Protein AF-A0A378I3M6-F1 (afdb_monomer_lite)

InterPro domains:
  IPR001806 Small GTPase [PF00071] (151-319)
  IPR027417 P-loop containing nucleoside triphosphate hydrolase [G3DSA:3.40.50.300] (120-326)
  IPR027417 P-loop containing nucleoside triphosphate hydrolase [SSF52540] (145-321)
  IPR050227 Ras-related protein Rab [PTHR47977] (148-335)

Secondary structure (DSSP, 8-state):
-HHHHHHHHHHHHHT-TTS-TT-HHHHHHHHHHHHHHH---HHHHHHHHHHHHHHHHHHHSTT--HHHHHHHHHHHHHHHT-TTSPPPHHHHHHHHHTS-HHHHHHHTTSHHHHHHHHHHHHHHHHHHHHHHHHHHHHHHH--PPPEEEEEE-STTSSHHHHHHHHHHHH-GGG------S-PPPPS-EEEEEE-SS-EEEEEE----GGGHHHHHHHHHHHT-SEEEEEEETT-THHHH--SS---HHHHHHHHHHHS-TT-EEEEEEE-THHHHTT-----S-HHHHHHHHHHHT-EEEE--TTT-TTHHHHHHHHHHHHHHHHHHHHHHHHHHHHHHHHHHHHHHHHHHHSTTTTTS------TT--HHHHHHHHHHSSSHHHHIIIIIS-SB-TTS-B-SSS-HHHHHHHHHHHHHHHHHHHHHT-

Foldseek 3Di:
DLVVLLVLLVVLCVVCVLLPPQALVVVLSVVLNVVSVPDPDLVVSLLVSLVSLLVLLCVLVVPDDPVNSVVLSVVSSVCLVDLPDARPPSSLVSRVSSHDPVSQVVVPVVNPVVVSVSVRVSVSSNSVSSVVSVLVVCQPPPPPPAQQEEEAWDWPLCLVLLVQLLLCVQPVVSVDARDPDDDQDDAWDWDWHHDSNHTHIYIYHHFQLVCPVCLLVSQAVSLHLEYEQGAAQLDPCQAPNDDRHDHSVVSLVSCCVRHDVNYAYEYEHEDCVVVVVPPPRRVADPVNVVVSCVVSVHHYFYAYSNVRPRSVVVSVVSVVSSVVVVVVLVVVQVVVLVLLVVLLVVVLVVLVVDDDPSVVQDPDDDPPDGPLRLLLVLQPDPHSSVCCCCPVQNQAHPNSHGDPSHDPSSVVSNVVSVVVVVVVVVVVVD

Organism: NCBI:txid91822

Radius of gyration: 29.21 Å; chains: 1; bounding box: 71×62×80 Å

Sequence (430 aa):
MFDSYRNKLRGIIQKNPTIDGRNCLFELCMRLITASHNITNSEILKQKFIDELSEIIEVNLKDIKKEELITIKQEISNWLDNTDKPIPSKLMEALVKGSPEETMDDLVKGGPKETKDNLIIQLNRIKKATISADDKKLDSKNTSTPLRISFLGGSASGKTELIKQLSNQVNPELNHAFTKNHEPTIGISRYQVKNTREAFEFYDIPTEERYNSFVDANLKQSNADLVVVCVDRFNNLSLEGNNGSWGAEQYIQKVRQAANKGAEIILVQTKTDLEASGQDKTCITEEQIRAFKERYDIQGIKVSAKTGTGITELYSYLTTRRDKKMANLLTEEKQLLEKVRDKHSILFNKDRQCSFFGRLYRTEVKETWTLEQYISHAMDKNNRTREVLCQDLKWLDKHGKITKEAPEIVREIFNKLTEEKESSNRVSYK

pLDDT: mean 82.51, std 14.2, range [43.62, 98.31]

Structure (mmCIF, N/CA/C/O backbone):
data_AF-A0A378I3M6-F1
#
_entry.id   AF-A0A378I3M6-F1
#
loop_
_atom_site.group_PDB
_atom_site.id
_atom_site.type_symbol
_atom_site.label_atom_id
_atom_site.label_alt_id
_atom_site.label_comp_id
_atom_site.label_asym_id
_atom_site.label_entity_id
_atom_site.label_seq_id
_atom_site.pdbx_PDB_ins_code
_atom_site.Cartn_x
_atom_site.Cartn_y
_atom_site.Cartn_z
_atom_site.occupancy
_atom_site.B_iso_or_equiv
_atom_site.auth_seq_id
_atom_site.auth_comp_id
_atom_site.auth_asym_id
_atom_site.auth_atom_id
_atom_site.pdbx_PDB_model_num
ATOM 1 N N . MET A 1 1 ? 6.540 -2.602 23.392 1.00 50.94 1 MET A N 1
ATOM 2 C CA . MET A 1 1 ? 6.674 -1.237 22.814 1.00 50.94 1 MET A CA 1
ATOM 3 C C . MET A 1 1 ? 6.983 -0.210 23.890 1.00 50.94 1 MET A C 1
ATOM 5 O O . MET A 1 1 ? 8.065 0.365 23.860 1.00 50.94 1 MET A O 1
ATOM 9 N N . PHE A 1 2 ? 6.099 -0.042 24.875 1.00 51.97 2 PHE A N 1
ATOM 10 C CA . PHE A 1 2 ? 6.378 0.822 26.018 1.00 51.97 2 PHE A CA 1
ATOM 11 C C . PHE A 1 2 ? 7.546 0.328 26.865 1.00 51.97 2 PHE A C 1
ATOM 13 O O . PHE A 1 2 ? 8.239 1.162 27.411 1.00 51.97 2 PHE A O 1
ATOM 20 N N . ASP A 1 3 ? 7.886 -0.967 26.875 1.00 52.81 3 ASP A N 1
ATOM 21 C CA . ASP A 1 3 ? 9.157 -1.418 27.465 1.00 52.81 3 ASP A CA 1
ATOM 22 C C . ASP A 1 3 ? 10.376 -0.813 26.749 1.00 52.81 3 ASP A C 1
ATOM 24 O O . ASP A 1 3 ? 11.340 -0.450 27.403 1.00 52.81 3 ASP A O 1
ATOM 28 N N . SER A 1 4 ? 10.327 -0.602 25.425 1.00 62.53 4 SER A N 1
ATOM 29 C CA . SER A 1 4 ? 11.405 0.067 24.674 1.00 62.53 4 SER A CA 1
ATOM 30 C C . SER A 1 4 ? 11.434 1.576 24.934 1.00 62.53 4 SER A C 1
ATOM 32 O O . SER A 1 4 ? 12.517 2.132 25.082 1.00 62.53 4 SER A O 1
ATOM 34 N N . TYR A 1 5 ? 10.273 2.233 25.041 1.00 63.31 5 TYR A N 1
ATOM 35 C CA . TYR A 1 5 ? 10.174 3.642 25.452 1.00 63.31 5 TYR A CA 1
ATOM 36 C C . TYR A 1 5 ? 10.675 3.841 26.892 1.00 63.31 5 TYR A C 1
ATOM 38 O O . TYR A 1 5 ? 11.556 4.661 27.131 1.00 63.31 5 TYR A O 1
ATOM 46 N N . ARG A 1 6 ? 10.220 3.001 27.827 1.00 69.19 6 ARG A N 1
ATOM 47 C CA . ARG A 1 6 ? 10.661 2.952 29.226 1.00 69.19 6 ARG A CA 1
ATOM 48 C C . ARG A 1 6 ? 12.151 2.668 29.334 1.00 69.19 6 ARG A C 1
ATOM 50 O O . ARG A 1 6 ? 12.830 3.351 30.084 1.00 69.19 6 ARG A O 1
ATOM 57 N N . ASN A 1 7 ? 12.687 1.729 28.558 1.00 68.81 7 ASN A N 1
ATOM 58 C CA . ASN A 1 7 ? 14.122 1.440 28.547 1.00 68.81 7 ASN A CA 1
ATOM 59 C C . ASN A 1 7 ? 14.938 2.582 27.926 1.00 68.81 7 ASN A C 1
ATOM 61 O O . ASN A 1 7 ? 16.046 2.839 28.383 1.00 68.81 7 ASN A O 1
ATOM 65 N N . LYS A 1 8 ? 14.399 3.313 26.939 1.00 69.38 8 LYS A N 1
ATOM 66 C CA . LYS A 1 8 ? 15.026 4.540 26.420 1.00 69.38 8 LYS A CA 1
ATOM 67 C C . LYS A 1 8 ? 15.040 5.647 27.474 1.00 69.38 8 LYS A C 1
ATOM 69 O O . LYS A 1 8 ? 16.094 6.234 27.683 1.00 69.38 8 LYS A O 1
ATOM 74 N N . LEU A 1 9 ? 13.923 5.894 28.163 1.00 68.38 9 LEU A N 1
ATOM 75 C CA . LEU A 1 9 ? 13.851 6.879 29.249 1.00 68.38 9 LEU A CA 1
ATOM 76 C C . LEU A 1 9 ? 14.764 6.490 30.422 1.00 68.38 9 LEU A C 1
ATOM 78 O O . LEU A 1 9 ? 15.567 7.303 30.865 1.00 68.38 9 LEU A O 1
ATOM 82 N N . ARG A 1 10 ? 14.750 5.222 30.847 1.00 71.25 10 ARG A N 1
ATOM 83 C CA . ARG A 1 10 ? 15.685 4.685 31.851 1.00 71.25 10 ARG A CA 1
ATOM 84 C C . ARG A 1 10 ? 17.138 4.809 31.406 1.00 71.25 10 ARG A C 1
ATOM 86 O O . ARG A 1 10 ? 17.978 5.172 32.214 1.00 71.25 10 ARG A O 1
ATOM 93 N N . GLY A 1 11 ? 17.439 4.567 30.132 1.00 69.88 11 GLY A N 1
ATOM 94 C CA . GLY A 1 11 ? 18.778 4.751 29.577 1.00 69.88 11 GLY A CA 1
ATOM 95 C C . GLY A 1 11 ? 19.219 6.218 29.537 1.00 69.88 11 GLY A C 1
ATOM 96 O O . GLY A 1 11 ? 20.403 6.495 29.704 1.00 69.88 11 GLY A O 1
ATOM 97 N N . ILE A 1 12 ? 18.289 7.160 29.342 1.00 67.25 12 ILE A N 1
ATOM 98 C CA . ILE A 1 12 ? 18.561 8.603 29.444 1.00 67.25 12 ILE A CA 1
ATOM 99 C C . ILE A 1 12 ? 18.914 8.969 30.891 1.00 67.25 12 ILE A C 1
ATOM 101 O O . ILE A 1 12 ? 19.925 9.639 31.092 1.00 67.25 12 ILE A O 1
ATOM 105 N N . ILE A 1 13 ? 18.147 8.463 31.865 1.00 68.62 13 ILE A N 1
ATOM 106 C CA . ILE A 1 13 ? 18.398 8.639 33.305 1.00 68.62 13 ILE A CA 1
ATOM 107 C C . ILE A 1 13 ? 19.757 8.027 33.698 1.00 68.62 13 ILE A C 1
ATOM 109 O O . ILE A 1 13 ? 20.611 8.704 34.253 1.00 68.62 13 ILE A O 1
ATOM 113 N N . GLN A 1 14 ? 20.010 6.764 33.343 1.00 71.62 14 GLN A N 1
ATOM 114 C CA . GLN A 1 14 ? 21.225 6.031 33.730 1.00 71.62 14 GLN A CA 1
ATOM 115 C C . GLN A 1 14 ? 22.516 6.618 33.147 1.00 71.62 14 GLN A C 1
ATOM 117 O O . GLN A 1 14 ? 23.564 6.544 33.781 1.00 71.62 14 GLN A O 1
ATOM 122 N N . LYS A 1 15 ? 22.468 7.182 31.934 1.00 70.12 15 LYS A N 1
ATOM 123 C CA . LYS A 1 15 ? 23.650 7.766 31.277 1.00 70.12 15 LYS A CA 1
ATOM 124 C C . LYS A 1 15 ? 23.995 9.171 31.775 1.00 70.12 15 LYS A C 1
ATOM 126 O O . LYS A 1 15 ? 25.024 9.692 31.362 1.00 70.12 15 LYS A O 1
ATOM 131 N N . ASN A 1 16 ? 23.149 9.789 32.601 1.00 61.88 16 ASN A N 1
ATOM 132 C CA . ASN A 1 16 ? 23.333 11.159 33.080 1.00 61.88 16 ASN A CA 1
ATOM 133 C C . ASN A 1 16 ? 22.983 11.231 34.576 1.00 61.88 16 ASN A C 1
ATOM 135 O O . ASN A 1 16 ? 21.880 11.649 34.919 1.00 61.88 16 ASN A O 1
ATOM 139 N N . PRO A 1 17 ? 23.900 10.827 35.475 1.00 53.31 17 PRO A N 1
ATOM 140 C CA . PRO A 1 17 ? 23.647 10.781 36.919 1.00 53.31 17 PRO A CA 1
ATOM 141 C C . PRO A 1 17 ? 23.371 12.154 37.559 1.00 53.31 17 PRO A C 1
ATOM 143 O O . PRO A 1 17 ? 22.925 12.202 38.696 1.00 53.31 17 PRO A O 1
ATOM 146 N N . THR A 1 18 ? 23.579 13.258 36.832 1.00 54.50 18 THR A N 1
ATOM 147 C CA . THR A 1 18 ? 23.170 14.621 37.225 1.00 54.50 18 THR A CA 1
ATOM 148 C C . THR A 1 18 ? 21.657 14.856 37.140 1.00 54.50 18 THR A C 1
ATOM 150 O O . THR A 1 18 ? 21.154 15.871 37.616 1.00 54.50 18 THR A O 1
ATOM 153 N N . ILE A 1 19 ? 20.913 13.914 36.555 1.00 54.94 19 ILE A N 1
ATOM 154 C CA . ILE A 1 19 ? 19.460 13.808 36.681 1.00 54.94 19 ILE A CA 1
ATOM 155 C C . ILE A 1 19 ? 19.171 13.018 37.975 1.00 54.94 19 ILE A C 1
ATOM 157 O O . ILE A 1 19 ? 18.701 11.882 37.934 1.00 54.94 19 ILE A O 1
ATOM 161 N N . ASP A 1 20 ? 19.543 13.581 39.125 1.00 54.31 20 ASP A N 1
ATOM 162 C CA . ASP A 1 20 ? 19.209 13.024 40.441 1.00 54.31 20 ASP A CA 1
ATOM 163 C C . ASP A 1 20 ? 17.811 13.498 40.887 1.00 54.31 20 ASP A C 1
ATOM 165 O O . ASP A 1 20 ? 17.227 14.403 40.281 1.00 54.31 20 ASP A O 1
ATOM 169 N N . GLY A 1 21 ? 17.250 12.847 41.914 1.00 54.50 21 GLY A N 1
ATOM 170 C CA . GLY A 1 21 ? 15.852 12.940 42.358 1.00 54.50 21 GLY A CA 1
ATOM 171 C C . GLY A 1 21 ? 15.310 14.320 42.757 1.00 54.50 21 GLY A C 1
ATOM 172 O O . GLY A 1 21 ? 14.199 14.384 43.275 1.00 54.50 21 GLY A O 1
ATOM 173 N N . ARG A 1 22 ? 16.045 15.416 42.534 1.00 59.19 22 ARG A N 1
ATOM 174 C CA . ARG A 1 22 ? 15.559 16.797 42.706 1.00 59.19 22 ARG A CA 1
ATOM 175 C C . ARG A 1 22 ? 15.404 17.584 41.397 1.00 59.19 22 ARG A C 1
ATOM 177 O O . ARG A 1 22 ? 14.988 18.739 41.438 1.00 59.19 22 ARG A O 1
ATOM 184 N N . ASN A 1 23 ? 15.711 16.998 40.236 1.00 70.00 23 ASN A N 1
ATOM 185 C CA . ASN A 1 23 ? 15.594 17.673 38.938 1.00 70.00 23 ASN A CA 1
ATOM 186 C C . ASN A 1 23 ? 14.183 17.514 38.329 1.00 70.00 23 ASN A C 1
ATOM 188 O O . ASN A 1 23 ? 13.689 16.398 38.167 1.00 70.00 23 ASN A O 1
ATOM 192 N N . CYS A 1 24 ? 13.550 18.613 37.904 1.00 67.44 24 CYS A N 1
ATOM 193 C CA . CYS A 1 24 ? 12.233 18.592 37.247 1.00 67.44 24 CYS A CA 1
ATOM 194 C C . CYS A 1 24 ? 12.173 17.691 35.993 1.00 67.44 24 CYS A C 1
ATOM 196 O O . CYS A 1 24 ? 11.124 17.130 35.674 1.00 67.44 24 CYS A O 1
ATOM 198 N N . LEU A 1 25 ? 13.303 17.484 35.309 1.00 65.75 25 LEU A N 1
ATOM 199 C CA . LEU A 1 25 ? 13.412 16.581 34.167 1.00 65.75 25 LEU A CA 1
ATOM 200 C C . LEU A 1 25 ? 13.444 15.098 34.578 1.00 65.75 25 LEU A C 1
ATOM 202 O O . LEU A 1 25 ? 12.964 14.248 33.824 1.00 65.75 25 LEU A O 1
ATOM 206 N N . PHE A 1 26 ? 13.981 14.784 35.765 1.00 71.44 26 PHE A N 1
ATOM 207 C CA . PHE A 1 26 ? 13.897 13.446 36.360 1.00 71.44 26 PHE A CA 1
ATOM 208 C C . PHE A 1 26 ? 12.438 13.097 36.633 1.00 71.44 26 PHE A C 1
ATOM 210 O O . PHE A 1 26 ? 11.950 12.065 36.172 1.00 71.44 26 PHE A O 1
ATOM 217 N N . GLU A 1 27 ? 11.737 14.005 37.316 1.00 73.12 27 GLU A N 1
ATOM 218 C CA . GLU A 1 27 ? 10.315 13.882 37.633 1.00 73.12 27 GLU A CA 1
ATOM 219 C C . GLU A 1 27 ? 9.482 13.729 36.362 1.00 73.12 27 GLU A C 1
ATOM 221 O O . GLU A 1 27 ? 8.709 12.779 36.246 1.00 73.12 27 GLU A O 1
ATOM 226 N N . LEU A 1 28 ? 9.721 14.562 35.343 1.00 73.50 28 LEU A N 1
ATOM 227 C CA . LEU A 1 28 ? 9.091 14.409 34.033 1.00 73.50 28 LEU A CA 1
ATOM 228 C C . LEU A 1 28 ? 9.320 13.005 33.453 1.00 73.50 28 LEU A C 1
ATOM 230 O O . LEU A 1 28 ? 8.369 12.334 33.054 1.00 73.50 28 LEU A O 1
ATOM 234 N N . CYS A 1 29 ? 10.567 12.524 33.418 1.00 67.44 29 CYS A N 1
ATOM 235 C CA . CYS A 1 29 ? 10.874 11.193 32.895 1.00 67.44 29 CYS A CA 1
ATOM 236 C C . CYS A 1 29 ? 10.179 10.085 33.697 1.00 67.44 29 CYS A C 1
ATOM 238 O O . CYS A 1 29 ? 9.650 9.147 33.100 1.00 67.44 29 CYS A O 1
ATOM 240 N N . MET A 1 30 ? 10.140 10.187 35.026 1.00 72.50 30 MET A N 1
ATOM 241 C CA . MET A 1 30 ? 9.493 9.208 35.902 1.00 72.50 30 MET A CA 1
ATOM 242 C C . MET A 1 30 ? 7.973 9.205 35.740 1.00 72.50 30 MET A C 1
ATOM 244 O O . MET A 1 30 ? 7.367 8.131 35.634 1.00 72.50 30 MET A O 1
ATOM 248 N N . ARG A 1 31 ? 7.352 10.381 35.630 1.00 74.81 31 ARG A N 1
ATOM 249 C CA . ARG A 1 31 ? 5.918 10.522 35.354 1.00 74.81 31 ARG A CA 1
ATOM 250 C C . ARG A 1 31 ? 5.558 9.974 33.978 1.00 74.81 31 ARG A C 1
ATOM 252 O O . ARG A 1 31 ? 4.576 9.246 33.859 1.00 74.81 31 ARG A O 1
ATOM 259 N N . LEU A 1 32 ? 6.390 10.197 32.960 1.00 67.88 32 LEU A N 1
ATOM 260 C CA . LEU A 1 32 ? 6.198 9.628 31.621 1.00 67.88 32 LEU A CA 1
ATOM 261 C C . LEU A 1 32 ? 6.405 8.115 31.577 1.00 67.88 32 LEU A C 1
ATOM 263 O O . LEU A 1 32 ? 5.622 7.414 30.937 1.00 67.88 32 LEU A O 1
ATOM 267 N N . ILE A 1 33 ? 7.410 7.585 32.282 1.00 67.31 33 ILE A N 1
ATOM 268 C CA . ILE A 1 33 ? 7.592 6.137 32.458 1.00 67.31 33 ILE A CA 1
ATOM 269 C C . ILE A 1 33 ? 6.333 5.546 33.096 1.00 67.31 33 ILE A C 1
ATOM 271 O O . ILE A 1 33 ? 5.786 4.577 32.570 1.00 67.31 33 ILE A O 1
ATOM 275 N N . THR A 1 34 ? 5.839 6.156 34.173 1.00 71.88 34 THR A N 1
ATOM 276 C CA . THR A 1 34 ? 4.644 5.712 34.905 1.00 71.88 34 THR A CA 1
ATOM 277 C C . THR A 1 34 ? 3.390 5.782 34.035 1.00 71.88 34 THR A C 1
ATOM 279 O O . THR A 1 34 ? 2.657 4.803 33.921 1.00 71.88 34 THR A O 1
ATOM 282 N N . ALA A 1 35 ? 3.171 6.894 33.333 1.00 64.19 35 ALA A N 1
ATOM 283 C CA . ALA A 1 35 ? 2.052 7.064 32.414 1.00 64.19 35 ALA A CA 1
ATOM 284 C C . ALA A 1 35 ? 2.103 6.045 31.262 1.00 64.19 35 ALA A C 1
ATOM 286 O O . ALA A 1 35 ? 1.087 5.450 30.903 1.00 64.19 35 ALA A O 1
ATOM 287 N N . SER A 1 36 ? 3.297 5.754 30.743 1.00 61.25 36 SER A N 1
ATOM 288 C CA . SER A 1 36 ? 3.49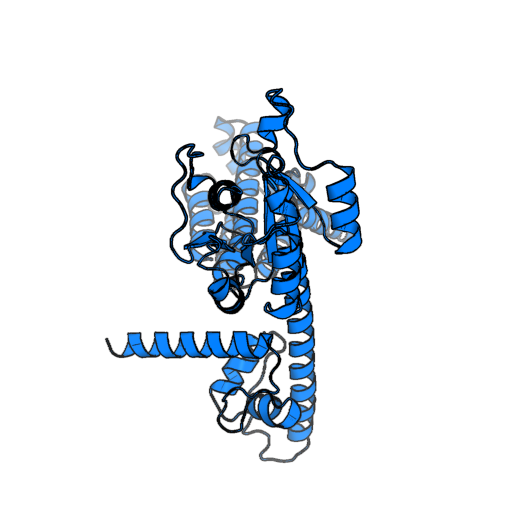8 4.770 29.675 1.00 61.25 36 SER A CA 1
ATOM 289 C C . SER A 1 36 ? 3.201 3.320 30.081 1.00 61.25 36 SER A C 1
ATOM 291 O O . SER A 1 36 ? 3.051 2.463 29.211 1.00 61.25 36 SER A O 1
ATOM 293 N N . HIS A 1 37 ? 3.109 3.016 31.382 1.00 52.75 37 HIS A N 1
ATOM 294 C CA . HIS A 1 37 ? 2.640 1.707 31.844 1.00 52.75 37 HIS A CA 1
ATOM 295 C C . HIS A 1 37 ? 1.134 1.516 31.618 1.00 52.75 37 HIS A C 1
ATOM 297 O O . HIS A 1 37 ? 0.700 0.388 31.398 1.00 52.75 37 HIS A O 1
ATOM 303 N N . ASN A 1 38 ? 0.359 2.605 31.624 1.00 52.88 38 ASN A N 1
ATOM 304 C CA . ASN A 1 38 ? -1.106 2.568 31.594 1.00 52.88 38 ASN A CA 1
ATOM 305 C C . ASN A 1 38 ? -1.705 3.086 30.277 1.00 52.88 38 ASN A C 1
ATOM 307 O O . ASN A 1 38 ? -2.876 2.843 29.985 1.00 52.88 38 ASN A O 1
ATOM 311 N N . ILE A 1 39 ? -0.919 3.797 29.468 1.00 63.81 39 ILE A N 1
ATOM 312 C CA . ILE A 1 39 ? -1.373 4.401 28.216 1.00 63.81 39 ILE A CA 1
ATOM 313 C C . ILE A 1 39 ? -0.999 3.500 27.039 1.00 63.81 39 ILE A C 1
ATOM 315 O O . ILE A 1 39 ? 0.163 3.171 26.836 1.00 63.81 39 ILE A O 1
ATOM 319 N N . THR A 1 40 ? -1.988 3.134 26.221 1.00 55.84 40 THR A N 1
ATOM 320 C CA . THR A 1 40 ? -1.785 2.355 24.985 1.00 55.84 40 THR A CA 1
ATOM 321 C C . THR A 1 40 ? -1.908 3.194 23.713 1.00 55.84 40 THR A C 1
ATOM 323 O O . THR A 1 40 ? -1.614 2.699 22.624 1.00 55.84 40 THR A O 1
ATOM 326 N N . ASN A 1 41 ? -2.364 4.447 23.812 1.00 66.06 41 ASN A N 1
ATOM 327 C CA . ASN A 1 41 ? -2.571 5.363 22.691 1.00 66.06 41 ASN A CA 1
ATOM 328 C C . ASN A 1 41 ? -1.507 6.464 22.708 1.00 66.06 41 ASN A C 1
ATOM 330 O O . ASN A 1 41 ? -1.298 7.112 23.726 1.00 66.06 41 ASN A O 1
ATOM 334 N N . SER A 1 42 ? -0.828 6.642 21.587 1.00 69.12 42 SER A N 1
ATOM 335 C CA . SER A 1 42 ? 0.319 7.521 21.463 1.00 69.12 42 SER A CA 1
ATOM 336 C C . SER A 1 42 ? -0.084 9.000 21.377 1.00 69.12 42 SER A C 1
ATOM 338 O O . SER A 1 42 ? 0.571 9.817 22.008 1.00 69.12 42 SER A O 1
ATOM 340 N N . GLU A 1 43 ? -1.268 9.322 20.840 1.00 72.50 43 GLU A N 1
ATOM 341 C CA . GLU A 1 43 ? -1.889 10.651 20.997 1.00 72.50 43 GLU A CA 1
ATOM 342 C C . GLU A 1 43 ? -2.208 10.968 22.464 1.00 72.50 43 GLU A C 1
ATOM 344 O O . GLU A 1 43 ? -1.969 12.072 22.943 1.00 72.50 43 GLU A O 1
ATOM 349 N N . ILE A 1 44 ? -2.676 9.975 23.232 1.00 75.31 44 ILE A N 1
ATOM 350 C CA . ILE A 1 44 ? -2.902 10.148 24.678 1.00 75.31 44 ILE A CA 1
ATOM 351 C C . ILE A 1 44 ? -1.564 10.329 25.405 1.00 75.31 44 ILE A C 1
ATOM 353 O O . ILE A 1 44 ? -1.485 11.105 26.351 1.00 75.31 44 ILE A O 1
ATOM 357 N N . LEU A 1 45 ? -0.500 9.651 24.964 1.00 76.94 45 LEU A N 1
ATOM 358 C CA . LEU A 1 45 ? 0.843 9.823 25.519 1.00 76.94 45 LEU A CA 1
ATOM 359 C C . LEU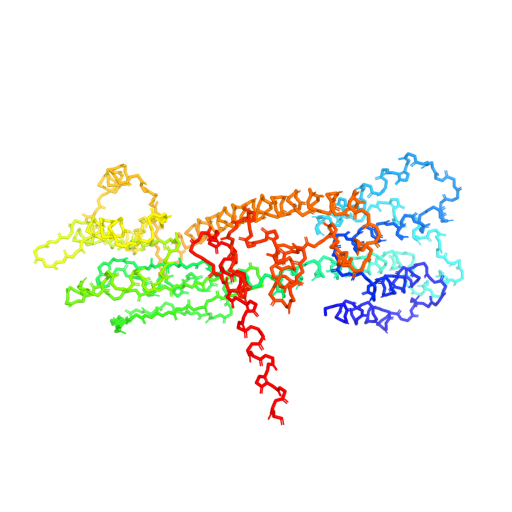 A 1 45 ? 1.420 11.203 25.183 1.00 76.94 45 LEU A C 1
ATOM 361 O O . LEU A 1 45 ? 2.009 11.831 26.056 1.00 76.94 45 LEU A O 1
ATOM 365 N N . LYS A 1 46 ? 1.234 11.680 23.949 1.00 80.19 46 LYS A N 1
ATOM 366 C CA . LYS A 1 46 ? 1.627 13.015 23.492 1.00 80.19 46 LYS A CA 1
ATOM 367 C C . LYS A 1 46 ? 0.880 14.087 24.277 1.00 80.19 46 LYS A C 1
ATOM 369 O O . LYS A 1 46 ? 1.513 14.989 24.816 1.00 80.19 46 LYS A O 1
ATOM 374 N N . GLN A 1 47 ? -0.436 13.945 24.430 1.00 84.00 47 GLN A N 1
ATOM 375 C CA . GLN A 1 47 ? -1.241 14.848 25.247 1.00 84.00 47 GLN A CA 1
ATOM 376 C C . GLN A 1 47 ? -0.795 14.823 26.711 1.00 84.00 47 GLN A C 1
ATOM 378 O O . GLN A 1 47 ? -0.574 15.873 27.304 1.00 84.00 47 GLN A O 1
ATOM 383 N N . LYS A 1 48 ? -0.553 13.634 27.273 1.00 80.81 48 LYS A N 1
ATOM 384 C CA . LYS A 1 48 ? -0.029 13.496 28.634 1.00 80.81 48 LYS A CA 1
ATOM 385 C C . LYS A 1 48 ? 1.345 14.150 28.776 1.00 80.81 48 LYS A C 1
ATOM 387 O O . LYS A 1 48 ? 1.589 14.814 29.769 1.00 80.81 48 LYS A O 1
ATOM 392 N N . PHE A 1 49 ? 2.217 14.021 27.780 1.00 80.12 49 PHE A N 1
ATOM 393 C CA . PHE A 1 49 ? 3.513 14.695 27.750 1.00 80.12 49 PHE A CA 1
ATOM 394 C C . PHE A 1 49 ? 3.371 16.223 27.737 1.00 80.12 49 PHE A C 1
ATOM 396 O O . PHE A 1 49 ? 4.067 16.901 28.490 1.00 80.12 49 PHE A O 1
ATOM 403 N N . ILE A 1 50 ? 2.445 16.759 26.936 1.00 84.75 50 ILE A N 1
ATOM 404 C CA . ILE A 1 50 ? 2.114 18.191 26.924 1.00 84.75 50 ILE A CA 1
ATOM 405 C C . ILE A 1 50 ? 1.609 18.635 28.301 1.00 84.75 50 ILE A C 1
ATOM 407 O O . ILE A 1 50 ? 2.048 19.666 28.808 1.00 84.75 50 ILE A O 1
ATOM 411 N N . ASP A 1 51 ? 0.717 17.862 28.919 1.00 85.94 51 ASP A N 1
ATOM 412 C CA . ASP A 1 51 ? 0.129 18.205 30.213 1.00 85.94 51 ASP A CA 1
ATOM 413 C C . ASP A 1 51 ? 1.162 18.179 31.348 1.00 85.94 51 ASP A C 1
ATOM 415 O O . ASP A 1 51 ? 1.224 19.138 32.112 1.00 85.94 51 ASP A O 1
ATOM 419 N N . GLU A 1 52 ? 2.032 17.165 31.411 1.00 84.94 52 GLU A N 1
ATOM 420 C CA . GLU A 1 52 ? 3.107 17.096 32.416 1.00 84.94 52 GLU A CA 1
ATOM 421 C C . GLU A 1 52 ? 4.120 18.240 32.256 1.00 84.94 52 GLU A C 1
ATOM 423 O O . GLU A 1 52 ? 4.536 18.847 33.240 1.00 84.94 52 GLU A O 1
ATOM 428 N N . LEU A 1 53 ? 4.499 18.588 31.018 1.00 82.06 53 LEU A N 1
ATOM 429 C CA . LEU A 1 53 ? 5.356 19.754 30.777 1.00 82.06 53 LEU A CA 1
ATOM 430 C C . LEU A 1 53 ? 4.690 21.058 31.214 1.00 82.06 53 LEU A C 1
ATOM 432 O O . LEU A 1 53 ? 5.356 21.948 31.739 1.00 82.06 53 LEU A O 1
ATOM 436 N N . SER A 1 54 ? 3.383 21.171 30.998 1.00 84.31 54 SER A N 1
ATOM 437 C CA . SER A 1 54 ? 2.624 22.363 31.370 1.00 84.31 54 SER A CA 1
ATOM 438 C C . SER A 1 54 ? 2.515 22.520 32.880 1.00 84.31 54 SER A C 1
ATOM 440 O O . SER A 1 54 ? 2.655 23.632 33.371 1.00 84.31 54 SER A O 1
ATOM 442 N N . GLU A 1 55 ? 2.336 21.422 33.614 1.00 84.94 55 GLU A N 1
ATOM 443 C CA . GLU A 1 55 ? 2.332 21.433 35.080 1.00 84.94 55 GLU A CA 1
ATOM 444 C C . GLU A 1 55 ? 3.690 21.897 35.632 1.00 84.94 55 GLU A C 1
ATOM 446 O O . GLU A 1 55 ? 3.747 22.742 36.521 1.00 84.94 55 GLU A O 1
ATOM 451 N N . ILE A 1 56 ? 4.799 21.424 35.050 1.00 80.62 56 ILE A N 1
ATOM 452 C CA . ILE A 1 56 ? 6.147 21.888 35.423 1.00 80.62 56 ILE A CA 1
ATOM 453 C C . ILE A 1 56 ? 6.291 23.397 35.181 1.00 80.62 56 ILE A C 1
ATOM 455 O O . ILE A 1 56 ? 6.871 24.107 36.004 1.00 80.62 56 ILE A O 1
ATOM 459 N N . ILE A 1 57 ? 5.745 23.899 34.070 1.00 81.38 57 ILE A N 1
ATOM 460 C CA . ILE A 1 57 ? 5.745 25.330 33.757 1.00 81.38 57 ILE A CA 1
ATOM 461 C C . ILE A 1 57 ? 4.940 26.124 34.790 1.00 81.38 57 ILE A C 1
ATOM 463 O O . ILE A 1 57 ? 5.460 27.110 35.306 1.00 81.38 57 ILE A O 1
ATOM 467 N N . GLU A 1 58 ? 3.719 25.699 35.120 1.00 84.44 58 GLU A N 1
ATOM 468 C CA . GLU A 1 58 ? 2.870 26.358 36.126 1.00 84.44 58 GLU A CA 1
ATOM 469 C C . GLU A 1 58 ? 3.549 26.417 37.503 1.00 84.44 58 GLU A C 1
ATOM 471 O O . GLU A 1 58 ? 3.537 27.459 38.157 1.00 84.44 58 GLU A O 1
ATOM 476 N N . VAL A 1 59 ? 4.188 25.322 37.933 1.00 82.56 59 VAL A N 1
ATOM 477 C CA . VAL A 1 59 ? 4.868 25.246 39.237 1.00 82.56 59 VAL A CA 1
ATOM 478 C C . VAL A 1 59 ? 6.090 26.170 39.295 1.00 82.56 59 VAL A C 1
ATOM 480 O O . VAL A 1 59 ? 6.315 26.843 40.306 1.00 82.56 59 VAL A O 1
ATOM 483 N N . ASN A 1 60 ? 6.875 26.233 38.217 1.00 80.31 60 ASN A N 1
ATOM 484 C CA . ASN A 1 60 ? 8.132 26.989 38.193 1.00 80.31 60 ASN A CA 1
ATOM 485 C C . ASN A 1 60 ? 7.935 28.475 37.849 1.00 80.31 60 ASN A C 1
ATOM 487 O O . ASN A 1 60 ? 8.727 29.328 38.265 1.00 80.31 60 ASN A O 1
ATOM 491 N N . LEU A 1 61 ? 6.873 28.812 37.115 1.00 84.00 61 LEU A N 1
ATOM 492 C CA . LEU A 1 61 ? 6.498 30.177 36.755 1.00 84.00 61 LEU A CA 1
ATOM 493 C C . LEU A 1 61 ? 5.251 30.596 37.542 1.00 84.00 61 LEU A C 1
ATOM 495 O O . LEU A 1 61 ? 4.173 30.736 36.975 1.00 84.00 61 LEU A O 1
ATOM 499 N N . LYS A 1 62 ? 5.431 30.836 38.850 1.00 79.69 6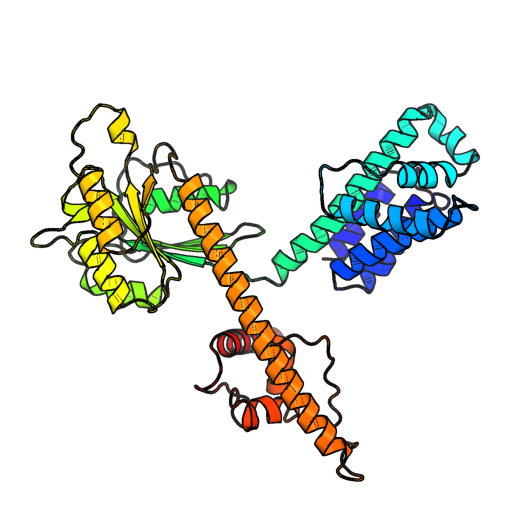2 LYS A N 1
ATOM 500 C CA . LYS A 1 62 ? 4.372 31.134 39.843 1.00 79.69 62 LYS A CA 1
ATOM 501 C C . LYS A 1 62 ? 3.342 32.213 39.450 1.00 79.69 62 LYS A C 1
ATOM 503 O O . LYS A 1 62 ? 2.270 32.238 40.041 1.00 79.69 62 LYS A O 1
ATOM 508 N N . ASP A 1 63 ? 3.642 33.053 38.457 1.00 85.94 63 ASP A N 1
ATOM 509 C CA . ASP A 1 63 ? 2.797 34.163 37.990 1.00 85.94 63 ASP A CA 1
ATOM 510 C C . ASP A 1 63 ? 2.358 34.032 36.517 1.00 85.94 63 ASP A C 1
ATOM 512 O O . ASP A 1 63 ? 1.957 35.018 35.891 1.00 85.94 63 ASP A O 1
ATOM 516 N N . ILE A 1 64 ? 2.454 32.838 35.919 1.00 86.62 64 ILE A N 1
ATOM 517 C CA . ILE A 1 64 ? 2.056 32.650 34.523 1.00 86.62 64 ILE A CA 1
ATOM 518 C C . ILE A 1 64 ? 0.540 32.796 34.355 1.00 86.62 64 ILE A C 1
ATOM 520 O O . ILE A 1 64 ? -0.260 32.180 35.062 1.00 86.62 64 ILE A O 1
ATOM 524 N N . LYS A 1 65 ? 0.118 33.616 33.388 1.00 91.81 65 LYS A N 1
ATOM 525 C CA . LYS A 1 65 ? -1.308 33.794 33.084 1.00 91.81 65 LYS A CA 1
ATOM 526 C C . LYS A 1 65 ? -1.866 32.568 32.363 1.00 91.81 65 LYS A C 1
ATOM 528 O O . LYS A 1 65 ? -1.176 31.912 31.583 1.00 91.81 65 LYS A O 1
ATOM 533 N N . LYS A 1 66 ? -3.157 32.293 32.549 1.00 90.69 66 LYS A N 1
ATOM 534 C CA . LYS A 1 66 ? -3.832 31.143 31.926 1.00 90.69 66 LYS A CA 1
ATOM 535 C C . LYS A 1 66 ? -3.756 31.179 30.394 1.00 90.69 66 LYS A C 1
ATOM 537 O O . LYS A 1 66 ? -3.542 30.148 29.763 1.00 90.69 66 LYS A O 1
ATOM 542 N N . GLU A 1 67 ? -3.904 32.354 29.789 1.00 88.81 67 GLU A N 1
ATOM 543 C CA . GLU A 1 67 ? -3.829 32.553 28.334 1.00 88.81 67 GLU A CA 1
ATOM 544 C C . GLU A 1 67 ? -2.418 32.275 27.795 1.00 88.81 67 GLU A C 1
ATOM 546 O O . GLU A 1 67 ? -2.231 31.720 26.709 1.00 88.81 67 GLU A O 1
ATOM 551 N N . GLU A 1 68 ? -1.410 32.625 28.589 1.00 86.75 68 GLU A N 1
ATOM 552 C CA . GLU A 1 68 ? -0.008 32.394 28.276 1.00 86.75 68 GLU A CA 1
ATOM 553 C C . GLU A 1 68 ? 0.332 30.902 28.338 1.00 86.75 68 GLU A C 1
ATOM 555 O O . GLU A 1 68 ? 0.986 30.383 27.435 1.00 86.75 68 GLU A O 1
ATOM 560 N N . LEU A 1 69 ? -0.205 30.180 29.324 1.00 87.31 69 LEU A N 1
ATOM 561 C CA . LEU A 1 69 ? -0.065 28.730 29.403 1.00 87.31 69 LEU A CA 1
ATOM 562 C C . LEU A 1 69 ? -0.734 28.005 28.225 1.00 87.31 69 LEU A C 1
ATOM 564 O O . LEU A 1 69 ? -0.160 27.061 27.683 1.00 87.31 69 LEU A O 1
ATOM 568 N N . ILE A 1 70 ? -1.922 28.448 27.793 1.00 88.38 70 ILE A N 1
ATOM 569 C CA . ILE A 1 70 ? -2.591 27.905 26.595 1.00 88.38 70 ILE A CA 1
ATOM 570 C C . ILE A 1 70 ? -1.692 28.072 25.365 1.00 88.38 70 ILE A C 1
ATOM 572 O O . ILE A 1 70 ? -1.533 27.139 24.576 1.00 88.38 70 ILE A O 1
ATOM 576 N N . THR A 1 71 ? -1.061 29.240 25.231 1.00 88.88 71 THR A N 1
ATOM 577 C CA . THR A 1 71 ? -0.125 29.523 24.136 1.00 88.88 71 THR A CA 1
ATOM 578 C C . THR A 1 71 ? 1.075 28.575 24.182 1.00 88.88 71 THR A C 1
ATOM 580 O O . THR A 1 71 ? 1.416 27.966 23.171 1.00 88.88 71 THR A O 1
ATOM 583 N N . ILE A 1 72 ? 1.660 28.357 25.363 1.00 84.50 72 ILE A N 1
ATOM 584 C CA . ILE A 1 72 ? 2.791 27.435 25.527 1.00 84.50 72 ILE A CA 1
ATOM 585 C C . ILE A 1 72 ? 2.386 25.986 25.233 1.00 84.50 72 ILE A C 1
ATOM 587 O O . ILE A 1 72 ? 3.127 25.282 24.550 1.00 84.50 72 ILE A O 1
ATOM 591 N N . LYS A 1 73 ? 1.200 25.534 25.662 1.00 88.94 73 LYS A N 1
ATOM 592 C CA . LYS A 1 73 ? 0.671 24.205 25.299 1.00 88.94 73 LYS A CA 1
ATOM 593 C C . LYS A 1 73 ? 0.623 24.019 23.784 1.00 88.94 73 LYS A C 1
ATOM 595 O O . LYS A 1 73 ? 1.055 22.982 23.275 1.00 88.94 73 LYS A O 1
ATOM 600 N N . GLN A 1 74 ? 0.152 25.035 23.063 1.00 88.88 74 GLN A N 1
ATOM 601 C CA . GLN A 1 74 ? 0.107 25.010 21.604 1.00 88.88 74 GLN A CA 1
ATOM 602 C C . GLN A 1 74 ? 1.515 24.983 20.990 1.00 88.88 74 GLN A C 1
ATOM 604 O O . GLN A 1 74 ? 1.755 24.235 20.044 1.00 88.88 74 GLN A O 1
ATOM 609 N N . GLU A 1 75 ? 2.462 25.751 21.530 1.00 88.94 75 GLU A N 1
ATOM 610 C CA . GLU A 1 75 ? 3.862 25.744 21.088 1.00 88.94 75 GLU A CA 1
ATOM 611 C C . GLU A 1 75 ? 4.549 24.393 21.328 1.00 88.94 75 GLU A C 1
ATOM 613 O O . GLU A 1 75 ? 5.255 23.909 20.443 1.00 88.94 75 GLU A O 1
ATOM 618 N N . ILE A 1 76 ? 4.310 23.750 22.476 1.00 86.12 76 ILE A N 1
ATOM 619 C CA . ILE A 1 76 ? 4.828 22.410 22.792 1.00 86.12 76 ILE A CA 1
ATOM 620 C C . ILE A 1 76 ? 4.229 21.374 21.841 1.00 86.12 76 ILE A C 1
ATOM 622 O O . ILE A 1 76 ? 4.967 20.551 21.301 1.00 86.12 76 ILE A O 1
ATOM 626 N N . SER A 1 77 ? 2.917 21.429 21.594 1.00 86.88 77 SER A N 1
ATOM 627 C CA . SER A 1 77 ? 2.256 20.545 20.628 1.00 86.88 77 SER A CA 1
ATOM 628 C C . SER A 1 77 ? 2.873 20.699 19.233 1.00 86.88 77 SER A C 1
ATOM 630 O O . SER A 1 77 ? 3.376 19.736 18.655 1.00 86.88 77 SER A O 1
ATOM 632 N N . ASN A 1 78 ? 2.987 21.945 18.761 1.00 85.44 78 ASN A N 1
ATOM 633 C CA . ASN A 1 78 ? 3.616 22.284 17.485 1.00 85.44 78 ASN A CA 1
ATOM 634 C C . ASN A 1 78 ? 5.093 21.857 17.406 1.00 85.44 78 ASN A C 1
ATOM 636 O O . ASN A 1 78 ? 5.589 21.575 16.313 1.00 85.44 78 ASN A O 1
ATOM 640 N N . TRP A 1 79 ? 5.815 21.876 18.529 1.00 87.56 79 TRP A N 1
ATOM 641 C CA . TRP A 1 79 ? 7.194 21.403 18.630 1.00 87.56 79 TRP A CA 1
ATOM 642 C C . TRP A 1 79 ? 7.273 19.879 18.538 1.00 87.56 79 TRP A C 1
ATOM 644 O O . TRP A 1 79 ? 8.167 19.367 17.869 1.00 87.56 79 TRP A O 1
ATOM 654 N N . LEU A 1 80 ? 6.344 19.145 19.152 1.00 80.62 80 LEU A N 1
ATOM 655 C CA . LEU A 1 80 ? 6.272 17.684 19.045 1.00 80.62 80 LEU A CA 1
ATOM 656 C C . LEU A 1 80 ? 5.942 17.227 17.620 1.00 80.62 80 LEU A C 1
ATOM 658 O O . LEU A 1 80 ? 6.501 16.230 17.174 1.00 80.62 80 LEU A O 1
ATOM 662 N N . ASP A 1 81 ? 5.121 17.987 16.896 1.00 82.31 81 ASP A N 1
ATOM 663 C CA . ASP A 1 81 ? 4.721 17.679 15.5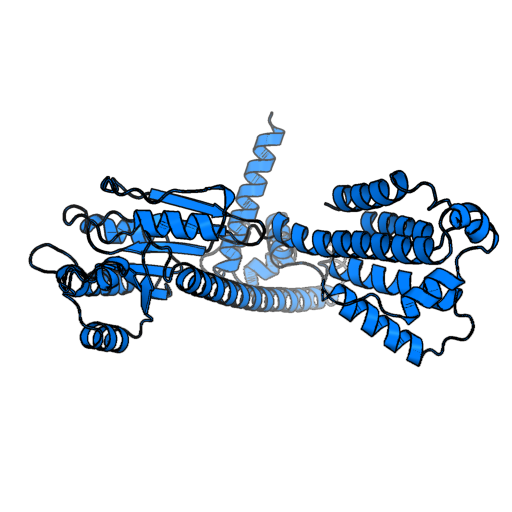16 1.00 82.31 81 ASP A CA 1
ATOM 664 C C . ASP A 1 81 ? 5.801 17.931 14.459 1.00 82.31 81 ASP A C 1
ATOM 666 O O . ASP A 1 81 ? 5.676 17.481 13.322 1.00 82.31 81 ASP A O 1
ATOM 670 N N . ASN A 1 82 ? 6.874 18.647 14.799 1.00 80.25 82 ASN A N 1
ATOM 671 C CA . ASN A 1 82 ? 7.929 18.977 13.847 1.00 80.25 82 ASN A CA 1
ATOM 672 C C . ASN A 1 82 ? 9.306 18.741 14.466 1.00 80.25 82 ASN A C 1
ATOM 674 O O . ASN A 1 82 ? 9.729 19.472 15.364 1.00 80.25 82 ASN A O 1
ATOM 678 N N . THR A 1 83 ? 10.026 17.731 13.974 1.00 73.94 83 THR A N 1
ATOM 679 C CA . THR A 1 83 ? 11.337 17.322 14.497 1.00 73.94 83 THR A CA 1
ATOM 680 C C . THR A 1 83 ? 12.374 18.438 14.485 1.00 73.94 83 THR A C 1
ATOM 682 O O . THR A 1 83 ? 13.162 18.503 15.428 1.00 73.94 83 THR A O 1
ATOM 685 N N . ASP A 1 84 ? 12.303 19.346 13.513 1.00 79.38 84 ASP A N 1
ATOM 686 C CA . ASP A 1 84 ? 13.314 20.377 13.259 1.00 79.38 84 ASP A CA 1
ATOM 687 C C . ASP A 1 84 ? 13.029 21.694 13.991 1.00 79.38 84 ASP A C 1
ATOM 689 O O . ASP A 1 84 ? 13.885 22.579 14.048 1.00 79.38 84 ASP A O 1
ATOM 693 N N . LYS A 1 85 ? 11.839 21.843 14.590 1.00 83.00 85 LYS A N 1
ATOM 694 C CA . LYS A 1 85 ? 11.525 23.038 15.376 1.00 83.00 85 LYS A CA 1
ATOM 695 C C . LYS A 1 85 ? 12.367 23.102 16.657 1.00 83.00 85 LYS A C 1
ATOM 697 O O . LYS A 1 85 ? 12.466 22.095 17.372 1.00 83.00 85 LYS A O 1
ATOM 702 N N . PRO A 1 86 ? 12.911 24.286 16.998 1.00 86.56 86 PRO A N 1
ATOM 703 C CA . PRO A 1 86 ? 13.596 24.492 18.265 1.00 86.56 86 PRO A CA 1
ATOM 704 C C . PRO A 1 86 ? 12.617 24.373 19.440 1.00 86.56 86 PRO A C 1
ATOM 706 O O . PRO A 1 86 ? 11.404 24.518 19.282 1.00 86.56 86 PRO A O 1
ATOM 709 N N . ILE A 1 87 ? 13.160 24.105 20.627 1.00 84.31 87 ILE A N 1
ATOM 710 C CA . ILE A 1 87 ? 12.384 24.021 21.868 1.00 84.31 87 ILE A CA 1
ATOM 711 C C . ILE A 1 87 ? 11.793 25.408 22.176 1.00 84.31 87 ILE A C 1
ATOM 713 O O . ILE A 1 87 ? 12.538 26.391 22.100 1.00 84.31 87 ILE A O 1
ATOM 717 N N . PRO A 1 88 ? 10.499 25.514 22.540 1.00 89.88 88 PRO A N 1
ATOM 718 C CA . PRO A 1 88 ? 9.894 26.785 22.930 1.00 89.88 88 PRO A CA 1
ATOM 719 C C . PRO A 1 88 ? 10.699 27.488 24.031 1.00 89.88 88 PRO A C 1
ATOM 721 O O . PRO A 1 88 ? 11.075 26.875 25.034 1.00 89.88 88 PRO A O 1
ATOM 724 N N . SER A 1 89 ? 10.976 28.781 23.858 1.00 85.06 89 SER A N 1
ATOM 725 C CA . SER A 1 89 ? 11.852 29.543 24.761 1.00 85.06 89 SER A CA 1
ATOM 726 C C . SER A 1 89 ? 11.322 29.593 26.196 1.00 85.06 89 SER A C 1
ATOM 728 O O . SER A 1 89 ? 12.100 29.423 27.132 1.00 85.06 89 SER A O 1
ATOM 730 N N . LYS A 1 90 ? 10.004 29.735 26.374 1.00 80.69 90 LYS A N 1
ATOM 731 C CA . LYS A 1 90 ? 9.355 29.744 27.696 1.00 80.69 90 LYS A CA 1
ATOM 732 C C . LYS A 1 90 ? 9.400 28.393 28.402 1.00 80.69 90 LYS A C 1
ATOM 734 O O . LYS A 1 90 ? 9.531 28.343 29.621 1.00 80.69 90 LYS A O 1
ATOM 739 N N . LEU A 1 91 ? 9.350 27.295 27.644 1.00 81.69 91 LEU A N 1
ATOM 740 C CA . LEU A 1 91 ? 9.563 25.962 28.206 1.00 81.69 91 LEU A CA 1
ATOM 741 C C . LEU A 1 91 ? 10.994 25.839 28.751 1.00 81.69 91 LEU A C 1
ATOM 743 O O . LEU A 1 91 ? 11.191 25.362 29.864 1.00 81.69 91 LEU A O 1
ATOM 747 N N . MET A 1 92 ? 11.990 26.314 27.995 1.00 82.31 92 MET A N 1
ATOM 748 C CA . MET A 1 92 ? 13.381 26.332 28.459 1.00 82.31 92 MET A CA 1
ATOM 749 C C . MET A 1 92 ? 13.566 27.200 29.707 1.00 82.31 92 MET A C 1
ATOM 751 O O . MET A 1 92 ? 14.256 26.786 30.633 1.00 82.31 92 MET A O 1
ATOM 755 N N . GLU A 1 93 ? 12.945 28.378 29.751 1.00 80.38 93 GLU A N 1
ATOM 756 C CA . GLU A 1 93 ? 12.984 29.270 30.914 1.00 80.38 93 GLU A CA 1
ATOM 757 C C . GLU A 1 93 ? 12.416 28.594 32.170 1.00 80.38 93 GLU A C 1
ATOM 759 O O . GLU A 1 93 ? 13.070 28.580 33.214 1.00 80.38 93 GLU A O 1
ATOM 764 N N . ALA A 1 94 ? 11.244 27.965 32.055 1.00 76.50 94 ALA A N 1
ATOM 765 C CA . ALA A 1 94 ? 10.600 27.271 33.165 1.00 76.50 94 ALA A CA 1
ATOM 766 C C . ALA A 1 94 ? 11.438 26.106 33.712 1.00 76.50 94 ALA A C 1
ATOM 768 O O . ALA A 1 94 ? 11.505 25.903 34.925 1.00 76.50 94 ALA A O 1
ATOM 769 N N . LEU A 1 95 ? 12.088 25.342 32.832 1.00 76.38 95 LEU A N 1
ATOM 770 C CA . LEU A 1 95 ? 12.925 24.206 33.229 1.00 76.38 95 LEU A CA 1
ATOM 771 C C . LEU A 1 95 ? 14.225 24.654 33.910 1.00 76.38 95 LEU A C 1
ATOM 773 O O . LEU A 1 95 ? 14.662 24.033 34.877 1.00 76.38 95 LEU A O 1
ATOM 777 N N . VAL A 1 96 ? 14.817 25.761 33.451 1.00 78.50 96 VAL A N 1
ATOM 778 C CA . VAL A 1 96 ? 16.009 26.343 34.086 1.00 78.50 96 VAL A CA 1
ATOM 779 C C . VAL A 1 96 ? 15.667 26.913 35.465 1.00 78.50 96 VAL A C 1
ATOM 781 O O . VAL A 1 96 ? 16.387 26.643 36.420 1.00 78.50 96 VAL A O 1
ATOM 784 N N . LYS A 1 97 ? 14.551 27.644 35.599 1.00 76.81 97 LYS A N 1
ATOM 785 C CA . LYS A 1 97 ? 14.147 28.291 36.860 1.00 76.81 97 LYS A CA 1
ATOM 786 C C . LYS A 1 97 ? 13.741 27.302 37.961 1.00 76.81 97 LYS A C 1
ATOM 788 O O . LYS A 1 97 ? 13.893 27.609 39.136 1.00 76.81 97 LYS A O 1
ATOM 793 N N . GLY A 1 98 ? 13.223 26.130 37.591 1.00 66.62 98 GLY A N 1
ATOM 794 C CA . GLY A 1 98 ? 12.859 25.069 38.538 1.00 66.62 98 GLY A CA 1
ATOM 795 C C . GLY A 1 98 ? 14.004 24.156 38.970 1.00 66.62 98 GLY A C 1
ATOM 796 O O . GLY A 1 98 ? 13.766 23.207 39.712 1.00 66.62 98 GLY A O 1
ATOM 797 N N . SER A 1 99 ? 15.224 24.386 38.482 1.00 66.00 99 SER A N 1
ATOM 798 C CA . SER A 1 99 ? 16.394 23.614 38.903 1.00 66.00 99 SER A CA 1
ATOM 799 C C . SER A 1 99 ? 16.949 24.201 40.213 1.00 66.00 99 SER A C 1
ATOM 801 O O . SER A 1 99 ? 17.135 25.416 40.271 1.00 66.00 99 SER A O 1
ATOM 803 N N . PRO A 1 100 ? 17.200 23.396 41.266 1.00 61.97 100 PRO A N 1
ATOM 804 C CA . PRO A 1 100 ? 17.745 23.894 42.531 1.00 61.97 100 PRO A CA 1
ATOM 805 C C . PRO A 1 100 ? 19.040 24.701 42.333 1.00 61.97 100 PRO A C 1
ATOM 807 O O . PRO A 1 100 ? 19.912 24.287 41.565 1.00 61.97 100 PRO A O 1
ATOM 810 N N . GLU A 1 101 ? 19.206 25.812 43.058 1.00 57.31 101 GLU A N 1
ATOM 811 C CA . GLU A 1 101 ? 20.449 26.607 43.032 1.00 57.31 101 GLU A CA 1
ATOM 812 C C . GLU A 1 101 ? 21.677 25.759 43.421 1.00 57.31 101 GLU A C 1
ATOM 814 O O . GLU A 1 101 ? 22.722 25.881 42.790 1.00 57.31 101 GLU A O 1
ATOM 819 N N . GLU A 1 102 ? 21.533 24.802 44.348 1.00 47.47 102 GLU A N 1
ATOM 820 C CA . GLU A 1 102 ? 22.611 23.874 44.748 1.00 47.47 102 GLU A CA 1
ATOM 821 C C . GLU A 1 102 ? 23.069 22.945 43.607 1.00 47.47 102 GLU A C 1
ATOM 823 O O . GLU A 1 102 ? 24.249 22.620 43.504 1.00 47.47 102 GLU A O 1
ATOM 828 N N . THR A 1 103 ? 22.171 22.553 42.695 1.00 52.22 103 THR A N 1
ATOM 829 C CA . THR A 1 103 ? 22.559 21.756 41.518 1.00 52.22 103 THR A CA 1
ATOM 830 C C . THR A 1 103 ? 23.299 22.573 40.467 1.00 52.22 103 THR A C 1
ATOM 832 O O . THR A 1 103 ? 24.037 21.985 39.680 1.00 52.22 103 THR A O 1
ATOM 835 N N . MET A 1 104 ? 23.146 23.904 40.439 1.00 45.88 104 MET A N 1
ATOM 836 C CA . MET A 1 104 ? 23.946 24.739 39.541 1.00 45.88 104 MET A CA 1
ATOM 837 C C . MET A 1 104 ? 25.422 24.668 39.933 1.00 45.88 104 MET A C 1
ATOM 839 O O . MET A 1 104 ? 26.226 24.421 39.047 1.00 45.88 104 MET A O 1
ATOM 843 N N . ASP A 1 105 ? 25.786 24.764 41.214 1.00 45.88 105 ASP A N 1
ATOM 844 C CA . ASP A 1 105 ? 27.195 24.745 41.647 1.00 45.88 105 ASP A CA 1
ATOM 845 C C . ASP A 1 105 ? 27.907 23.399 41.389 1.00 45.88 105 ASP A C 1
ATOM 847 O O . ASP A 1 105 ? 29.060 23.383 40.946 1.00 45.88 105 ASP A O 1
ATOM 851 N N . ASP A 1 106 ? 27.214 22.265 41.539 1.00 46.12 106 ASP A N 1
ATOM 852 C CA . ASP A 1 106 ? 27.768 20.940 41.208 1.00 46.12 106 ASP A CA 1
ATOM 853 C C . ASP A 1 106 ? 27.810 20.655 39.688 1.00 46.12 106 ASP A C 1
ATOM 855 O O . ASP A 1 106 ? 28.671 19.908 39.211 1.00 46.12 106 ASP A O 1
ATOM 859 N N . LEU A 1 107 ? 26.939 21.297 38.896 1.00 44.69 107 LEU A N 1
ATOM 860 C CA . LEU A 1 107 ? 26.988 21.308 37.423 1.00 44.69 107 LEU A CA 1
ATOM 861 C C . LEU A 1 107 ? 27.988 22.347 36.863 1.00 44.69 107 LEU A C 1
ATOM 863 O O . LEU A 1 107 ? 28.419 22.240 35.713 1.00 44.69 107 LEU A O 1
ATOM 867 N N . VAL A 1 108 ? 28.403 23.335 37.665 1.00 44.75 108 VAL A N 1
ATOM 868 C CA . VAL A 1 108 ? 29.222 24.501 37.270 1.00 44.75 108 VAL A CA 1
ATOM 869 C C . VAL A 1 108 ? 30.694 24.177 37.015 1.00 44.75 108 VAL A C 1
ATOM 871 O O . VAL A 1 108 ? 31.407 25.019 36.470 1.00 44.75 108 VAL A O 1
ATOM 874 N N . LYS A 1 109 ? 31.146 22.930 37.198 1.00 54.44 109 LYS A N 1
ATOM 875 C CA . LYS A 1 109 ? 32.429 22.510 36.599 1.00 54.44 109 LYS A CA 1
ATOM 876 C C . LYS A 1 109 ? 32.448 22.661 35.060 1.00 54.44 109 LYS A C 1
ATOM 878 O O . LYS A 1 109 ? 33.538 22.734 34.500 1.00 54.44 109 LYS A O 1
ATOM 883 N N . GLY A 1 110 ? 31.278 22.779 34.412 1.00 53.41 110 GLY A N 1
ATOM 884 C CA . GLY A 1 110 ? 31.094 23.076 32.979 1.00 53.41 110 GLY A CA 1
ATOM 885 C C . GLY A 1 110 ? 30.533 24.472 32.617 1.00 53.41 110 GLY A C 1
ATOM 886 O O . GLY A 1 110 ? 30.486 24.870 31.453 1.00 53.41 110 GLY A O 1
ATOM 887 N N . GLY A 1 111 ? 30.120 25.267 33.609 1.00 50.12 111 GLY A N 1
ATOM 888 C CA . GLY A 1 111 ? 29.496 26.586 33.422 1.00 50.12 111 GLY A CA 1
ATOM 889 C C . GLY A 1 111 ? 28.034 26.579 32.901 1.00 50.12 111 GLY A C 1
ATOM 890 O O . GLY A 1 111 ? 27.557 25.590 32.347 1.00 50.12 111 GLY A O 1
ATOM 891 N N . PRO A 1 112 ? 27.289 27.704 33.022 1.00 56.00 112 PRO A N 1
ATOM 892 C CA . PRO A 1 112 ? 25.837 27.783 32.749 1.00 56.00 112 PRO A CA 1
ATOM 893 C C . PRO A 1 112 ? 25.403 27.407 31.321 1.00 56.00 112 PRO A C 1
ATOM 895 O O . PRO A 1 112 ? 24.258 27.018 31.081 1.00 56.00 112 PRO A O 1
ATOM 898 N N . LYS A 1 113 ? 26.315 27.545 30.353 1.00 58.06 113 LYS A N 1
ATOM 899 C CA . LYS A 1 113 ? 26.074 27.214 28.944 1.00 58.06 113 LYS A CA 1
ATOM 900 C C . LYS A 1 113 ? 25.973 25.699 28.733 1.00 58.06 113 LYS A C 1
ATOM 902 O O . LYS A 1 113 ? 25.084 25.250 28.016 1.00 58.06 113 LYS A O 1
ATOM 907 N N . GLU A 1 114 ? 26.811 24.924 29.420 1.00 59.94 114 GLU A N 1
ATOM 908 C CA . GLU A 1 114 ? 26.837 23.461 29.321 1.00 59.94 114 GLU A CA 1
ATOM 909 C C . GLU A 1 114 ? 25.562 22.831 29.911 1.00 59.94 114 GLU A C 1
ATOM 911 O O . GLU A 1 114 ? 24.999 21.894 29.343 1.00 59.94 114 GLU A O 1
ATOM 916 N N . THR A 1 115 ? 25.012 23.418 30.979 1.00 63.88 115 THR A N 1
ATOM 917 C CA . THR A 1 115 ? 23.736 22.994 31.584 1.00 63.88 115 THR A CA 1
ATOM 918 C C . THR A 1 115 ? 22.550 23.164 30.628 1.00 63.88 115 THR A C 1
ATOM 920 O O . THR A 1 115 ? 21.714 22.265 30.499 1.00 63.88 115 THR A O 1
ATOM 923 N N . LYS A 1 116 ? 22.487 24.293 29.910 1.00 68.81 116 LYS A N 1
ATOM 924 C CA . LYS A 1 116 ? 21.421 24.565 28.934 1.00 68.81 116 LYS A CA 1
ATOM 925 C C . LYS A 1 116 ? 21.483 23.605 27.745 1.00 68.81 116 LYS A C 1
ATOM 927 O O . LYS A 1 116 ? 20.452 23.061 27.348 1.00 68.81 116 LYS A O 1
ATOM 932 N N . ASP A 1 117 ? 22.676 23.370 27.205 1.00 71.44 117 ASP A N 1
ATOM 933 C CA . ASP A 1 117 ? 22.874 22.481 26.057 1.00 71.44 117 ASP A CA 1
ATOM 934 C C . ASP A 1 117 ? 22.534 21.022 26.412 1.00 71.44 117 ASP A C 1
ATOM 936 O O . ASP A 1 117 ? 21.859 20.329 25.643 1.00 71.44 117 ASP A O 1
ATOM 940 N N . ASN A 1 118 ? 22.883 20.576 27.623 1.00 68.94 118 ASN A N 1
ATOM 941 C CA . ASN A 1 118 ? 22.514 19.253 28.127 1.00 68.94 118 ASN A CA 1
ATOM 942 C C . ASN A 1 118 ? 20.994 19.068 28.244 1.00 68.94 118 ASN A C 1
ATOM 944 O O . ASN A 1 118 ? 20.463 18.034 27.824 1.00 68.94 118 ASN A O 1
ATOM 948 N N . LEU A 1 119 ? 20.276 20.076 28.746 1.00 70.31 119 LEU A N 1
ATOM 949 C CA . LEU A 1 119 ? 18.817 20.034 28.863 1.00 70.31 119 LEU A CA 1
ATOM 950 C C . LEU A 1 119 ? 18.136 19.980 27.484 1.00 70.31 119 LEU A C 1
ATOM 952 O O . LEU A 1 119 ? 17.216 19.184 27.273 1.00 70.31 119 LEU A O 1
ATOM 956 N N . ILE A 1 120 ? 18.649 20.739 26.508 1.00 74.19 120 ILE A N 1
ATOM 957 C CA . ILE A 1 120 ? 18.191 20.694 25.109 1.00 74.19 120 ILE A CA 1
ATOM 958 C C . ILE A 1 120 ? 18.382 19.291 24.518 1.00 74.19 120 ILE A C 1
ATOM 960 O O . ILE A 1 120 ? 17.464 18.733 23.908 1.00 74.19 120 ILE A O 1
ATOM 964 N N . ILE A 1 121 ? 19.560 18.688 24.708 1.00 74.81 121 ILE A N 1
ATOM 965 C CA . ILE A 1 121 ? 19.861 17.338 24.213 1.00 74.81 121 ILE A CA 1
ATOM 966 C C . ILE A 1 121 ? 18.897 16.311 24.820 1.00 74.81 121 ILE A C 1
ATOM 968 O O . ILE A 1 121 ? 18.390 15.439 24.106 1.00 74.81 121 ILE A O 1
ATOM 972 N N . GLN A 1 122 ? 18.623 16.399 26.122 1.00 71.62 122 GLN A N 1
ATOM 973 C CA . GLN A 1 122 ? 17.747 15.458 26.818 1.00 71.62 122 GLN A CA 1
ATOM 974 C C . GLN A 1 122 ? 16.287 15.595 26.372 1.00 71.62 122 GLN A C 1
ATOM 976 O O . GLN A 1 122 ? 15.670 14.588 26.020 1.00 71.62 122 GLN A O 1
ATOM 981 N N . LEU A 1 123 ? 15.761 16.818 26.270 1.00 74.62 123 LEU A N 1
ATOM 982 C CA . LEU A 1 123 ? 14.414 17.067 25.747 1.00 74.62 123 LEU A CA 1
ATOM 983 C C . LEU A 1 123 ? 14.248 16.560 24.315 1.00 74.62 123 LEU A C 1
ATOM 985 O O . LEU A 1 123 ? 13.254 15.904 24.009 1.00 74.62 123 LEU A O 1
ATOM 989 N N . ASN A 1 124 ? 15.242 16.772 23.452 1.00 75.25 124 ASN A N 1
ATOM 990 C CA . ASN A 1 124 ? 15.213 16.249 22.086 1.00 75.25 124 ASN A CA 1
ATOM 991 C C . ASN A 1 124 ? 15.242 14.714 22.044 1.00 75.25 124 ASN A C 1
ATOM 993 O O . ASN A 1 124 ? 14.573 14.102 21.208 1.00 75.25 124 ASN A O 1
ATOM 997 N N . ARG A 1 125 ? 15.965 14.060 22.963 1.00 73.25 125 ARG A N 1
ATOM 998 C CA . ARG A 1 125 ? 15.945 12.592 23.094 1.00 73.25 125 ARG A CA 1
ATOM 999 C C . ARG A 1 125 ? 14.579 12.083 23.548 1.00 73.25 125 ARG A C 1
ATOM 1001 O O . ARG A 1 125 ? 14.106 11.090 22.995 1.00 73.25 125 ARG A O 1
ATOM 1008 N N . ILE A 1 126 ? 13.947 12.756 24.509 1.00 72.50 126 ILE A N 1
ATOM 1009 C CA . ILE A 1 126 ? 12.608 12.405 24.996 1.00 72.50 126 ILE A CA 1
ATOM 1010 C C . ILE A 1 126 ? 11.574 12.618 23.887 1.00 72.50 126 ILE A C 1
ATOM 1012 O O . ILE A 1 126 ? 10.845 11.683 23.571 1.00 72.50 126 ILE A O 1
ATOM 1016 N N . LYS A 1 127 ? 11.591 13.773 23.207 1.00 79.50 127 LYS A N 1
ATOM 1017 C CA . LYS A 1 127 ? 10.779 14.058 22.011 1.00 79.50 127 LYS A CA 1
ATOM 1018 C C . LYS A 1 127 ? 10.912 12.948 20.975 1.00 79.50 127 LYS A C 1
ATOM 1020 O O . LYS A 1 127 ? 9.915 12.358 20.570 1.00 79.50 127 LYS A O 1
ATOM 1025 N N . LYS A 1 128 ? 12.145 12.601 20.591 1.00 75.00 128 LYS A N 1
ATOM 1026 C CA . LYS A 1 128 ? 12.404 11.533 19.618 1.00 75.00 128 LYS A CA 1
ATOM 1027 C C . LYS A 1 128 ? 11.863 10.189 20.100 1.00 75.00 128 LYS A C 1
ATOM 1029 O O . LYS A 1 128 ? 11.340 9.431 19.291 1.00 75.00 128 LYS A O 1
ATOM 1034 N N . ALA A 1 129 ? 11.982 9.875 21.390 1.00 68.38 129 ALA A N 1
ATOM 1035 C CA . ALA A 1 129 ? 11.437 8.648 21.961 1.00 68.38 129 ALA A CA 1
ATOM 1036 C C . ALA A 1 129 ? 9.901 8.624 21.934 1.00 68.38 129 ALA A C 1
ATOM 1038 O O . ALA A 1 129 ? 9.349 7.571 21.622 1.00 68.38 129 ALA A O 1
ATOM 1039 N N . THR A 1 130 ? 9.246 9.753 22.217 1.00 69.06 130 THR A N 1
ATOM 1040 C CA . THR A 1 130 ? 7.784 9.913 22.182 1.00 69.06 130 THR A CA 1
ATOM 1041 C C . THR A 1 130 ? 7.266 9.765 20.748 1.00 69.06 130 THR A C 1
ATOM 1043 O O . THR A 1 130 ? 6.455 8.880 20.506 1.00 69.06 130 THR A O 1
ATOM 1046 N N . ILE A 1 131 ? 7.854 10.477 19.778 1.00 69.94 131 ILE A N 1
ATOM 1047 C CA . ILE A 1 131 ? 7.517 10.352 18.344 1.00 69.94 131 ILE A CA 1
ATOM 1048 C C . ILE A 1 131 ? 7.792 8.928 17.826 1.00 69.94 131 ILE A C 1
ATOM 1050 O O . ILE A 1 131 ? 6.987 8.330 17.125 1.00 69.94 131 ILE A O 1
ATOM 1054 N N . SER A 1 132 ? 8.909 8.308 18.228 1.00 66.69 132 SER A N 1
ATOM 1055 C CA . SER A 1 132 ? 9.205 6.918 17.835 1.00 66.69 132 SER A CA 1
ATOM 1056 C C . SER A 1 132 ? 8.214 5.899 18.420 1.00 66.69 132 SER A C 1
ATOM 1058 O O . SER A 1 132 ? 8.165 4.759 17.953 1.00 66.69 132 SER A O 1
ATOM 1060 N N . ALA A 1 133 ? 7.511 6.243 19.504 1.00 63.09 133 ALA A N 1
ATOM 1061 C CA . ALA A 1 133 ? 6.466 5.398 20.071 1.00 63.09 133 ALA A CA 1
ATOM 1062 C C . ALA A 1 133 ? 5.160 5.505 19.263 1.00 63.09 133 ALA A C 1
ATOM 1064 O O . ALA A 1 133 ? 4.465 4.493 19.159 1.00 63.09 133 ALA A O 1
ATOM 1065 N N . ASP A 1 134 ? 4.880 6.662 18.641 1.00 56.41 134 ASP A N 1
ATOM 1066 C CA . ASP A 1 134 ? 3.841 6.814 17.608 1.00 56.41 134 ASP A CA 1
ATOM 1067 C C . ASP A 1 134 ? 4.151 5.930 16.387 1.00 56.41 134 ASP A C 1
ATOM 1069 O O . ASP A 1 134 ? 3.342 5.073 16.022 1.00 56.41 134 ASP A O 1
ATOM 1073 N N . ASP A 1 135 ? 5.359 6.052 15.818 1.00 50.81 135 ASP A N 1
ATOM 1074 C CA . ASP A 1 135 ? 5.762 5.312 14.609 1.00 50.81 135 ASP A CA 1
ATOM 1075 C C . ASP A 1 135 ? 5.688 3.780 14.814 1.00 50.81 135 ASP A C 1
ATOM 1077 O O . ASP A 1 135 ? 5.147 3.053 13.986 1.00 50.81 135 ASP A O 1
ATOM 1081 N N . LYS A 1 136 ? 6.139 3.250 15.963 1.00 49.53 136 LYS A N 1
ATOM 1082 C CA . LYS A 1 136 ? 6.135 1.790 16.206 1.00 49.53 136 LYS A CA 1
ATOM 1083 C C . LYS A 1 136 ? 4.742 1.181 16.416 1.00 49.53 136 LYS A C 1
ATOM 1085 O O . LYS A 1 136 ? 4.597 -0.047 16.342 1.00 49.53 136 LYS A O 1
ATOM 1090 N N . LYS A 1 137 ? 3.719 1.985 16.728 1.00 43.84 137 LYS A N 1
ATOM 1091 C CA . LYS A 1 137 ? 2.327 1.509 16.801 1.00 43.84 137 LYS A CA 1
ATOM 1092 C C . LYS A 1 137 ? 1.681 1.445 15.423 1.00 43.84 137 LYS A C 1
ATOM 1094 O O . LYS A 1 137 ? 0.883 0.531 15.214 1.00 43.84 137 LYS A O 1
ATOM 1099 N N . LEU A 1 138 ? 2.102 2.301 14.486 1.00 46.03 138 LEU A N 1
ATOM 1100 C CA . LEU A 1 138 ? 1.902 2.027 13.065 1.00 46.03 138 LEU A CA 1
ATOM 1101 C C . LEU A 1 138 ? 2.549 0.675 12.716 1.00 46.03 138 LEU A C 1
ATOM 1103 O O . LEU A 1 138 ? 1.838 -0.224 12.296 1.00 46.03 138 LEU A O 1
ATOM 1107 N N . ASP A 1 139 ? 3.822 0.450 13.038 1.00 43.62 139 ASP A N 1
ATOM 1108 C CA . ASP A 1 139 ? 4.545 -0.759 12.593 1.00 43.62 139 ASP A CA 1
ATOM 1109 C C . ASP A 1 139 ? 4.034 -2.100 13.170 1.00 43.62 139 ASP A C 1
ATOM 1111 O O . ASP A 1 139 ? 4.232 -3.151 12.563 1.00 43.62 139 ASP A O 1
ATOM 1115 N N . SER A 1 140 ? 3.417 -2.113 14.361 1.00 43.62 140 SER A N 1
ATOM 1116 C CA . SER A 1 140 ? 2.996 -3.362 15.040 1.00 43.62 140 SER A CA 1
ATOM 1117 C C . SER A 1 140 ? 1.499 -3.669 14.971 1.00 43.62 140 SER A C 1
ATOM 1119 O O . SER A 1 140 ? 1.103 -4.787 15.299 1.00 43.62 140 SER A O 1
ATOM 1121 N N . LYS A 1 141 ? 0.665 -2.710 14.543 1.00 44.28 141 LYS A N 1
ATOM 1122 C CA . LYS A 1 141 ? -0.767 -2.933 14.270 1.00 44.28 141 LYS A CA 1
ATOM 1123 C C . LYS A 1 141 ? -1.174 -2.658 12.829 1.00 44.28 141 LYS A C 1
ATOM 1125 O O . LYS A 1 141 ? -2.134 -3.276 12.379 1.00 44.28 141 LYS A O 1
ATOM 1130 N N . ASN A 1 142 ? -0.428 -1.844 12.085 1.00 45.78 142 ASN A N 1
ATOM 1131 C CA . ASN A 1 142 ? -0.485 -1.894 10.635 1.00 45.78 142 ASN A CA 1
ATOM 1132 C C . ASN A 1 142 ? 0.462 -3.000 10.183 1.00 45.78 142 ASN A C 1
ATOM 1134 O O . ASN A 1 142 ? 1.553 -2.757 9.677 1.00 45.78 142 ASN A O 1
ATOM 1138 N N . THR A 1 143 ? -0.023 -4.238 10.225 1.00 50.62 143 THR A N 1
ATOM 1139 C CA . THR A 1 143 ? 0.200 -5.089 9.058 1.00 50.62 143 THR A CA 1
ATOM 1140 C C . THR A 1 143 ? -0.506 -4.391 7.893 1.00 50.62 143 THR A C 1
ATOM 1142 O O . THR A 1 143 ? -1.619 -4.772 7.541 1.00 50.62 143 THR A O 1
ATOM 1145 N N . SER A 1 144 ? 0.045 -3.273 7.393 1.00 63.38 144 SER A N 1
ATOM 1146 C CA . SER A 1 144 ? -0.563 -2.551 6.283 1.00 63.38 144 SER A CA 1
ATOM 1147 C C . SER A 1 144 ? -0.618 -3.561 5.160 1.00 63.38 144 SER A C 1
ATOM 1149 O O . SER A 1 144 ? 0.437 -4.075 4.768 1.00 63.38 144 SER A O 1
ATOM 1151 N N . THR A 1 145 ? -1.823 -3.897 4.711 1.00 75.31 145 THR A N 1
ATOM 1152 C CA . THR A 1 145 ? -2.004 -4.781 3.569 1.00 75.31 145 THR A CA 1
ATOM 1153 C C . THR A 1 145 ? -1.081 -4.270 2.466 1.00 75.31 145 THR A C 1
ATOM 1155 O O . THR A 1 145 ? -1.184 -3.093 2.103 1.00 75.31 145 THR A O 1
ATOM 1158 N N . PRO A 1 146 ? -0.105 -5.077 2.019 1.00 87.88 146 PRO A N 1
ATOM 1159 C CA . PRO A 1 146 ? 0.919 -4.573 1.125 1.00 87.88 146 PRO A CA 1
ATOM 1160 C C . PRO A 1 146 ? 0.274 -4.107 -0.174 1.00 87.88 146 PRO A C 1
ATOM 1162 O O . PRO A 1 146 ? -0.665 -4.745 -0.655 1.00 87.88 146 PRO A O 1
ATOM 1165 N N . LEU A 1 147 ? 0.784 -3.019 -0.757 1.00 91.50 147 LEU A N 1
ATOM 1166 C CA . LEU A 1 147 ? 0.337 -2.609 -2.085 1.00 91.50 147 LEU A CA 1
ATOM 1167 C C . LEU A 1 147 ? 0.808 -3.668 -3.086 1.00 91.50 147 LEU A C 1
ATOM 1169 O O . LEU A 1 147 ? 2.016 -3.857 -3.272 1.00 91.50 147 LEU A O 1
ATOM 1173 N N . ARG A 1 148 ? -0.139 -4.372 -3.709 1.00 93.25 148 ARG A N 1
ATOM 1174 C CA . ARG A 1 148 ? 0.165 -5.436 -4.672 1.00 93.25 148 ARG A CA 1
ATOM 1175 C C . ARG A 1 148 ? 0.305 -4.842 -6.061 1.00 93.25 148 ARG A C 1
ATOM 1177 O O . ARG A 1 148 ? -0.650 -4.288 -6.600 1.00 93.25 148 ARG A O 1
ATOM 1184 N N . ILE A 1 149 ? 1.485 -4.976 -6.651 1.00 95.88 149 ILE A N 1
ATOM 1185 C CA . ILE A 1 149 ? 1.820 -4.383 -7.942 1.00 95.88 149 ILE A CA 1
ATOM 1186 C C . ILE A 1 149 ? 2.241 -5.486 -8.904 1.00 95.88 149 ILE A C 1
ATOM 1188 O O . ILE A 1 149 ? 3.173 -6.234 -8.622 1.00 95.88 149 ILE A O 1
ATOM 1192 N N . SER A 1 150 ? 1.580 -5.582 -10.054 1.00 96.12 150 SER A N 1
ATOM 1193 C CA . SER A 1 150 ? 1.978 -6.512 -11.120 1.00 96.12 150 SER A CA 1
ATOM 1194 C C . SER A 1 150 ? 2.720 -5.796 -12.237 1.00 96.12 150 SER A C 1
ATOM 1196 O O . SER A 1 150 ? 2.287 -4.736 -12.678 1.00 96.12 150 SER A O 1
ATOM 1198 N N . PHE A 1 151 ? 3.806 -6.393 -12.721 1.00 96.50 151 PHE A N 1
ATOM 1199 C CA . PHE A 1 151 ? 4.576 -5.892 -13.856 1.00 96.50 151 PHE A CA 1
ATOM 1200 C C . PHE A 1 151 ? 4.272 -6.728 -15.098 1.00 96.50 151 PHE A C 1
ATOM 1202 O O . PHE A 1 151 ? 4.432 -7.947 -15.096 1.00 96.50 151 PHE A O 1
ATOM 1209 N N . LEU A 1 152 ? 3.850 -6.052 -16.165 1.00 94.88 152 LEU A N 1
ATOM 1210 C CA . LEU A 1 152 ? 3.566 -6.607 -17.489 1.00 94.88 152 LEU A CA 1
ATOM 1211 C C . LEU A 1 152 ? 4.419 -5.905 -18.550 1.00 94.88 152 LEU A C 1
ATOM 1213 O O . LEU A 1 152 ? 5.031 -4.875 -18.288 1.00 94.88 152 LEU A O 1
ATOM 1217 N N . GLY A 1 153 ? 4.464 -6.452 -19.761 1.00 94.50 153 GLY A N 1
ATOM 1218 C CA . GLY A 1 153 ? 5.255 -5.919 -20.876 1.00 94.50 153 GLY A CA 1
ATOM 1219 C C . GLY A 1 153 ? 6.126 -6.996 -21.501 1.00 94.50 153 GLY A C 1
ATOM 1220 O O . GLY A 1 153 ? 6.386 -8.000 -20.848 1.00 94.50 153 GLY A O 1
ATOM 1221 N N . GLY A 1 154 ? 6.583 -6.804 -22.739 1.00 90.75 154 GLY A N 1
ATOM 1222 C CA . GLY A 1 154 ? 7.288 -7.834 -23.516 1.00 90.75 154 GLY A CA 1
ATOM 1223 C C . GLY A 1 154 ? 8.530 -8.444 -22.845 1.00 90.75 154 GLY A C 1
ATOM 1224 O O . GLY A 1 154 ? 9.039 -7.952 -21.829 1.00 90.75 154 GLY A O 1
ATOM 1225 N N . SER A 1 155 ? 9.036 -9.537 -23.423 1.00 87.94 155 SER A N 1
ATOM 1226 C CA . SER A 1 155 ? 10.331 -10.093 -23.011 1.00 87.94 155 SER A CA 1
ATOM 1227 C C . SER A 1 155 ? 11.427 -9.030 -23.151 1.00 87.94 155 SER A C 1
ATOM 1229 O O . SER A 1 155 ? 11.383 -8.195 -24.053 1.00 87.94 155 SER A O 1
ATOM 1231 N N . ALA A 1 156 ? 12.378 -9.014 -22.217 1.00 90.44 156 ALA A N 1
ATOM 1232 C CA . ALA A 1 156 ? 13.446 -8.019 -22.142 1.00 90.44 156 ALA A CA 1
ATOM 1233 C C . ALA A 1 156 ? 13.009 -6.544 -21.999 1.00 90.44 156 ALA A C 1
ATOM 1235 O O . ALA A 1 156 ? 13.858 -5.660 -22.125 1.00 90.44 156 ALA A O 1
ATOM 1236 N N . SER A 1 157 ? 11.748 -6.234 -21.662 1.00 93.44 157 SER A N 1
ATOM 1237 C CA . SER A 1 157 ? 11.312 -4.845 -21.416 1.00 93.44 157 SER A CA 1
ATOM 1238 C C . SER A 1 157 ? 11.888 -4.225 -20.133 1.00 93.44 157 SER A C 1
ATOM 1240 O O . SER A 1 157 ? 11.674 -3.047 -19.872 1.00 93.44 157 SER A O 1
ATOM 1242 N N . GLY A 1 158 ? 12.645 -4.984 -19.332 1.00 94.31 158 GLY A N 1
ATOM 1243 C CA . GLY A 1 158 ? 13.327 -4.487 -18.132 1.00 94.31 158 GLY A CA 1
ATOM 1244 C C . GLY A 1 158 ? 12.522 -4.577 -16.831 1.00 94.31 158 GLY A C 1
ATOM 1245 O O . GLY A 1 158 ? 12.915 -3.950 -15.853 1.00 94.31 158 GLY A O 1
ATOM 1246 N N . LYS A 1 159 ? 11.430 -5.357 -16.796 1.00 95.62 159 LYS A N 1
ATOM 1247 C CA . LYS A 1 159 ? 10.562 -5.547 -15.612 1.00 95.62 159 LYS A CA 1
ATOM 1248 C C . LYS A 1 159 ? 11.339 -5.946 -14.356 1.00 95.62 159 LYS A C 1
ATOM 1250 O O . LYS A 1 159 ? 11.268 -5.258 -13.345 1.00 95.62 159 LYS A O 1
ATOM 1255 N N . THR A 1 160 ? 12.118 -7.022 -14.434 1.00 95.38 160 THR A N 1
ATOM 1256 C CA . THR A 1 160 ? 12.843 -7.589 -13.289 1.00 95.38 160 THR A CA 1
ATOM 1257 C C . THR A 1 160 ? 13.858 -6.605 -12.709 1.00 95.38 160 THR A C 1
ATOM 1259 O O . THR A 1 160 ? 13.920 -6.414 -11.498 1.00 95.38 160 THR A O 1
ATOM 1262 N N . GLU A 1 161 ? 14.616 -5.914 -13.565 1.00 96.00 161 GLU A N 1
ATOM 1263 C CA . GLU A 1 161 ? 15.569 -4.888 -13.123 1.00 96.00 161 GLU A CA 1
ATOM 1264 C C . GLU A 1 161 ? 14.858 -3.667 -12.529 1.00 96.00 161 GLU A C 1
ATOM 1266 O O . GLU A 1 161 ? 15.313 -3.113 -11.531 1.00 96.00 161 GLU A O 1
ATOM 1271 N N . LEU A 1 162 ? 13.708 -3.276 -13.085 1.00 96.88 162 LEU A N 1
ATOM 1272 C CA . LEU A 1 162 ? 12.885 -2.208 -12.526 1.00 96.88 162 LEU A CA 1
ATOM 1273 C C . LEU A 1 162 ? 12.365 -2.567 -11.125 1.00 96.88 162 LEU A C 1
ATOM 1275 O O . LEU A 1 162 ? 12.448 -1.740 -10.218 1.00 96.88 162 LEU A O 1
ATOM 1279 N N . ILE A 1 163 ? 11.899 -3.804 -10.921 1.00 96.88 163 ILE A N 1
ATOM 1280 C CA . ILE A 1 163 ? 11.469 -4.307 -9.608 1.00 96.88 163 ILE A CA 1
ATOM 1281 C C . ILE A 1 163 ? 12.625 -4.273 -8.609 1.00 96.88 163 ILE A C 1
ATOM 1283 O O . ILE A 1 163 ? 12.438 -3.800 -7.489 1.00 96.88 163 ILE A O 1
ATOM 1287 N N . LYS A 1 164 ? 13.828 -4.716 -8.996 1.00 95.56 164 LYS A N 1
ATOM 1288 C CA . LYS A 1 164 ? 15.022 -4.650 -8.134 1.00 95.56 164 LYS A CA 1
ATOM 1289 C C . LYS A 1 164 ? 15.340 -3.211 -7.714 1.00 95.56 164 LYS A C 1
ATOM 1291 O O . LYS A 1 164 ? 15.572 -2.958 -6.535 1.00 95.56 164 LYS A O 1
ATOM 1296 N N . GLN A 1 165 ? 15.295 -2.257 -8.647 1.00 96.31 165 GLN A N 1
ATOM 1297 C CA . GLN A 1 165 ? 15.551 -0.845 -8.336 1.00 96.31 165 GLN A CA 1
ATOM 1298 C C . GLN A 1 165 ? 14.477 -0.230 -7.433 1.00 96.31 165 GLN A C 1
ATOM 1300 O O . GLN A 1 165 ? 14.807 0.488 -6.492 1.00 96.31 165 GLN A O 1
ATOM 1305 N N . LEU A 1 166 ? 13.199 -0.542 -7.663 1.00 96.38 166 LEU A N 1
ATOM 1306 C CA . LEU A 1 166 ? 12.118 -0.124 -6.766 1.00 96.38 166 LEU A CA 1
ATOM 1307 C C . LEU A 1 166 ? 12.262 -0.759 -5.380 1.00 96.38 166 LEU A C 1
ATOM 1309 O O . LEU A 1 166 ? 12.057 -0.089 -4.373 1.00 96.38 166 LEU A O 1
ATOM 1313 N N . SER A 1 167 ? 12.687 -2.020 -5.316 1.00 95.25 167 SER A N 1
ATOM 1314 C CA . SER A 1 167 ? 12.968 -2.714 -4.057 1.00 95.25 167 SER A CA 1
ATOM 1315 C C . SER A 1 167 ? 14.060 -1.999 -3.257 1.00 95.25 167 SER A C 1
ATOM 1317 O O . SER A 1 167 ? 13.898 -1.824 -2.053 1.00 95.25 167 SER A O 1
ATOM 1319 N N . ASN A 1 168 ? 15.108 -1.499 -3.922 1.00 93.38 168 ASN A N 1
ATOM 1320 C CA . ASN A 1 168 ? 16.140 -0.676 -3.285 1.00 93.38 168 ASN A CA 1
ATOM 1321 C C . ASN A 1 168 ? 15.605 0.679 -2.785 1.00 93.38 168 ASN A C 1
ATOM 1323 O O . ASN A 1 168 ? 16.079 1.166 -1.764 1.00 93.38 168 ASN A O 1
ATOM 1327 N N . GLN A 1 169 ? 14.635 1.303 -3.470 1.00 93.19 169 GLN A N 1
ATOM 1328 C CA . GLN A 1 169 ? 14.004 2.536 -2.965 1.00 93.19 169 GLN A CA 1
ATOM 1329 C C . GLN A 1 169 ? 13.208 2.273 -1.684 1.00 93.19 169 GLN A C 1
ATOM 1331 O O . GLN A 1 169 ? 13.281 3.061 -0.745 1.00 93.19 169 GLN A O 1
ATOM 1336 N N . VAL A 1 170 ? 12.473 1.156 -1.634 1.00 91.00 170 VAL A N 1
ATOM 1337 C CA . VAL A 1 170 ? 11.698 0.767 -0.447 1.00 91.00 170 VAL A CA 1
ATOM 1338 C C . VAL A 1 170 ? 12.636 0.391 0.697 1.00 91.00 170 VAL A C 1
ATOM 1340 O O . VAL A 1 170 ? 12.447 0.856 1.820 1.00 91.00 170 VAL A O 1
ATOM 1343 N N . ASN A 1 171 ? 13.634 -0.451 0.422 1.00 90.31 171 ASN A N 1
ATOM 1344 C CA . ASN A 1 171 ? 14.623 -0.909 1.386 1.00 90.31 171 ASN A CA 1
ATOM 1345 C C . ASN A 1 171 ? 16.049 -0.790 0.807 1.00 90.31 171 ASN A C 1
ATOM 1347 O O . ASN A 1 171 ? 16.515 -1.712 0.127 1.00 90.31 171 ASN A O 1
ATOM 1351 N N . PRO A 1 172 ? 16.770 0.302 1.126 1.00 89.44 172 PRO A N 1
ATOM 1352 C CA . PRO A 1 172 ? 18.136 0.526 0.654 1.00 89.44 172 PRO A CA 1
ATOM 1353 C C . PRO A 1 172 ? 19.142 -0.562 1.058 1.00 89.44 172 PRO A C 1
ATOM 1355 O O . PRO A 1 172 ? 20.165 -0.717 0.394 1.00 89.44 172 PRO A O 1
ATOM 1358 N N . GLU A 1 173 ? 18.864 -1.342 2.109 1.00 88.88 173 GLU A N 1
ATOM 1359 C CA . GLU A 1 173 ? 19.756 -2.410 2.583 1.00 88.88 173 GLU A CA 1
ATOM 1360 C C . GLU A 1 173 ? 19.825 -3.609 1.624 1.00 88.88 173 GLU A C 1
ATOM 1362 O O . GLU A 1 173 ? 20.786 -4.375 1.677 1.00 88.88 173 GLU A O 1
ATOM 1367 N N . LEU A 1 174 ? 18.843 -3.771 0.726 1.00 86.25 174 LEU A N 1
ATOM 1368 C CA . LEU A 1 174 ? 18.837 -4.858 -0.261 1.00 86.25 174 LEU A CA 1
ATOM 1369 C C . LEU A 1 174 ? 19.979 -4.741 -1.281 1.00 86.25 174 LEU A C 1
ATOM 1371 O O . LEU A 1 174 ? 20.452 -5.762 -1.780 1.00 86.25 174 LEU A O 1
ATOM 1375 N N . ASN A 1 175 ? 20.417 -3.509 -1.573 1.00 87.19 175 ASN A N 1
ATOM 1376 C CA . ASN A 1 175 ? 21.559 -3.180 -2.428 1.00 87.19 175 ASN A CA 1
ATOM 1377 C C . ASN A 1 175 ? 21.643 -4.015 -3.726 1.00 87.19 175 ASN A C 1
ATOM 1379 O O . ASN A 1 175 ? 22.704 -4.516 -4.108 1.00 87.19 175 ASN A O 1
ATOM 1383 N N . HIS A 1 176 ? 20.514 -4.201 -4.413 1.00 88.06 176 HIS A N 1
ATOM 1384 C CA . HIS A 1 176 ? 20.485 -4.933 -5.673 1.00 88.06 176 HIS A CA 1
ATOM 1385 C C . HIS A 1 176 ? 21.202 -4.135 -6.766 1.00 88.06 176 HIS A C 1
ATOM 1387 O O . HIS A 1 176 ? 20.707 -3.102 -7.223 1.00 88.06 176 HIS A O 1
ATOM 1393 N N . ALA A 1 177 ? 22.360 -4.624 -7.205 1.00 84.56 177 ALA A N 1
ATOM 1394 C CA . ALA A 1 177 ? 23.069 -4.062 -8.346 1.00 84.56 177 ALA A CA 1
ATOM 1395 C C . ALA A 1 177 ? 22.324 -4.363 -9.656 1.00 84.56 177 ALA A C 1
ATOM 1397 O O . ALA A 1 177 ? 21.756 -5.444 -9.825 1.00 84.56 177 ALA A O 1
ATOM 1398 N N . PHE A 1 178 ? 22.360 -3.416 -10.598 1.00 89.19 178 PHE A N 1
ATOM 1399 C CA . PHE A 1 178 ? 21.856 -3.640 -11.951 1.00 89.19 178 PHE A CA 1
ATOM 1400 C C . PHE A 1 178 ? 22.673 -4.736 -12.643 1.00 89.19 178 PHE A C 1
ATOM 1402 O O . PHE A 1 178 ? 23.903 -4.653 -12.716 1.00 89.19 178 PHE A O 1
ATOM 1409 N N . THR A 1 179 ? 21.992 -5.735 -13.198 1.00 86.00 179 THR A N 1
ATOM 1410 C CA . THR A 1 179 ? 22.641 -6.837 -13.917 1.00 86.00 179 THR A CA 1
ATOM 1411 C C . THR A 1 179 ? 22.434 -6.716 -15.423 1.00 86.00 179 THR A C 1
ATOM 1413 O O . THR A 1 179 ? 21.309 -6.698 -15.910 1.00 86.00 179 THR A O 1
ATOM 1416 N N . LYS A 1 180 ? 23.535 -6.649 -16.189 1.00 82.06 180 LYS A N 1
ATOM 1417 C CA . LYS A 1 180 ? 23.489 -6.570 -17.664 1.00 82.06 180 LYS A CA 1
ATOM 1418 C C . LYS A 1 180 ? 23.127 -7.911 -18.317 1.00 82.06 180 LYS A C 1
ATOM 1420 O O . LYS A 1 180 ? 22.599 -7.923 -19.427 1.00 82.06 180 LYS A O 1
ATOM 1425 N N . ASN A 1 181 ? 23.433 -9.024 -17.652 1.00 82.12 181 ASN A N 1
ATOM 1426 C CA . ASN A 1 181 ? 23.146 -10.359 -18.164 1.00 82.12 181 ASN A CA 1
ATOM 1427 C C . ASN A 1 181 ? 21.651 -10.641 -18.006 1.00 82.12 181 ASN A C 1
ATOM 1429 O O . ASN A 1 181 ? 21.141 -10.686 -16.890 1.00 82.12 181 ASN A O 1
ATOM 1433 N N . HIS A 1 182 ? 20.956 -10.788 -19.133 1.00 75.81 182 HIS A N 1
ATOM 1434 C CA . HIS A 1 182 ? 19.530 -11.077 -19.145 1.00 75.81 182 HIS A CA 1
ATOM 1435 C C . HIS A 1 182 ? 19.298 -12.559 -18.844 1.00 75.81 182 HIS A C 1
ATOM 1437 O O . HIS A 1 182 ? 19.529 -13.412 -19.699 1.00 75.81 182 HIS A O 1
ATOM 1443 N N . GLU A 1 183 ? 18.746 -12.852 -17.673 1.00 76.12 183 GLU A N 1
ATOM 1444 C CA . GLU A 1 183 ? 18.148 -14.152 -17.371 1.00 76.12 183 GLU A CA 1
ATOM 1445 C C . GLU A 1 183 ? 16.624 -14.032 -17.526 1.00 76.12 183 GLU A C 1
ATOM 1447 O O . GLU A 1 183 ? 16.019 -13.172 -16.882 1.00 76.12 183 GLU A O 1
ATOM 1452 N N . PRO A 1 184 ? 15.982 -14.802 -18.425 1.00 77.81 184 PRO A N 1
ATOM 1453 C CA . PRO A 1 184 ? 14.533 -14.742 -18.585 1.00 77.81 184 PRO A CA 1
ATOM 1454 C C . PRO A 1 184 ? 13.822 -15.203 -17.309 1.00 77.81 184 PRO A C 1
ATOM 1456 O O . PRO A 1 184 ? 14.174 -16.229 -16.729 1.00 77.81 184 PRO A O 1
ATOM 1459 N N . THR A 1 185 ? 12.799 -14.458 -16.884 1.00 78.56 185 THR A N 1
ATOM 1460 C CA . THR A 1 185 ? 11.952 -14.837 -15.747 1.00 78.56 185 THR A CA 1
ATOM 1461 C C . THR A 1 185 ? 11.177 -16.113 -16.086 1.00 78.56 185 THR A C 1
ATOM 1463 O O . THR A 1 185 ? 10.350 -16.121 -16.999 1.00 78.56 185 THR A O 1
ATOM 1466 N N . ILE A 1 186 ? 11.432 -17.193 -15.344 1.00 73.88 186 ILE A N 1
ATOM 1467 C CA . ILE A 1 186 ? 10.714 -18.467 -15.473 1.00 73.88 186 ILE A CA 1
ATOM 1468 C C . ILE A 1 186 ? 9.629 -18.527 -14.393 1.00 73.88 186 ILE A C 1
ATOM 1470 O O . ILE A 1 186 ? 9.936 -18.571 -13.204 1.00 73.88 186 ILE A O 1
ATOM 1474 N N . GLY A 1 187 ? 8.359 -18.569 -14.802 1.00 74.75 187 GLY A N 1
ATOM 1475 C CA . GLY A 1 187 ? 7.224 -18.543 -13.869 1.00 74.75 187 GLY A CA 1
ATOM 1476 C C . GLY A 1 187 ? 6.990 -17.162 -13.241 1.00 74.75 187 GLY A C 1
ATOM 1477 O O . GLY A 1 187 ? 7.588 -16.178 -13.664 1.00 74.75 187 GLY A O 1
ATOM 1478 N N . ILE A 1 188 ? 6.072 -17.072 -12.269 1.00 77.56 188 ILE A N 1
ATOM 1479 C CA . ILE A 1 188 ? 5.809 -15.821 -11.537 1.00 77.56 188 ILE A CA 1
ATOM 1480 C C . ILE A 1 188 ? 6.822 -15.679 -10.407 1.00 77.56 188 ILE A C 1
ATOM 1482 O O . ILE A 1 188 ? 6.877 -16.536 -9.520 1.00 77.56 188 ILE A O 1
ATOM 1486 N N . SER A 1 189 ? 7.528 -14.553 -10.371 1.00 87.38 189 SER A N 1
ATOM 1487 C CA . SER A 1 189 ? 8.353 -14.185 -9.218 1.00 87.38 189 SER A CA 1
ATOM 1488 C C . SER A 1 189 ? 7.617 -13.169 -8.350 1.00 87.38 189 SER A C 1
ATOM 1490 O O . SER A 1 189 ? 7.182 -12.123 -8.832 1.00 87.38 189 SER A O 1
ATOM 1492 N N . ARG A 1 190 ? 7.474 -13.471 -7.055 1.00 92.12 190 ARG A N 1
ATOM 1493 C CA . ARG A 1 190 ? 6.905 -12.558 -6.053 1.00 92.12 190 ARG A CA 1
ATOM 1494 C C . ARG A 1 190 ? 8.025 -11.995 -5.187 1.00 92.12 190 ARG A C 1
ATOM 1496 O O . ARG A 1 190 ? 8.715 -12.751 -4.508 1.00 92.12 190 ARG A O 1
ATOM 1503 N N . TYR A 1 191 ? 8.148 -10.675 -5.163 1.00 91.38 191 TYR A N 1
ATOM 1504 C CA . TYR A 1 191 ? 9.097 -9.946 -4.328 1.00 91.38 191 TYR A CA 1
ATOM 1505 C C . TYR A 1 191 ? 8.324 -9.214 -3.238 1.00 91.38 191 TYR A C 1
ATOM 1507 O O . TYR A 1 191 ? 7.527 -8.321 -3.525 1.00 91.38 191 TYR A O 1
ATOM 1515 N N . GLN A 1 192 ? 8.536 -9.607 -1.985 1.00 90.75 192 GLN A N 1
ATOM 1516 C CA . GLN A 1 192 ? 7.977 -8.904 -0.834 1.00 90.75 192 GLN A CA 1
ATOM 1517 C C . GLN A 1 192 ? 9.038 -7.975 -0.273 1.00 90.75 192 GLN A C 1
ATOM 1519 O O . GLN A 1 192 ? 10.087 -8.434 0.179 1.00 90.75 192 GLN A O 1
ATOM 1524 N N . VAL A 1 193 ? 8.761 -6.676 -0.292 1.00 88.12 193 VAL A N 1
ATOM 1525 C CA . VAL A 1 193 ? 9.684 -5.674 0.233 1.00 88.12 193 VAL A CA 1
ATOM 1526 C C . VAL A 1 193 ? 8.939 -4.811 1.223 1.00 88.12 193 VAL A C 1
ATOM 1528 O O . VAL A 1 193 ? 7.854 -4.309 0.940 1.00 88.12 193 VAL A O 1
ATOM 1531 N N . LYS A 1 194 ? 9.521 -4.657 2.406 1.00 87.56 194 LYS A N 1
ATOM 1532 C CA . LYS A 1 194 ? 8.967 -3.819 3.459 1.00 87.56 194 LYS A CA 1
ATOM 1533 C C . LYS A 1 194 ? 10.049 -2.951 4.072 1.00 87.56 194 LYS A C 1
ATOM 1535 O O . LYS A 1 194 ? 11.186 -3.398 4.220 1.00 87.56 194 LYS A O 1
ATOM 1540 N N . ASN A 1 195 ? 9.668 -1.746 4.458 1.00 81.75 195 ASN A N 1
ATOM 1541 C CA . ASN A 1 195 ? 10.403 -0.929 5.411 1.00 81.75 195 ASN A CA 1
ATOM 1542 C C . ASN A 1 195 ? 9.533 -0.722 6.659 1.00 81.75 195 ASN A C 1
ATOM 1544 O O . ASN A 1 195 ? 8.589 -1.479 6.889 1.00 81.75 195 ASN A O 1
ATOM 1548 N N . THR A 1 196 ? 9.872 0.256 7.497 1.00 71.06 196 THR A N 1
ATOM 1549 C CA . THR A 1 196 ? 9.085 0.555 8.700 1.00 71.06 196 THR A CA 1
ATOM 1550 C C . THR A 1 196 ? 7.657 0.977 8.352 1.00 71.06 196 THR A C 1
ATOM 1552 O O . THR A 1 196 ? 6.713 0.480 8.943 1.00 71.06 196 THR A O 1
ATOM 1555 N N . ARG A 1 197 ? 7.473 1.822 7.334 1.00 72.00 197 ARG A N 1
ATOM 1556 C CA . ARG A 1 197 ? 6.186 2.463 7.022 1.00 72.00 197 ARG A CA 1
ATOM 1557 C C . ARG A 1 197 ? 5.415 1.814 5.882 1.00 72.00 197 ARG A C 1
ATOM 1559 O O . ARG A 1 197 ? 4.251 2.148 5.661 1.00 72.00 197 ARG A O 1
ATOM 1566 N N . GLU A 1 198 ? 6.061 0.970 5.093 1.00 83.31 198 GLU A N 1
ATOM 1567 C CA . GLU A 1 198 ? 5.552 0.557 3.795 1.00 83.31 198 GLU A CA 1
ATOM 1568 C C . GLU A 1 198 ? 5.826 -0.909 3.517 1.00 83.31 198 GLU A C 1
ATOM 1570 O O . GLU A 1 198 ? 6.917 -1.413 3.773 1.00 83.31 198 GLU A O 1
ATOM 1575 N N . ALA A 1 199 ? 4.829 -1.579 2.946 1.00 88.88 199 ALA A N 1
ATOM 1576 C CA . ALA A 1 199 ? 4.939 -2.937 2.454 1.00 88.88 199 ALA A CA 1
ATOM 1577 C C . ALA A 1 199 ? 4.440 -2.983 1.008 1.00 88.88 199 ALA A C 1
ATOM 1579 O O . ALA A 1 199 ? 3.341 -2.514 0.699 1.00 88.88 199 ALA A O 1
ATOM 1580 N N . PHE A 1 200 ? 5.255 -3.559 0.134 1.00 92.69 200 PHE A N 1
ATOM 1581 C CA . PHE A 1 200 ? 4.963 -3.769 -1.275 1.00 92.69 200 PHE A CA 1
ATOM 1582 C C . PHE A 1 200 ? 5.100 -5.246 -1.615 1.00 92.69 200 PHE A C 1
ATOM 1584 O O . PHE A 1 200 ? 5.986 -5.948 -1.119 1.00 92.69 200 PHE A O 1
ATOM 1591 N N . GLU A 1 201 ? 4.233 -5.701 -2.510 1.00 95.06 201 GLU A N 1
ATOM 1592 C CA . GLU A 1 201 ? 4.361 -6.994 -3.164 1.00 95.06 201 GLU A CA 1
ATOM 1593 C C . GLU A 1 201 ? 4.457 -6.783 -4.664 1.00 95.06 201 GLU A C 1
ATOM 1595 O O . GLU A 1 201 ? 3.466 -6.453 -5.314 1.00 95.06 201 GLU A O 1
ATOM 1600 N N . PHE A 1 202 ? 5.647 -6.988 -5.216 1.00 95.94 202 PHE A N 1
ATOM 1601 C CA . PHE A 1 202 ? 5.864 -6.919 -6.651 1.00 95.94 202 PHE A CA 1
ATOM 1602 C C . PHE A 1 202 ? 5.714 -8.313 -7.264 1.00 95.94 202 PHE A C 1
ATOM 1604 O O . PHE A 1 202 ? 6.342 -9.271 -6.812 1.00 95.94 202 PHE A O 1
ATOM 1611 N N . TYR A 1 203 ? 4.897 -8.419 -8.304 1.00 95.06 203 TYR A N 1
ATOM 1612 C CA . TYR A 1 203 ? 4.704 -9.628 -9.095 1.00 95.06 203 TYR A CA 1
ATOM 1613 C C . TYR A 1 203 ? 5.349 -9.414 -10.467 1.00 95.06 203 TYR A C 1
ATOM 1615 O O . TYR A 1 203 ? 4.845 -8.628 -11.272 1.00 95.06 203 TYR A O 1
ATOM 1623 N N . ASP A 1 204 ? 6.464 -10.097 -10.726 1.00 94.75 204 ASP A N 1
ATOM 1624 C CA . ASP A 1 204 ? 7.076 -10.169 -12.056 1.00 94.75 204 ASP A CA 1
ATOM 1625 C C . ASP A 1 204 ? 6.371 -11.272 -12.843 1.00 94.75 204 ASP A C 1
ATOM 1627 O O . ASP A 1 204 ? 6.561 -12.464 -12.579 1.00 94.75 204 ASP A O 1
ATOM 1631 N N . ILE A 1 205 ? 5.484 -10.872 -13.754 1.00 90.94 205 ILE A N 1
ATOM 1632 C CA . ILE A 1 205 ? 4.718 -11.813 -14.563 1.00 90.94 205 ILE A CA 1
ATOM 1633 C C . ILE A 1 205 ? 5.535 -12.116 -15.825 1.00 90.94 205 ILE A C 1
ATOM 1635 O O . ILE A 1 205 ? 5.870 -11.193 -16.577 1.00 90.94 205 ILE A O 1
ATOM 1639 N N . PRO A 1 206 ? 5.847 -13.395 -16.096 1.00 84.69 206 PRO A N 1
ATOM 1640 C CA . PRO A 1 206 ? 6.557 -13.776 -17.300 1.00 84.69 206 PRO A CA 1
ATOM 1641 C C . PRO A 1 206 ? 5.618 -13.601 -18.490 1.00 84.69 206 PRO A C 1
ATOM 1643 O O . PRO A 1 206 ? 4.450 -13.989 -18.466 1.00 84.69 206 PRO A O 1
ATOM 1646 N N . THR A 1 207 ? 6.144 -13.001 -19.542 1.00 71.44 207 THR A N 1
ATOM 1647 C CA . THR A 1 207 ? 5.377 -12.580 -20.718 1.00 71.44 207 THR A CA 1
ATOM 1648 C C . THR A 1 207 ? 6.051 -13.027 -22.008 1.00 71.44 207 THR A C 1
ATOM 1650 O O . THR A 1 207 ? 5.913 -12.385 -23.050 1.00 71.44 207 THR A O 1
ATOM 1653 N N . GLU A 1 208 ? 6.812 -14.128 -21.970 1.00 73.56 208 GLU A N 1
ATOM 1654 C CA . GLU A 1 208 ? 7.149 -14.783 -23.233 1.00 73.56 208 GLU A CA 1
ATOM 1655 C C . GLU A 1 208 ? 5.847 -15.201 -23.916 1.00 73.56 208 GLU A C 1
ATOM 1657 O O . GLU A 1 208 ? 4.917 -15.665 -23.261 1.00 73.56 208 GLU A O 1
ATOM 1662 N N . GLU A 1 209 ? 5.794 -15.071 -25.237 1.00 62.88 209 GLU A N 1
ATOM 1663 C CA . GLU A 1 209 ? 4.588 -15.284 -26.051 1.00 62.88 209 GLU A CA 1
ATOM 1664 C C . GLU A 1 209 ? 3.923 -16.644 -25.808 1.00 62.88 209 GLU A C 1
ATOM 1666 O O . GLU A 1 209 ? 2.700 -16.782 -25.857 1.00 62.88 209 GLU A O 1
ATOM 1671 N N . ARG A 1 210 ? 4.735 -17.646 -25.457 1.00 65.25 210 ARG A N 1
ATOM 1672 C CA . ARG A 1 210 ? 4.296 -19.004 -25.118 1.00 65.25 210 ARG A CA 1
ATOM 1673 C C . ARG A 1 210 ? 3.497 -19.083 -23.812 1.00 65.25 210 ARG A C 1
ATOM 1675 O O . ARG A 1 210 ? 2.805 -20.072 -23.598 1.00 65.25 210 ARG A O 1
ATOM 1682 N N . TYR A 1 211 ? 3.567 -18.061 -22.959 1.00 67.38 211 TYR A N 1
ATOM 1683 C CA . TYR A 1 211 ? 2.891 -18.000 -21.664 1.00 67.38 211 TYR A CA 1
ATOM 1684 C C . TYR A 1 211 ? 1.735 -16.993 -21.614 1.00 67.38 211 TYR A C 1
ATOM 1686 O O . TYR A 1 211 ? 1.186 -16.751 -20.540 1.00 67.38 211 TYR A O 1
ATOM 1694 N N . ASN A 1 212 ? 1.303 -16.441 -22.753 1.00 69.50 212 ASN A N 1
ATOM 1695 C CA . ASN A 1 212 ? 0.186 -15.489 -22.805 1.00 69.50 212 ASN A CA 1
ATOM 1696 C C . ASN A 1 212 ? -1.114 -16.049 -22.191 1.00 69.50 212 ASN A C 1
ATOM 1698 O O . ASN A 1 212 ? -1.881 -15.309 -21.576 1.00 69.50 212 ASN A O 1
ATOM 1702 N N . SER A 1 213 ? -1.337 -17.365 -22.274 1.00 74.88 213 SER A N 1
ATOM 1703 C CA . SER A 1 213 ? -2.461 -18.049 -21.616 1.00 74.88 213 SER A CA 1
ATOM 1704 C C . SER A 1 213 ? -2.417 -17.984 -20.084 1.00 74.88 213 SER A C 1
ATOM 1706 O O . SER A 1 213 ? -3.450 -18.137 -19.438 1.00 74.88 213 SER A O 1
ATOM 1708 N N . PHE A 1 214 ? -1.242 -17.756 -19.492 1.00 78.94 214 PHE A N 1
ATOM 1709 C CA . PHE A 1 214 ? -1.057 -17.672 -18.043 1.00 78.94 214 PHE A CA 1
ATOM 1710 C C . PHE A 1 214 ? -1.212 -16.253 -17.504 1.00 78.94 214 PHE A C 1
ATOM 1712 O O . PHE A 1 214 ? -1.437 -16.101 -16.308 1.00 78.94 214 PHE A O 1
ATOM 1719 N N . VAL A 1 215 ? -1.159 -15.217 -18.349 1.00 83.94 215 VAL A N 1
ATOM 1720 C CA . VAL A 1 215 ? -1.295 -13.819 -17.904 1.00 83.94 215 VAL A CA 1
ATOM 1721 C C . VAL A 1 215 ? -2.606 -13.612 -17.141 1.00 83.94 215 VAL A C 1
ATOM 1723 O O . VAL A 1 215 ? -2.593 -13.035 -16.057 1.00 83.94 215 VAL A O 1
ATOM 1726 N N . ASP A 1 216 ? -3.717 -14.166 -17.633 1.00 84.44 216 ASP A N 1
ATOM 1727 C CA . ASP A 1 216 ? -5.030 -14.039 -16.985 1.00 84.44 216 ASP A CA 1
ATOM 1728 C C . ASP A 1 216 ? -5.073 -14.738 -15.613 1.00 84.44 216 ASP A C 1
ATOM 1730 O O . ASP A 1 216 ? -5.634 -14.204 -14.654 1.00 84.44 216 ASP A O 1
ATOM 1734 N N . ALA A 1 217 ? -4.467 -15.923 -15.495 1.00 84.94 217 ALA A N 1
ATOM 1735 C CA . ALA A 1 217 ? -4.373 -16.643 -14.225 1.00 84.94 217 ALA A CA 1
ATOM 1736 C C . ALA A 1 217 ? -3.469 -15.901 -13.229 1.00 84.94 217 ALA A C 1
ATOM 1738 O O . ALA A 1 217 ? -3.830 -15.745 -12.063 1.00 84.94 217 ALA A O 1
ATOM 1739 N N . ASN A 1 218 ? -2.343 -15.377 -13.710 1.00 86.94 218 ASN A N 1
ATOM 1740 C CA . ASN A 1 218 ? -1.347 -14.675 -12.909 1.00 86.94 218 ASN A CA 1
ATOM 1741 C C . ASN A 1 218 ? -1.876 -13.328 -12.400 1.00 86.94 218 ASN A C 1
ATOM 1743 O O . ASN A 1 218 ? -1.659 -12.992 -11.239 1.00 86.94 218 ASN A O 1
ATOM 1747 N N . LEU A 1 219 ? -2.627 -12.588 -13.225 1.00 87.50 219 LEU A N 1
ATOM 1748 C CA . LEU A 1 219 ? -3.290 -11.342 -12.821 1.00 87.50 219 LEU A CA 1
ATOM 1749 C C . LEU A 1 219 ? -4.381 -11.574 -11.770 1.00 87.50 219 LEU A C 1
ATOM 1751 O O . LEU A 1 219 ? -4.534 -10.780 -10.844 1.00 87.50 219 LEU A O 1
ATOM 1755 N N . LYS A 1 220 ? -5.129 -12.677 -11.883 1.00 85.69 220 LYS A N 1
ATOM 1756 C CA . LYS A 1 220 ? -6.106 -13.069 -10.857 1.00 85.69 220 LYS A CA 1
ATOM 1757 C C . LYS A 1 220 ? -5.419 -13.486 -9.562 1.00 85.69 220 LYS A C 1
ATOM 1759 O O . LYS A 1 220 ? -5.874 -13.109 -8.487 1.00 85.69 220 LYS A O 1
ATOM 1764 N N . GLN A 1 221 ? -4.326 -14.240 -9.664 1.00 85.00 221 GLN A N 1
ATOM 1765 C CA . GLN A 1 221 ? -3.561 -14.697 -8.508 1.00 85.00 221 GLN A CA 1
ATOM 1766 C C . GLN A 1 221 ? -2.887 -13.538 -7.768 1.00 85.00 221 GLN A C 1
ATOM 1768 O O . GLN A 1 221 ? -2.870 -13.538 -6.539 1.00 85.00 221 GLN A O 1
ATOM 1773 N N . SER A 1 222 ? -2.342 -12.553 -8.489 1.00 87.38 222 SER A N 1
ATOM 1774 C CA . SER A 1 222 ? -1.695 -11.399 -7.863 1.00 87.38 222 SER A CA 1
ATOM 1775 C C . SER A 1 222 ? -2.692 -10.480 -7.162 1.00 87.38 222 SER A C 1
ATOM 1777 O O . SER A 1 222 ? -2.313 -9.805 -6.206 1.00 87.38 222 SER A O 1
ATOM 1779 N N . ASN A 1 223 ? -3.957 -10.464 -7.610 1.00 88.12 223 ASN A N 1
ATOM 1780 C CA . ASN A 1 223 ? -4.995 -9.545 -7.141 1.00 88.12 223 ASN A CA 1
ATOM 1781 C C . ASN A 1 223 ? -4.447 -8.113 -7.022 1.00 88.12 223 ASN A C 1
ATOM 1783 O O . ASN A 1 223 ? -4.475 -7.506 -5.951 1.00 88.12 223 ASN A O 1
ATOM 1787 N N . ALA A 1 224 ? -3.827 -7.649 -8.108 1.00 91.25 224 ALA A N 1
ATOM 1788 C CA . ALA A 1 224 ? -3.061 -6.414 -8.115 1.00 91.25 224 ALA A CA 1
ATOM 1789 C C . ALA A 1 224 ? -3.947 -5.191 -7.850 1.00 91.25 224 ALA A C 1
ATOM 1791 O O . ALA A 1 224 ? -5.018 -5.048 -8.438 1.00 91.25 224 ALA A O 1
ATOM 1792 N N . ASP A 1 225 ? -3.442 -4.282 -7.024 1.00 91.62 225 ASP A N 1
ATOM 1793 C CA . ASP A 1 225 ? -4.007 -2.947 -6.822 1.00 91.62 225 ASP A CA 1
ATOM 1794 C C . ASP A 1 225 ? -3.609 -2.002 -7.953 1.00 91.62 225 ASP A C 1
ATOM 1796 O O . ASP A 1 225 ? -4.340 -1.080 -8.315 1.00 91.62 225 ASP A O 1
ATOM 1800 N N . LEU A 1 226 ? -2.416 -2.242 -8.497 1.00 94.94 226 LEU A N 1
ATOM 1801 C CA . LEU A 1 226 ? -1.812 -1.442 -9.540 1.00 94.94 226 LEU A CA 1
ATOM 1802 C C . LEU A 1 226 ? -1.057 -2.345 -10.514 1.00 94.94 226 LEU A C 1
ATOM 1804 O O . LEU A 1 226 ? -0.391 -3.305 -10.121 1.00 94.94 226 LEU A O 1
ATOM 1808 N N . VAL A 1 227 ? -1.148 -2.032 -11.800 1.00 96.12 227 VAL A N 1
ATOM 1809 C CA . VAL A 1 227 ? -0.438 -2.738 -12.863 1.00 96.12 227 VAL A CA 1
ATOM 1810 C C . VAL A 1 227 ? 0.494 -1.779 -13.589 1.00 96.12 227 VAL A C 1
ATOM 1812 O O . VAL A 1 227 ? 0.075 -0.754 -14.123 1.00 96.12 227 VAL A O 1
ATOM 1815 N N . VAL A 1 228 ? 1.774 -2.137 -13.618 1.00 97.56 228 VAL A N 1
ATOM 1816 C CA . VAL A 1 228 ? 2.823 -1.428 -14.343 1.00 97.56 228 VAL A CA 1
ATOM 1817 C C . VAL A 1 228 ? 3.029 -2.117 -15.688 1.00 97.56 228 VAL A C 1
ATOM 1819 O O . VAL A 1 228 ? 3.480 -3.260 -15.742 1.00 97.56 228 VAL A O 1
ATOM 1822 N N . VAL A 1 229 ? 2.711 -1.429 -16.782 1.00 97.12 229 VAL A N 1
ATOM 1823 C CA . VAL A 1 229 ? 2.925 -1.927 -18.147 1.00 97.12 229 VAL A CA 1
ATOM 1824 C C . VAL A 1 229 ? 4.221 -1.333 -18.693 1.00 97.12 229 VAL A C 1
ATOM 1826 O O . VAL A 1 229 ? 4.283 -0.153 -19.027 1.00 97.12 229 VAL A O 1
ATOM 1829 N N . CYS A 1 230 ? 5.269 -2.150 -18.764 1.00 97.50 230 CYS A N 1
ATOM 1830 C CA . CYS A 1 230 ? 6.599 -1.760 -19.216 1.00 97.50 230 CYS A CA 1
ATOM 1831 C C . CYS A 1 230 ? 6.730 -1.831 -20.744 1.00 97.50 230 CYS A C 1
ATOM 1833 O O . CYS A 1 230 ? 6.565 -2.898 -21.341 1.00 97.50 230 CYS A O 1
ATOM 1835 N N . VAL A 1 231 ? 7.123 -0.716 -21.357 1.00 96.81 231 VAL A N 1
ATOM 1836 C CA . VAL A 1 231 ? 7.385 -0.577 -22.794 1.00 96.81 231 VAL A CA 1
ATOM 1837 C C . VAL A 1 231 ? 8.848 -0.222 -23.005 1.00 96.81 231 VAL A C 1
ATOM 1839 O O . VAL A 1 231 ? 9.308 0.802 -22.511 1.00 96.81 231 VAL A O 1
ATOM 1842 N N . ASP A 1 232 ? 9.569 -1.044 -23.765 1.00 94.94 232 ASP A N 1
ATOM 1843 C CA . ASP A 1 232 ? 10.917 -0.703 -24.217 1.00 94.94 232 ASP A CA 1
ATOM 1844 C C . ASP A 1 232 ? 10.835 0.345 -25.335 1.00 94.94 232 ASP A C 1
ATOM 1846 O O . ASP A 1 232 ? 10.319 0.056 -26.418 1.00 94.94 232 ASP A O 1
ATOM 1850 N N . ARG A 1 233 ? 11.359 1.555 -25.089 1.00 92.00 233 ARG A N 1
ATOM 1851 C CA . ARG A 1 233 ? 11.282 2.680 -26.041 1.00 92.00 233 ARG A CA 1
ATOM 1852 C C . ARG A 1 233 ? 12.007 2.421 -27.370 1.00 92.00 233 ARG A C 1
ATOM 1854 O O . ARG A 1 233 ? 11.757 3.102 -28.366 1.00 92.00 233 ARG A O 1
ATOM 1861 N N . PHE A 1 234 ? 12.887 1.424 -27.398 1.00 91.00 234 PHE A N 1
ATOM 1862 C CA . PHE A 1 234 ? 13.701 1.051 -28.554 1.00 91.00 234 PHE A CA 1
ATOM 1863 C C . PHE A 1 234 ? 13.116 -0.133 -29.327 1.00 91.00 234 PHE A C 1
ATOM 1865 O O . PHE A 1 234 ? 13.724 -0.611 -30.283 1.00 91.00 234 PHE A O 1
ATOM 1872 N N . ASN A 1 235 ? 11.918 -0.591 -28.959 1.00 91.88 235 ASN A N 1
ATOM 1873 C CA . ASN A 1 235 ? 11.220 -1.665 -29.646 1.00 91.88 235 ASN A CA 1
ATOM 1874 C C . ASN A 1 235 ? 9.741 -1.303 -29.837 1.00 91.88 235 ASN A C 1
ATOM 1876 O O . ASN A 1 235 ? 8.955 -1.445 -28.902 1.00 91.88 235 ASN A O 1
ATOM 1880 N N . ASN A 1 236 ? 9.354 -0.902 -31.057 1.00 88.88 236 ASN A N 1
ATOM 1881 C CA . ASN A 1 236 ? 7.973 -0.499 -31.371 1.00 88.88 236 ASN A CA 1
ATOM 1882 C C . ASN A 1 236 ? 6.941 -1.605 -31.065 1.00 88.88 236 ASN A C 1
ATOM 1884 O O . ASN A 1 236 ? 5.821 -1.330 -30.635 1.00 88.88 236 ASN A O 1
ATOM 1888 N N . LEU A 1 237 ? 7.351 -2.875 -31.168 1.00 91.38 237 LEU A N 1
ATOM 1889 C CA . LEU A 1 237 ? 6.504 -4.022 -30.830 1.00 91.38 237 LEU A CA 1
ATOM 1890 C C . LEU A 1 237 ? 6.089 -4.036 -29.353 1.00 91.38 237 LEU A C 1
ATOM 1892 O O . LEU A 1 237 ? 5.086 -4.648 -29.005 1.00 91.38 237 LEU A O 1
ATOM 1896 N N . SER A 1 238 ? 6.825 -3.348 -28.476 1.00 92.50 238 SER A N 1
ATOM 1897 C CA . SER A 1 238 ? 6.471 -3.238 -27.059 1.00 92.50 238 SER A CA 1
ATOM 1898 C C . SER A 1 238 ? 5.208 -2.409 -26.829 1.00 92.50 238 SER A C 1
ATOM 1900 O O . SER A 1 238 ? 4.546 -2.604 -25.811 1.00 92.50 238 SER A O 1
ATOM 1902 N N . LEU A 1 239 ? 4.871 -1.489 -27.740 1.00 93.62 239 LEU A N 1
ATOM 1903 C CA . LEU A 1 239 ? 3.666 -0.666 -27.642 1.00 93.62 239 LEU A CA 1
ATOM 1904 C C . LEU A 1 239 ? 2.483 -1.331 -28.357 1.00 93.62 239 LEU A C 1
ATOM 1906 O O . LEU A 1 239 ? 1.444 -1.545 -27.735 1.00 93.62 239 LEU A O 1
ATOM 1910 N N . GLU A 1 240 ? 2.670 -1.696 -29.628 1.00 88.56 240 GLU A N 1
ATOM 1911 C CA . GLU A 1 240 ? 1.592 -2.137 -30.532 1.00 88.56 240 GLU A CA 1
ATOM 1912 C C . GLU A 1 240 ? 1.445 -3.672 -30.618 1.00 88.56 240 GLU A C 1
ATOM 1914 O O . GLU A 1 240 ? 0.356 -4.190 -30.876 1.00 88.56 240 GLU A O 1
ATOM 1919 N N . GLY A 1 241 ? 2.516 -4.427 -30.355 1.00 86.38 241 GLY A N 1
ATOM 1920 C CA . GLY A 1 241 ? 2.575 -5.874 -30.598 1.00 86.38 241 GLY A CA 1
ATOM 1921 C C . GLY A 1 241 ? 2.763 -6.234 -32.079 1.00 86.38 241 GLY A C 1
ATOM 1922 O O . GLY A 1 241 ? 2.990 -5.370 -32.924 1.00 86.38 241 GLY A O 1
ATOM 1923 N N . ASN A 1 242 ? 2.704 -7.529 -32.406 1.00 84.12 242 ASN A N 1
ATOM 1924 C CA . ASN A 1 242 ? 2.654 -8.050 -33.783 1.00 84.12 242 ASN A CA 1
ATOM 1925 C C . ASN A 1 242 ? 1.995 -9.447 -33.833 1.00 84.12 242 ASN A C 1
ATOM 1927 O O . ASN A 1 242 ? 1.360 -9.882 -32.873 1.00 84.12 242 ASN A O 1
ATOM 1931 N N . ASN A 1 243 ? 2.159 -10.159 -34.956 1.00 74.06 243 ASN A N 1
ATOM 1932 C CA . ASN A 1 243 ? 1.719 -11.543 -35.154 1.00 74.06 243 ASN A CA 1
ATOM 1933 C C . ASN A 1 243 ? 2.468 -12.524 -34.227 1.00 74.06 243 ASN A C 1
ATOM 1935 O O . ASN A 1 243 ? 3.360 -13.243 -34.671 1.00 74.06 243 ASN A O 1
ATOM 1939 N N . GLY A 1 244 ? 2.091 -12.556 -32.949 1.00 73.88 244 GLY A N 1
ATOM 1940 C CA . GLY A 1 244 ? 2.638 -13.460 -31.932 1.00 73.88 244 GLY A CA 1
ATOM 1941 C C . GLY A 1 244 ? 2.989 -12.750 -30.623 1.00 73.88 244 GLY A C 1
ATOM 1942 O O . GLY A 1 244 ? 2.718 -13.289 -29.548 1.00 73.88 244 GLY A O 1
ATOM 1943 N N . SER A 1 245 ? 3.483 -11.509 -30.697 1.00 81.69 245 SER A N 1
ATOM 1944 C CA . SER A 1 245 ? 3.842 -10.697 -29.528 1.00 81.69 245 SER A CA 1
ATOM 1945 C C . SER A 1 245 ? 2.697 -9.801 -29.054 1.00 81.69 245 SER A C 1
ATOM 1947 O O . SER A 1 245 ? 2.117 -9.048 -29.837 1.00 81.69 245 SER A O 1
ATOM 1949 N N . TRP A 1 246 ? 2.428 -9.784 -27.747 1.00 89.19 246 TRP A N 1
ATOM 1950 C CA . TRP A 1 246 ? 1.587 -8.749 -27.133 1.00 89.19 246 TRP A CA 1
ATOM 1951 C C . TRP A 1 246 ? 2.397 -7.475 -26.871 1.00 89.19 246 TRP A C 1
ATOM 1953 O O . TRP A 1 246 ? 3.463 -7.529 -26.252 1.00 89.19 246 TRP A O 1
ATOM 1963 N N . GLY A 1 247 ? 1.855 -6.336 -27.295 1.00 92.25 247 GLY A N 1
ATOM 1964 C CA . GLY A 1 247 ? 2.278 -5.007 -26.874 1.00 92.25 247 GLY A CA 1
ATOM 1965 C C . GLY A 1 247 ? 1.493 -4.518 -25.655 1.00 92.25 247 GLY A C 1
ATOM 1966 O O . GLY A 1 247 ? 0.632 -5.210 -25.101 1.00 92.25 247 GLY A O 1
ATOM 1967 N N . ALA A 1 248 ? 1.797 -3.296 -25.222 1.00 95.31 248 ALA A N 1
ATOM 1968 C CA . ALA A 1 248 ? 1.121 -2.624 -24.115 1.00 95.31 248 ALA A CA 1
ATOM 1969 C C . ALA A 1 248 ? -0.404 -2.589 -24.277 1.00 95.31 248 ALA A C 1
ATOM 1971 O O . ALA A 1 248 ? -1.122 -2.764 -23.294 1.00 95.31 248 ALA A O 1
ATOM 1972 N N . GLU A 1 249 ? -0.894 -2.397 -25.503 1.00 94.75 249 GLU A N 1
ATOM 1973 C CA . GLU A 1 249 ? -2.324 -2.349 -25.818 1.00 94.75 249 GLU A CA 1
ATOM 1974 C C . GLU A 1 249 ? -3.050 -3.624 -25.378 1.00 94.75 249 GLU A C 1
ATOM 1976 O O . GLU A 1 249 ? -4.032 -3.568 -24.631 1.00 94.75 249 GLU A O 1
ATOM 1981 N N . GLN A 1 250 ? -2.523 -4.783 -25.768 1.00 92.88 250 GLN A N 1
ATOM 1982 C CA . GLN A 1 250 ? -3.101 -6.078 -25.433 1.00 92.88 250 GLN A CA 1
ATOM 1983 C C . GLN A 1 250 ? -3.029 -6.334 -23.921 1.00 92.88 250 GLN A C 1
ATOM 1985 O O . GLN A 1 250 ? -4.010 -6.798 -23.340 1.00 92.88 250 GLN A O 1
ATOM 1990 N N . TYR A 1 251 ? -1.925 -5.970 -23.252 1.00 93.19 251 TYR A N 1
ATOM 1991 C CA . TYR A 1 251 ? -1.830 -6.080 -21.790 1.00 93.19 251 TYR A CA 1
ATOM 1992 C C . TYR A 1 251 ? -2.875 -5.217 -21.078 1.00 93.19 251 TYR A C 1
ATOM 1994 O O . TYR A 1 251 ? -3.531 -5.699 -20.158 1.00 93.19 251 TYR A O 1
ATOM 2002 N N . ILE A 1 252 ? -3.080 -3.970 -21.507 1.00 93.94 252 ILE A N 1
ATOM 2003 C CA . ILE A 1 252 ? -4.075 -3.067 -20.907 1.00 93.94 252 ILE A CA 1
ATOM 2004 C C . ILE A 1 252 ? -5.485 -3.625 -21.079 1.00 93.94 252 ILE A C 1
ATOM 2006 O O . ILE A 1 252 ? -6.257 -3.666 -20.117 1.00 93.94 252 ILE A O 1
ATOM 2010 N N . GLN A 1 253 ? -5.825 -4.090 -22.283 1.00 92.19 253 GLN A N 1
ATOM 2011 C CA . GLN A 1 253 ? -7.120 -4.715 -22.547 1.00 92.19 253 GLN A CA 1
ATOM 2012 C C . GLN A 1 253 ? -7.328 -5.946 -21.661 1.00 92.19 253 GLN A C 1
ATOM 2014 O O . GLN A 1 253 ? -8.395 -6.108 -21.070 1.00 92.19 253 GLN A O 1
ATOM 2019 N N . LYS A 1 254 ? -6.292 -6.774 -21.500 1.00 89.81 254 LYS A N 1
ATOM 2020 C CA . LYS A 1 254 ? -6.333 -7.957 -20.641 1.00 89.81 254 LYS A CA 1
ATOM 2021 C C . LYS A 1 254 ? -6.481 -7.624 -19.169 1.00 89.81 254 LYS A C 1
ATOM 2023 O O . LYS A 1 254 ? -7.332 -8.215 -18.519 1.00 89.81 254 LYS A O 1
ATOM 2028 N N . VAL A 1 255 ? -5.758 -6.637 -18.651 1.00 91.31 255 VAL A N 1
ATOM 2029 C CA . VAL A 1 255 ? -5.938 -6.166 -17.269 1.00 91.31 255 VAL A CA 1
ATOM 2030 C C . VAL A 1 255 ? -7.375 -5.695 -17.056 1.00 91.31 255 VAL A C 1
ATOM 2032 O O . VAL A 1 255 ? -8.019 -6.121 -16.105 1.00 91.31 255 VAL A O 1
ATOM 2035 N N . ARG A 1 256 ? -7.932 -4.912 -17.983 1.00 90.62 256 ARG A N 1
ATOM 2036 C CA . ARG A 1 256 ? -9.326 -4.442 -17.896 1.00 90.62 256 ARG A CA 1
ATOM 2037 C C . ARG A 1 256 ? -10.364 -5.567 -17.969 1.00 90.62 256 ARG A C 1
ATOM 2039 O O . ARG A 1 256 ? -11.452 -5.419 -17.419 1.00 90.62 256 ARG A O 1
ATOM 2046 N N . GLN A 1 257 ? -10.048 -6.673 -18.644 1.00 87.00 257 GLN A N 1
ATOM 2047 C CA . GLN A 1 257 ? -10.924 -7.846 -18.761 1.00 87.00 257 GLN A CA 1
ATOM 2048 C C . GLN A 1 257 ? -10.780 -8.832 -17.591 1.00 87.00 257 GLN A C 1
ATOM 2050 O O . GLN A 1 257 ? -11.772 -9.426 -17.170 1.00 87.00 257 GLN A O 1
ATOM 2055 N N . ALA A 1 258 ? -9.556 -9.046 -17.106 1.00 77.06 258 ALA A N 1
ATOM 2056 C CA . ALA A 1 258 ? -9.198 -10.145 -16.212 1.00 77.06 258 ALA A CA 1
ATOM 2057 C C . ALA A 1 258 ? -8.936 -9.714 -14.767 1.00 77.06 258 ALA A C 1
ATOM 2059 O O . ALA A 1 258 ? -9.195 -10.502 -13.854 1.00 77.06 258 ALA A O 1
ATOM 2060 N N . ALA A 1 259 ? -8.391 -8.514 -14.557 1.00 61.44 259 ALA A N 1
ATOM 2061 C CA . ALA A 1 259 ? -7.998 -8.054 -13.235 1.00 61.44 259 ALA A CA 1
ATOM 2062 C C . ALA A 1 259 ? -9.207 -7.584 -12.420 1.00 61.44 259 ALA A C 1
ATOM 2064 O O . ALA A 1 259 ? -10.319 -7.398 -12.924 1.00 61.44 259 ALA A O 1
ATOM 2065 N N . ASN A 1 260 ? -8.959 -7.380 -11.128 1.00 65.31 260 ASN A N 1
ATOM 2066 C CA . ASN A 1 260 ? -9.870 -6.684 -10.238 1.00 65.31 260 ASN A CA 1
ATOM 2067 C C . ASN A 1 260 ? -10.272 -5.366 -10.926 1.00 65.31 260 ASN A C 1
ATOM 2069 O O . ASN A 1 260 ? -9.394 -4.568 -11.241 1.00 65.31 260 ASN A O 1
ATOM 2073 N N . LYS A 1 261 ? -11.562 -5.156 -11.239 1.00 64.31 261 LYS A N 1
ATOM 2074 C CA . LYS A 1 261 ? -12.034 -4.072 -12.139 1.00 64.31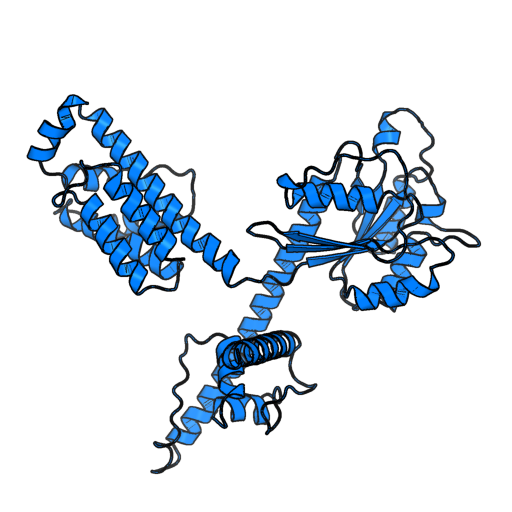 261 LYS A CA 1
ATOM 2075 C C . LYS A 1 261 ? -11.592 -2.654 -11.725 1.00 64.31 261 LYS A C 1
ATOM 2077 O O . LYS A 1 261 ? -11.773 -1.722 -12.498 1.00 64.31 261 LYS A O 1
ATOM 2082 N N . GLY A 1 262 ? -11.045 -2.494 -10.519 1.00 78.25 262 GLY A N 1
ATOM 2083 C CA . GLY A 1 262 ? -10.491 -1.250 -9.991 1.00 78.25 262 GLY A CA 1
ATOM 2084 C C . GLY A 1 262 ? -8.961 -1.138 -9.989 1.00 78.25 262 GLY A C 1
ATOM 2085 O O . GLY A 1 262 ? -8.469 -0.165 -9.429 1.00 78.25 262 GLY A O 1
ATOM 2086 N N . ALA A 1 263 ? -8.205 -2.088 -10.555 1.00 90.50 263 ALA A N 1
ATOM 2087 C CA . ALA A 1 263 ? -6.746 -1.997 -10.599 1.00 90.50 263 ALA A CA 1
ATOM 2088 C C . ALA A 1 263 ? -6.304 -0.811 -11.472 1.00 90.50 263 ALA A C 1
ATOM 2090 O O . ALA A 1 263 ? -6.677 -0.714 -12.645 1.00 90.50 263 ALA A O 1
ATOM 2091 N N . GLU A 1 264 ? -5.499 0.088 -10.907 1.00 93.12 264 GLU A N 1
ATOM 2092 C CA . GLU A 1 264 ? -4.975 1.241 -11.642 1.00 93.12 264 GLU A CA 1
ATOM 2093 C C . GLU A 1 264 ? -3.859 0.799 -12.597 1.00 93.12 264 GLU A C 1
ATOM 2095 O O . GLU A 1 264 ? -3.055 -0.067 -12.259 1.00 93.12 264 GLU A O 1
ATOM 2100 N N . ILE A 1 265 ? -3.791 1.384 -13.794 1.00 95.94 265 ILE A N 1
ATOM 2101 C CA . ILE A 1 265 ? -2.780 1.029 -14.796 1.00 95.94 265 ILE A CA 1
ATOM 2102 C C . ILE A 1 265 ? -1.874 2.229 -15.057 1.00 95.94 265 ILE A C 1
ATOM 2104 O O . ILE A 1 265 ? -2.357 3.326 -15.334 1.00 95.94 265 ILE A O 1
ATOM 2108 N N . ILE A 1 266 ? -0.561 1.999 -15.035 1.00 97.75 266 ILE A N 1
ATOM 2109 C CA . ILE A 1 266 ? 0.449 2.979 -15.442 1.00 97.75 266 ILE A CA 1
ATOM 2110 C C . ILE A 1 266 ? 1.343 2.418 -16.547 1.00 97.75 266 ILE A C 1
ATOM 2112 O O . ILE A 1 266 ? 1.792 1.271 -16.490 1.00 97.75 266 ILE A O 1
ATOM 2116 N N . LEU A 1 267 ? 1.626 3.251 -17.548 1.00 98.25 267 LEU A N 1
ATOM 2117 C CA . LEU A 1 267 ? 2.586 2.954 -18.603 1.00 98.25 267 LEU A CA 1
ATOM 2118 C C . LEU A 1 267 ? 3.995 3.371 -18.169 1.00 98.25 267 LEU A C 1
ATOM 2120 O O . LEU A 1 267 ? 4.234 4.526 -17.829 1.00 98.25 267 LEU A O 1
ATOM 2124 N N . VAL A 1 268 ? 4.964 2.468 -18.225 1.00 98.31 268 VAL A N 1
ATOM 2125 C CA . VAL A 1 268 ? 6.353 2.786 -17.883 1.00 98.31 268 VAL A CA 1
ATOM 2126 C C . VAL A 1 268 ? 7.240 2.570 -19.097 1.00 98.31 268 VAL A C 1
ATOM 2128 O O . VAL A 1 268 ? 7.402 1.449 -19.568 1.00 98.31 268 VAL A O 1
ATOM 2131 N N . GLN A 1 269 ? 7.817 3.655 -19.605 1.00 97.56 269 GLN A N 1
ATOM 2132 C CA . GLN A 1 269 ? 8.764 3.628 -20.718 1.00 97.56 269 GLN A CA 1
ATOM 2133 C C . GLN A 1 269 ? 10.152 3.323 -20.163 1.00 97.56 269 GLN A C 1
ATOM 2135 O O . GLN A 1 269 ? 10.705 4.136 -19.427 1.00 97.56 269 GLN A O 1
ATOM 2140 N N . THR A 1 270 ? 10.700 2.155 -20.466 1.00 97.06 270 THR A N 1
ATOM 2141 C CA . THR A 1 270 ? 11.965 1.680 -19.903 1.00 97.06 270 THR A CA 1
ATOM 2142 C C . THR A 1 270 ? 13.153 1.961 -20.827 1.00 97.06 270 THR A C 1
ATOM 2144 O O . THR A 1 270 ? 12.990 2.283 -22.005 1.00 97.06 270 THR A O 1
ATOM 2147 N N . LYS A 1 271 ? 14.368 1.796 -20.280 1.00 94.88 271 LYS A N 1
ATOM 2148 C CA . LYS A 1 271 ? 15.663 1.914 -20.982 1.00 94.88 271 LYS A CA 1
ATOM 2149 C C . LYS A 1 271 ? 15.949 3.300 -21.565 1.00 94.88 271 LYS A C 1
ATOM 2151 O O . LYS A 1 271 ? 16.673 3.426 -22.550 1.00 94.88 271 LYS A O 1
ATOM 2156 N N . THR A 1 272 ? 15.441 4.357 -20.937 1.00 94.44 272 THR A N 1
ATOM 2157 C CA . THR A 1 272 ? 15.657 5.734 -21.416 1.00 94.44 272 THR A CA 1
ATOM 2158 C C . THR A 1 272 ? 17.120 6.186 -21.365 1.00 94.44 272 THR A C 1
ATOM 2160 O O . THR A 1 272 ? 17.483 7.184 -21.979 1.00 94.44 272 THR A O 1
ATOM 2163 N N . ASP A 1 273 ? 17.998 5.439 -20.688 1.00 93.56 273 ASP A N 1
ATOM 2164 C CA . ASP A 1 273 ? 19.446 5.667 -20.715 1.00 93.56 273 ASP A CA 1
ATOM 2165 C C . ASP A 1 273 ? 20.066 5.487 -22.106 1.00 93.56 273 ASP A C 1
ATOM 2167 O O . ASP A 1 273 ? 21.107 6.078 -22.395 1.00 93.56 273 ASP A O 1
ATOM 2171 N N . LEU A 1 274 ? 19.426 4.711 -22.985 1.00 90.69 274 LEU A N 1
ATOM 2172 C CA . LEU A 1 274 ? 19.904 4.515 -24.350 1.00 90.69 274 LEU A CA 1
ATOM 2173 C C . LEU A 1 274 ? 19.686 5.761 -25.225 1.00 90.69 274 LEU A C 1
ATOM 2175 O O . LEU A 1 274 ? 20.451 5.970 -26.163 1.00 90.69 274 LEU A O 1
ATOM 2179 N N . GLU A 1 275 ? 18.742 6.641 -24.877 1.00 85.94 275 GLU A N 1
ATOM 2180 C CA . GLU A 1 275 ? 18.497 7.902 -25.598 1.00 85.94 275 GLU A CA 1
ATOM 2181 C C . GLU A 1 275 ? 19.698 8.841 -25.472 1.00 85.94 275 GLU A C 1
ATOM 2183 O O . GLU A 1 275 ? 20.201 9.375 -26.458 1.00 85.94 275 GLU A O 1
ATOM 2188 N N . ALA A 1 276 ? 20.211 8.979 -24.247 1.00 74.69 276 ALA A N 1
ATOM 2189 C CA . ALA A 1 276 ? 21.360 9.825 -23.939 1.00 74.69 276 ALA A CA 1
ATOM 2190 C C . ALA A 1 276 ? 22.664 9.311 -24.570 1.00 74.69 276 ALA A C 1
ATOM 2192 O O . ALA A 1 276 ? 23.611 10.074 -24.745 1.00 74.69 276 ALA A O 1
ATOM 2193 N N . SER A 1 277 ? 22.725 8.023 -24.923 1.00 73.38 277 SER A N 1
ATOM 2194 C CA . SER A 1 277 ? 23.911 7.410 -25.528 1.00 73.38 277 SER A CA 1
ATOM 2195 C C . SER A 1 277 ? 24.103 7.747 -27.013 1.00 73.38 277 SER A C 1
ATOM 2197 O O . SER A 1 277 ? 25.073 7.291 -27.616 1.00 73.38 277 SER A O 1
ATOM 2199 N N . GLY A 1 278 ? 23.187 8.514 -27.621 1.00 67.12 278 GLY A N 1
ATOM 2200 C CA . GLY A 1 278 ? 23.228 8.829 -29.051 1.00 67.12 278 GLY A CA 1
ATOM 2201 C C . GLY A 1 278 ? 22.950 7.618 -29.948 1.00 67.12 278 GLY A C 1
ATOM 2202 O O . GLY A 1 278 ? 23.116 7.695 -31.164 1.00 67.12 278 GLY A O 1
ATOM 2203 N N . GLN A 1 279 ? 22.513 6.491 -29.370 1.00 63.62 279 GLN A N 1
ATOM 2204 C CA . GLN A 1 279 ? 21.897 5.399 -30.116 1.00 63.62 279 GLN A CA 1
ATOM 2205 C C . GLN A 1 279 ? 20.501 5.858 -30.537 1.00 63.62 279 GLN A C 1
ATOM 2207 O O . GLN A 1 279 ? 19.502 5.512 -29.915 1.00 63.62 279 GLN A O 1
ATOM 2212 N N . ASP A 1 280 ? 20.447 6.677 -31.585 1.00 57.56 280 ASP A N 1
ATOM 2213 C CA . ASP A 1 280 ? 19.250 7.351 -32.097 1.00 57.56 280 ASP A CA 1
ATOM 2214 C C . ASP A 1 280 ? 18.303 6.383 -32.842 1.00 57.56 280 ASP A C 1
ATOM 2216 O O . ASP A 1 280 ? 17.881 6.591 -33.974 1.00 57.56 280 ASP A O 1
ATOM 2220 N N . LYS A 1 281 ? 18.016 5.240 -32.212 1.00 71.50 281 LYS A N 1
ATOM 2221 C CA . LYS A 1 281 ? 17.047 4.229 -32.649 1.00 71.50 281 LYS A CA 1
ATOM 2222 C C . LYS A 1 281 ? 15.836 4.221 -31.724 1.00 71.50 281 LYS A C 1
ATOM 2224 O O . LYS A 1 281 ? 15.317 3.157 -31.393 1.00 71.50 281 LYS A O 1
ATOM 2229 N N . THR A 1 282 ? 15.408 5.393 -31.252 1.00 77.06 282 THR A N 1
ATOM 2230 C CA . THR A 1 282 ? 14.109 5.470 -30.579 1.00 77.06 282 THR A CA 1
ATOM 2231 C C . THR A 1 282 ? 13.052 5.034 -31.590 1.00 77.06 282 THR A C 1
ATOM 2233 O O . THR A 1 282 ? 12.873 5.680 -32.617 1.00 77.06 282 THR A O 1
ATOM 2236 N N . CYS A 1 283 ? 12.372 3.926 -31.308 1.00 86.62 283 CYS A N 1
ATOM 2237 C CA . CYS A 1 283 ? 11.365 3.369 -32.209 1.00 86.62 283 CYS A CA 1
ATOM 2238 C C . CYS A 1 283 ? 9.959 3.896 -31.900 1.00 86.62 283 CYS A C 1
ATOM 2240 O O . CYS A 1 283 ? 9.066 3.736 -32.725 1.00 86.62 283 CYS A O 1
ATOM 2242 N N . ILE A 1 284 ? 9.763 4.480 -30.714 1.00 90.81 284 ILE A N 1
ATOM 2243 C CA . ILE A 1 284 ? 8.475 4.983 -30.237 1.00 90.81 284 ILE A CA 1
ATOM 2244 C C . ILE A 1 284 ? 8.608 6.474 -29.922 1.00 90.81 284 ILE A C 1
ATOM 2246 O O . ILE A 1 284 ? 9.368 6.849 -29.028 1.00 90.81 284 ILE A O 1
ATOM 2250 N N . THR A 1 285 ? 7.866 7.320 -30.636 1.00 92.94 285 THR A N 1
ATOM 2251 C CA . THR A 1 285 ? 7.917 8.777 -30.453 1.00 92.94 285 THR A CA 1
ATOM 2252 C C . THR A 1 285 ? 7.089 9.247 -29.255 1.00 92.94 285 THR A C 1
ATOM 2254 O O . THR A 1 285 ? 6.174 8.566 -28.779 1.00 92.94 285 THR A O 1
ATOM 2257 N N . GLU A 1 286 ? 7.368 10.461 -28.777 1.00 93.62 286 GLU A N 1
ATOM 2258 C CA . GLU A 1 286 ? 6.583 11.086 -27.707 1.00 93.62 286 GLU A CA 1
ATOM 2259 C C . GLU A 1 286 ? 5.125 11.311 -28.116 1.00 93.62 286 GLU A C 1
ATOM 2261 O O . GLU A 1 286 ? 4.221 11.191 -27.289 1.00 93.62 286 GLU A O 1
ATOM 2266 N N . GLU A 1 287 ? 4.873 11.595 -29.395 1.00 95.69 287 GLU A N 1
ATOM 2267 C CA . GLU A 1 287 ? 3.527 11.743 -29.942 1.00 95.69 287 GLU A CA 1
ATOM 2268 C C . GLU A 1 287 ? 2.757 10.425 -29.876 1.00 95.69 287 GLU A C 1
ATOM 2270 O O . GLU A 1 287 ? 1.597 10.440 -29.460 1.00 95.69 287 GLU A O 1
ATOM 2275 N N . GLN A 1 288 ? 3.398 9.299 -30.217 1.00 95.44 288 GLN A N 1
ATOM 2276 C CA . GLN A 1 288 ? 2.789 7.971 -30.103 1.00 95.44 288 GLN A CA 1
ATOM 2277 C C . GLN A 1 288 ? 2.445 7.653 -28.646 1.00 95.44 288 GLN A C 1
ATOM 2279 O O . GLN A 1 288 ? 1.313 7.270 -28.355 1.00 95.44 288 GLN A O 1
ATOM 2284 N N . ILE A 1 289 ? 3.372 7.885 -27.711 1.00 96.50 289 ILE A N 1
ATOM 2285 C CA . ILE A 1 289 ? 3.118 7.675 -26.278 1.00 96.50 289 ILE A CA 1
ATOM 2286 C C . ILE A 1 289 ? 2.005 8.589 -25.765 1.00 96.50 289 ILE A C 1
ATOM 2288 O O . ILE A 1 289 ? 1.151 8.150 -24.996 1.00 96.50 289 ILE A O 1
ATOM 2292 N N . ARG A 1 290 ? 1.991 9.864 -26.163 1.00 97.38 290 ARG A N 1
ATOM 2293 C CA . ARG A 1 290 ? 0.948 10.815 -25.763 1.00 97.38 290 ARG A CA 1
ATOM 2294 C C . ARG A 1 290 ? -0.425 10.367 -26.260 1.00 97.38 290 ARG A C 1
ATOM 2296 O O . ARG A 1 290 ? -1.338 10.274 -25.446 1.00 97.38 290 ARG A O 1
ATOM 2303 N N . ALA A 1 291 ? -0.543 10.031 -27.545 1.00 97.25 291 ALA A N 1
ATOM 2304 C CA . ALA A 1 291 ? -1.786 9.534 -28.129 1.00 97.25 291 ALA A CA 1
ATOM 2305 C C . ALA A 1 291 ? -2.244 8.227 -27.464 1.00 97.25 291 ALA A C 1
ATOM 2307 O O . ALA A 1 291 ? -3.433 8.030 -27.221 1.00 97.25 291 ALA A O 1
ATOM 2308 N N . PHE A 1 292 ? -1.301 7.346 -27.123 1.00 96.81 292 PHE A N 1
ATOM 2309 C CA . PHE A 1 292 ? -1.585 6.098 -26.426 1.00 96.81 292 PHE A CA 1
ATOM 2310 C C . PHE A 1 292 ? -2.117 6.333 -25.004 1.00 96.81 292 PHE A C 1
ATOM 2312 O O . PHE A 1 292 ? -3.132 5.751 -24.622 1.00 96.81 292 PHE A O 1
ATOM 2319 N N . LYS A 1 293 ? -1.474 7.219 -24.230 1.00 97.38 293 LYS A N 1
ATOM 2320 C CA . LYS A 1 293 ? -1.918 7.596 -22.878 1.00 97.38 293 LYS A CA 1
ATOM 2321 C C . LYS A 1 293 ? -3.311 8.219 -22.880 1.00 97.38 293 LYS A C 1
ATOM 2323 O O . LYS A 1 293 ? -4.117 7.866 -22.030 1.00 97.38 293 LYS A O 1
ATOM 2328 N N . GLU A 1 294 ? -3.592 9.102 -23.836 1.00 97.38 294 GLU A N 1
ATOM 2329 C CA . GLU A 1 294 ? -4.900 9.748 -23.985 1.00 97.38 294 GLU A CA 1
ATOM 2330 C C . GLU A 1 294 ? -5.988 8.737 -24.364 1.00 97.38 294 GLU A C 1
ATOM 2332 O O . GLU A 1 294 ? -7.028 8.680 -23.714 1.00 97.38 294 GLU A O 1
ATOM 2337 N N . ARG A 1 295 ? -5.720 7.864 -25.347 1.00 96.75 295 ARG A N 1
ATOM 2338 C CA . ARG A 1 295 ? -6.652 6.805 -25.773 1.00 96.75 295 ARG A CA 1
ATOM 2339 C C . ARG A 1 295 ? -7.064 5.895 -24.619 1.00 96.75 295 ARG A C 1
ATOM 2341 O O . ARG A 1 295 ? -8.211 5.455 -24.556 1.00 96.75 295 ARG A O 1
ATOM 2348 N N . TYR A 1 296 ? -6.115 5.569 -23.747 1.00 95.69 296 TYR A N 1
ATOM 2349 C CA . TYR A 1 296 ? -6.331 4.641 -22.648 1.00 95.69 296 TYR A CA 1
ATOM 2350 C C . TYR A 1 296 ? -6.620 5.324 -21.310 1.00 95.69 296 TYR A C 1
ATOM 2352 O O . TYR A 1 296 ? -6.919 4.602 -20.370 1.00 95.69 296 TYR A O 1
ATOM 2360 N N . ASP A 1 297 ? -6.596 6.653 -21.209 1.00 96.25 297 ASP A N 1
ATOM 2361 C CA . ASP A 1 297 ? -6.713 7.389 -19.939 1.00 96.25 297 ASP A CA 1
ATOM 2362 C C . ASP A 1 297 ? -5.774 6.830 -18.851 1.00 96.25 297 ASP A C 1
ATOM 2364 O O . ASP A 1 297 ? -6.182 6.401 -17.771 1.00 96.25 297 ASP A O 1
ATOM 2368 N N . ILE A 1 298 ? -4.485 6.740 -19.187 1.00 96.25 298 ILE A N 1
ATOM 2369 C CA . ILE A 1 298 ? -3.444 6.244 -18.278 1.00 96.25 298 ILE A CA 1
ATOM 2370 C C . ILE A 1 298 ? -2.297 7.238 -18.159 1.00 96.25 298 ILE A C 1
ATOM 2372 O O . ILE A 1 298 ? -1.963 7.977 -19.089 1.00 96.25 298 ILE A O 1
ATOM 2376 N N . GLN A 1 299 ? -1.638 7.220 -17.005 1.00 96.81 299 GLN A N 1
ATOM 2377 C CA . GLN A 1 299 ? -0.407 7.976 -16.809 1.00 96.81 299 GLN A CA 1
ATOM 2378 C C . GLN A 1 299 ? 0.780 7.243 -17.429 1.00 96.81 299 GLN A C 1
ATOM 2380 O O . GLN A 1 299 ? 0.727 6.036 -17.678 1.00 96.81 299 GLN A O 1
ATOM 2385 N N . GLY A 1 300 ? 1.874 7.971 -17.659 1.00 97.12 300 GLY A N 1
ATOM 2386 C CA . GLY A 1 300 ? 3.113 7.313 -18.026 1.00 97.12 300 GLY A CA 1
ATOM 2387 C C . GLY A 1 300 ? 4.367 8.035 -17.579 1.00 97.12 300 GLY A C 1
ATOM 2388 O O . GLY A 1 300 ? 4.421 9.262 -17.627 1.00 97.12 300 GLY A O 1
ATOM 2389 N N . ILE A 1 301 ? 5.358 7.243 -17.172 1.00 98.06 301 ILE A N 1
ATOM 2390 C CA . ILE A 1 301 ? 6.631 7.687 -16.595 1.00 98.06 301 ILE A CA 1
ATOM 2391 C C . ILE A 1 301 ? 7.778 7.083 -17.408 1.00 98.06 301 ILE A C 1
ATOM 2393 O O . ILE A 1 301 ? 7.706 5.934 -17.851 1.00 98.06 301 ILE A O 1
ATOM 2397 N N . LYS A 1 302 ? 8.835 7.867 -17.623 1.00 97.56 302 LYS A N 1
ATOM 2398 C CA . LYS A 1 302 ? 10.081 7.412 -18.250 1.00 97.56 302 LYS A CA 1
ATOM 2399 C C . LYS A 1 302 ? 11.049 6.939 -17.185 1.00 97.56 302 LYS A C 1
ATOM 2401 O O . LYS A 1 302 ? 11.290 7.665 -16.228 1.00 97.56 302 LYS A O 1
ATOM 2406 N N . VAL A 1 303 ? 11.618 5.752 -17.360 1.00 97.81 303 VAL A N 1
ATOM 2407 C CA . VAL A 1 303 ? 12.548 5.168 -16.397 1.00 97.81 303 VAL A CA 1
ATOM 2408 C C . VAL A 1 303 ? 13.750 4.503 -17.060 1.00 97.81 303 VAL A C 1
ATOM 2410 O O . VAL A 1 303 ? 13.670 3.903 -18.134 1.00 97.81 303 VAL A O 1
ATOM 2413 N N . SER A 1 304 ? 14.861 4.491 -16.333 1.00 96.81 304 SER A N 1
ATOM 2414 C CA . SER A 1 304 ? 15.966 3.576 -16.582 1.00 96.81 304 SER A CA 1
ATOM 2415 C C . SER A 1 304 ? 16.353 2.880 -15.287 1.00 96.81 304 SER A C 1
ATOM 2417 O O . SER A 1 304 ? 16.815 3.506 -14.335 1.00 96.81 304 SER A O 1
ATOM 2419 N N . ALA A 1 305 ? 16.218 1.554 -15.275 1.00 96.44 305 ALA A N 1
ATOM 2420 C CA . ALA A 1 305 ? 16.703 0.732 -14.172 1.00 96.44 305 ALA A CA 1
ATOM 2421 C C . ALA A 1 305 ? 18.242 0.733 -14.070 1.00 96.44 305 ALA A C 1
ATOM 2423 O O . ALA A 1 305 ? 18.786 0.410 -13.020 1.00 96.44 305 ALA A O 1
ATOM 2424 N N . LYS A 1 306 ? 18.950 1.100 -15.147 1.00 95.25 306 LYS A N 1
ATOM 2425 C CA . LYS A 1 306 ? 20.414 1.142 -15.179 1.00 95.25 306 LYS A CA 1
ATOM 2426 C C . LYS A 1 306 ? 20.963 2.415 -14.541 1.00 95.25 306 LYS A C 1
ATOM 2428 O O . LYS A 1 306 ? 21.928 2.343 -13.789 1.00 95.25 306 LYS A O 1
ATOM 2433 N N . THR A 1 307 ? 20.385 3.573 -14.863 1.00 95.50 307 THR A N 1
ATOM 2434 C CA . THR A 1 307 ? 20.849 4.871 -14.337 1.00 95.50 307 THR A CA 1
ATOM 2435 C C . THR A 1 307 ? 20.080 5.325 -13.101 1.00 95.50 307 THR A C 1
ATOM 2437 O O . THR A 1 307 ? 20.491 6.281 -12.453 1.00 95.50 307 THR A O 1
ATOM 2440 N N . GLY A 1 308 ? 18.951 4.685 -12.785 1.00 95.88 308 GLY A N 1
ATOM 2441 C CA . GLY A 1 308 ? 18.039 5.119 -11.727 1.00 95.88 308 GLY A CA 1
ATOM 2442 C C . GLY A 1 308 ? 17.118 6.276 -12.135 1.00 95.88 308 GLY A C 1
ATOM 2443 O O . GLY A 1 308 ? 16.290 6.714 -11.335 1.00 95.88 308 GLY A O 1
ATOM 2444 N N . THR A 1 309 ? 17.219 6.776 -13.373 1.00 97.12 309 THR A N 1
ATOM 2445 C CA . THR A 1 309 ? 16.371 7.867 -13.875 1.00 97.12 309 THR A CA 1
ATOM 2446 C C . THR A 1 309 ? 14.896 7.478 -13.779 1.00 97.12 309 THR A C 1
ATOM 2448 O O . THR A 1 309 ? 14.525 6.376 -14.179 1.00 97.12 309 THR A O 1
ATOM 2451 N N . GLY A 1 310 ? 14.060 8.366 -13.231 1.00 97.38 310 GLY A N 1
ATOM 2452 C CA . GLY A 1 310 ? 12.609 8.170 -13.102 1.00 97.38 310 GLY A CA 1
ATOM 2453 C C . GLY A 1 310 ? 12.162 7.147 -12.050 1.00 97.38 310 GLY A C 1
ATOM 2454 O O . GLY A 1 310 ? 10.967 7.027 -11.793 1.00 97.38 310 GLY A O 1
ATOM 2455 N N . ILE A 1 311 ? 13.085 6.431 -11.395 1.00 97.75 311 ILE A N 1
ATOM 2456 C CA . ILE A 1 311 ? 12.738 5.423 -10.381 1.00 97.75 311 ILE A CA 1
ATOM 2457 C C . ILE A 1 311 ? 12.083 6.076 -9.158 1.00 97.75 311 ILE A C 1
ATOM 2459 O O . ILE A 1 311 ? 11.064 5.587 -8.679 1.00 97.75 311 ILE A O 1
ATOM 2463 N N . THR A 1 312 ? 12.615 7.207 -8.685 1.00 96.44 312 THR A N 1
ATOM 2464 C CA . THR A 1 312 ? 12.035 7.961 -7.559 1.00 96.44 312 THR A CA 1
ATOM 2465 C C . THR A 1 312 ? 10.659 8.539 -7.895 1.00 96.44 312 THR A C 1
ATOM 2467 O O . THR A 1 312 ? 9.774 8.549 -7.042 1.00 96.44 312 THR A O 1
ATOM 2470 N N . GLU A 1 313 ? 10.448 8.985 -9.136 1.00 97.88 313 GLU A N 1
ATOM 2471 C CA . GLU A 1 313 ? 9.147 9.478 -9.605 1.00 97.88 313 GLU A CA 1
ATOM 2472 C C . GLU A 1 313 ? 8.118 8.343 -9.644 1.00 97.88 313 GLU A C 1
ATOM 2474 O O . GLU A 1 313 ? 7.033 8.471 -9.075 1.00 97.88 313 GLU A O 1
ATOM 2479 N N . LEU A 1 314 ? 8.487 7.196 -10.229 1.00 97.62 314 LEU A N 1
ATOM 2480 C CA . LEU A 1 314 ? 7.644 6.004 -10.240 1.00 97.62 314 LEU A CA 1
ATOM 2481 C C . LEU A 1 314 ? 7.317 5.547 -8.816 1.00 97.62 314 LEU A C 1
ATOM 2483 O O . LEU A 1 314 ? 6.157 5.300 -8.507 1.00 97.62 314 LEU A O 1
ATOM 2487 N N . TYR A 1 315 ? 8.308 5.485 -7.930 1.00 96.25 315 TYR A N 1
ATOM 2488 C CA . TYR A 1 315 ? 8.095 5.129 -6.531 1.00 96.25 315 TYR A CA 1
ATOM 2489 C C . TYR A 1 315 ? 7.140 6.105 -5.825 1.00 96.25 315 TYR A C 1
ATOM 2491 O O . TYR A 1 315 ? 6.195 5.660 -5.179 1.00 96.25 315 TYR A O 1
ATOM 2499 N N . SER A 1 316 ? 7.307 7.416 -6.026 1.00 95.00 316 SER A N 1
ATOM 2500 C CA . SER A 1 316 ? 6.421 8.446 -5.459 1.00 95.00 316 SER A CA 1
ATOM 2501 C C . SER A 1 316 ? 4.980 8.322 -5.963 1.00 95.00 316 SER A C 1
ATOM 2503 O O . SER A 1 316 ? 4.021 8.543 -5.219 1.00 95.00 316 SER A O 1
ATOM 2505 N N . TYR A 1 317 ? 4.804 7.942 -7.230 1.00 95.62 317 TYR A N 1
ATOM 2506 C CA . TYR A 1 317 ? 3.489 7.637 -7.781 1.00 95.62 317 TYR A CA 1
ATOM 2507 C C . TYR A 1 317 ? 2.865 6.418 -7.083 1.00 95.62 317 TYR A C 1
ATOM 2509 O O . TYR A 1 317 ? 1.716 6.488 -6.639 1.00 95.62 317 TYR A O 1
ATOM 2517 N N . LEU A 1 318 ? 3.626 5.331 -6.913 1.00 93.62 318 LEU A N 1
ATOM 2518 C CA . LEU A 1 318 ? 3.159 4.111 -6.243 1.00 93.62 318 LEU A CA 1
ATOM 2519 C C . LEU A 1 318 ? 2.764 4.369 -4.777 1.00 93.62 318 LEU A C 1
ATOM 2521 O O . LEU A 1 318 ? 1.688 3.942 -4.352 1.00 93.62 318 LEU A O 1
ATOM 2525 N N . THR A 1 319 ? 3.582 5.102 -4.014 1.00 91.31 319 THR A N 1
ATOM 2526 C CA . THR A 1 319 ? 3.295 5.441 -2.607 1.00 91.31 319 THR A CA 1
ATOM 2527 C C . THR A 1 319 ? 2.068 6.340 -2.482 1.00 91.31 319 THR A C 1
ATOM 2529 O O . THR A 1 319 ? 1.179 6.056 -1.683 1.00 91.31 319 THR A O 1
ATOM 2532 N N . THR A 1 320 ? 1.926 7.350 -3.345 1.00 90.94 320 THR A N 1
ATOM 2533 C CA . THR A 1 320 ? 0.737 8.221 -3.359 1.00 90.94 320 THR A CA 1
ATOM 2534 C C . THR A 1 320 ? -0.550 7.423 -3.590 1.00 90.94 320 THR A C 1
ATOM 2536 O O . THR A 1 320 ? -1.583 7.697 -2.974 1.00 90.94 320 THR A O 1
ATOM 2539 N N . ARG A 1 321 ? -0.522 6.422 -4.481 1.00 88.56 321 ARG A N 1
ATOM 2540 C CA . ARG A 1 321 ? -1.687 5.556 -4.733 1.00 88.56 321 ARG A CA 1
ATOM 2541 C C . ARG A 1 321 ? -1.985 4.629 -3.566 1.00 88.56 321 ARG A C 1
ATOM 2543 O O . ARG A 1 321 ? -3.156 4.487 -3.209 1.00 88.56 321 ARG A O 1
ATOM 2550 N N . ARG A 1 322 ? -0.954 4.084 -2.917 1.00 86.88 322 ARG A N 1
ATOM 2551 C CA . ARG A 1 322 ? -1.118 3.360 -1.651 1.00 86.88 322 ARG A CA 1
ATOM 2552 C C . ARG A 1 322 ? -1.815 4.227 -0.609 1.00 86.88 322 ARG A C 1
ATOM 2554 O O . ARG A 1 322 ? -2.791 3.782 -0.016 1.00 86.88 322 ARG A O 1
ATOM 2561 N N . ASP A 1 323 ? -1.344 5.452 -0.404 1.00 85.56 323 ASP A N 1
ATOM 2562 C CA . ASP A 1 323 ? -1.856 6.332 0.647 1.00 85.56 323 ASP A CA 1
ATOM 2563 C C . ASP A 1 323 ? -3.318 6.708 0.395 1.00 85.56 323 ASP A C 1
ATOM 2565 O O . ASP A 1 323 ? -4.138 6.654 1.311 1.00 85.56 323 ASP A O 1
ATOM 2569 N N . LYS A 1 324 ? -3.683 6.981 -0.865 1.00 87.25 324 LYS A N 1
ATOM 2570 C CA . LYS A 1 324 ? -5.086 7.176 -1.266 1.00 87.25 324 LYS A CA 1
ATOM 2571 C C . LYS A 1 324 ? -5.939 5.935 -1.006 1.00 87.25 324 LYS A C 1
ATOM 2573 O O . LYS A 1 324 ? -7.027 6.060 -0.447 1.00 87.25 324 LYS A O 1
ATOM 2578 N N . LYS A 1 325 ? -5.458 4.741 -1.377 1.00 84.50 325 LYS A N 1
ATOM 2579 C CA . LYS A 1 325 ? -6.159 3.477 -1.102 1.00 84.50 325 LYS A CA 1
ATOM 2580 C C . LYS A 1 325 ? -6.368 3.296 0.403 1.00 84.50 325 LYS A C 1
ATOM 2582 O O . LYS A 1 325 ? -7.484 3.022 0.831 1.00 84.50 325 LYS A O 1
ATOM 2587 N N . MET A 1 326 ? -5.325 3.506 1.201 1.00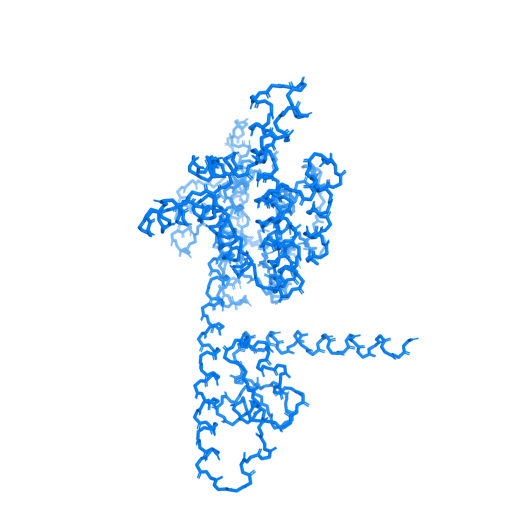 84.06 326 MET A N 1
ATOM 2588 C CA . MET A 1 326 ? -5.395 3.401 2.657 1.00 84.06 326 MET A CA 1
ATOM 2589 C C . MET A 1 326 ? -6.362 4.413 3.270 1.00 84.06 326 MET A C 1
ATOM 2591 O O . MET A 1 326 ? -7.155 4.044 4.130 1.00 84.06 326 MET A O 1
ATOM 2595 N N . ALA A 1 327 ? -6.355 5.664 2.809 1.00 85.25 327 ALA A N 1
ATOM 2596 C CA . ALA A 1 327 ? -7.296 6.681 3.270 1.00 85.25 327 ALA A CA 1
ATOM 2597 C C . ALA A 1 327 ? -8.755 6.304 2.958 1.00 85.25 327 ALA A C 1
ATOM 2599 O O . ALA A 1 327 ? -9.636 6.475 3.805 1.00 85.25 327 ALA A O 1
ATOM 2600 N N . ASN A 1 328 ? -9.008 5.739 1.773 1.00 86.25 328 ASN A N 1
ATOM 2601 C CA . ASN A 1 328 ? -10.333 5.253 1.391 1.00 86.25 328 ASN A CA 1
ATOM 2602 C C . ASN A 1 328 ? -10.779 4.076 2.267 1.00 86.25 328 ASN A C 1
ATOM 2604 O O . ASN A 1 328 ? -11.895 4.103 2.779 1.00 86.25 328 ASN A O 1
ATOM 2608 N N . LEU A 1 329 ? -9.899 3.095 2.503 1.00 86.00 329 LEU A N 1
ATOM 2609 C CA . LEU A 1 329 ? -10.180 1.954 3.381 1.00 86.00 329 LEU A CA 1
ATOM 2610 C C . LEU A 1 329 ? -10.480 2.400 4.816 1.00 86.00 329 LEU A C 1
ATOM 2612 O O . LEU A 1 329 ? -11.458 1.949 5.400 1.00 86.00 329 LEU A O 1
ATOM 2616 N N . LEU A 1 330 ? -9.696 3.332 5.368 1.00 86.44 330 LEU A N 1
ATOM 2617 C CA . LEU A 1 330 ? -9.939 3.889 6.704 1.00 86.44 330 LEU A CA 1
ATOM 2618 C C . LEU A 1 330 ? -11.277 4.637 6.781 1.00 86.44 330 LEU A C 1
ATOM 2620 O O . LEU A 1 330 ? -11.981 4.567 7.789 1.00 86.44 330 LEU A O 1
ATOM 2624 N N . THR A 1 331 ? -11.639 5.352 5.714 1.00 89.88 331 THR A N 1
ATOM 2625 C CA . THR A 1 331 ? -12.923 6.056 5.623 1.00 89.88 331 THR A CA 1
ATOM 2626 C C . THR A 1 331 ? -14.087 5.068 5.579 1.00 89.88 331 THR A C 1
ATOM 2628 O O . THR A 1 331 ? -15.059 5.238 6.315 1.00 89.88 331 THR A O 1
ATOM 2631 N N . GLU A 1 332 ? -13.984 4.018 4.764 1.00 92.31 332 GLU A N 1
ATOM 2632 C CA . GLU A 1 332 ? -14.993 2.962 4.677 1.00 92.31 332 GLU A CA 1
ATOM 2633 C C . GLU A 1 332 ? -15.113 2.197 6.003 1.00 92.31 332 GLU A C 1
ATOM 2635 O O . GLU A 1 332 ? -16.218 2.040 6.519 1.00 92.31 332 GLU A O 1
ATOM 2640 N N . GLU A 1 333 ? -13.994 1.803 6.618 1.00 92.94 333 GLU A N 1
ATOM 2641 C CA . GLU A 1 333 ? -13.978 1.152 7.931 1.00 92.94 333 GLU A CA 1
ATOM 2642 C C . GLU A 1 333 ? -14.685 2.012 8.985 1.00 92.94 333 GLU A C 1
ATOM 2644 O O . GLU A 1 333 ? -15.520 1.506 9.740 1.00 92.94 333 GLU A O 1
ATOM 2649 N N . LYS A 1 334 ? -14.416 3.324 9.009 1.00 92.19 334 LYS A N 1
ATOM 2650 C CA . LYS A 1 334 ? -15.079 4.260 9.923 1.00 92.19 334 LYS A CA 1
ATOM 2651 C C . LYS A 1 334 ? -16.593 4.300 9.701 1.00 92.19 334 LYS A C 1
ATOM 2653 O O . LYS A 1 334 ? -17.344 4.212 10.670 1.00 92.19 334 LYS A O 1
ATOM 2658 N N . GLN A 1 335 ? -17.047 4.372 8.449 1.00 96.44 335 GLN A N 1
ATOM 2659 C CA . GLN A 1 335 ? -18.478 4.349 8.121 1.00 96.44 335 GLN A CA 1
ATOM 2660 C C . GLN A 1 335 ? -19.143 3.029 8.535 1.00 96.44 335 GLN A C 1
ATOM 2662 O O . GLN A 1 335 ? -20.268 3.018 9.035 1.00 96.44 335 GLN A O 1
ATOM 2667 N N . LEU A 1 336 ? -18.462 1.898 8.337 1.00 96.75 336 LEU A N 1
ATOM 2668 C CA . LEU A 1 336 ? -18.949 0.587 8.767 1.00 96.75 336 LEU A CA 1
ATOM 2669 C C . LEU A 1 336 ? -19.025 0.496 10.296 1.00 96.75 336 LEU A C 1
ATOM 2671 O O . LEU A 1 336 ? -20.015 0.000 10.831 1.00 96.75 336 LEU A O 1
ATOM 2675 N N . LEU A 1 337 ? -18.025 1.018 11.003 1.00 95.94 337 LEU A N 1
ATOM 2676 C CA . LEU A 1 337 ? -18.002 1.075 12.461 1.00 95.94 337 LEU A CA 1
ATOM 2677 C C . LEU A 1 337 ? -19.146 1.928 13.026 1.00 95.94 337 LEU A C 1
ATOM 2679 O O . LEU A 1 337 ? -19.797 1.512 13.984 1.00 95.94 337 LEU A O 1
ATOM 2683 N N . GLU A 1 338 ? -19.423 3.085 12.423 1.00 96.06 338 GLU A N 1
ATOM 2684 C CA . GLU A 1 338 ? -20.572 3.929 12.776 1.00 96.06 338 GLU A CA 1
ATOM 2685 C C . GLU A 1 338 ? -21.894 3.171 12.576 1.00 96.06 338 GLU A C 1
ATOM 2687 O O . GLU A 1 338 ? -22.698 3.099 13.505 1.00 96.06 338 GLU A O 1
ATOM 2692 N N . LYS A 1 339 ? -22.068 2.459 11.450 1.00 96.75 339 LYS A N 1
ATOM 2693 C CA . LYS A 1 339 ? -23.253 1.606 11.224 1.00 96.75 339 LYS A CA 1
ATOM 2694 C C . LYS A 1 339 ? -23.434 0.538 12.305 1.00 96.75 339 LYS A C 1
ATOM 2696 O O . LYS A 1 339 ? -24.558 0.309 12.754 1.00 96.75 339 LYS A O 1
ATOM 2701 N N . VAL A 1 340 ? -22.355 -0.127 12.727 1.00 96.56 340 VAL A N 1
ATOM 2702 C CA . VAL A 1 340 ? -22.416 -1.125 13.812 1.00 96.56 340 VAL A CA 1
ATOM 2703 C C . VAL A 1 340 ? -22.823 -0.467 15.127 1.00 96.56 340 VAL A C 1
ATOM 2705 O O . VAL A 1 340 ? -23.685 -0.997 15.828 1.00 96.56 340 VAL A O 1
ATOM 2708 N N . ARG A 1 341 ? -22.235 0.688 15.456 1.00 94.75 341 ARG A N 1
ATOM 2709 C CA . ARG A 1 341 ? -22.534 1.439 16.683 1.00 94.75 341 ARG A CA 1
ATOM 2710 C C . ARG A 1 341 ? -23.988 1.884 16.735 1.00 94.75 341 ARG A C 1
ATOM 2712 O O . ARG A 1 341 ? -24.640 1.664 17.755 1.00 94.75 341 ARG A O 1
ATOM 2719 N N . ASP A 1 342 ? -24.510 2.422 15.639 1.00 95.50 342 ASP A N 1
ATOM 2720 C CA . ASP A 1 342 ? -25.894 2.886 15.548 1.00 95.50 342 ASP A CA 1
ATOM 2721 C C . ASP A 1 342 ? -26.879 1.739 15.777 1.00 95.50 342 ASP A C 1
ATOM 2723 O O . ASP A 1 342 ? -27.761 1.822 16.636 1.00 95.50 342 ASP A O 1
ATOM 2727 N N . LYS A 1 343 ? -26.693 0.616 15.070 1.00 95.88 343 LYS A N 1
ATOM 2728 C CA . LYS A 1 343 ? -27.542 -0.573 15.233 1.00 95.88 343 LYS A CA 1
ATOM 2729 C C . LYS A 1 343 ? -27.438 -1.168 16.632 1.00 95.88 343 LYS A C 1
ATOM 2731 O O . LYS A 1 343 ? -28.454 -1.493 17.245 1.00 95.88 343 LYS A O 1
ATOM 2736 N N . HIS A 1 344 ? -26.227 -1.236 17.178 1.00 93.94 344 HIS A N 1
ATOM 2737 C CA . HIS A 1 344 ? -26.009 -1.719 18.534 1.00 93.94 344 HIS A CA 1
ATOM 2738 C C . HIS A 1 344 ? -26.667 -0.821 19.590 1.00 93.94 344 HIS A C 1
ATOM 2740 O O . HIS A 1 344 ? -27.265 -1.335 20.534 1.00 93.94 344 HIS A O 1
ATOM 2746 N N . SER A 1 345 ? -26.606 0.503 19.426 1.00 92.19 345 SER A N 1
ATOM 2747 C CA . SER A 1 345 ? -27.262 1.474 20.311 1.00 92.19 345 SER A CA 1
ATOM 2748 C C . SER A 1 345 ? -28.787 1.339 20.274 1.00 92.19 345 SER A C 1
ATOM 2750 O O . SER A 1 345 ? -29.433 1.297 21.323 1.00 92.19 345 SER A O 1
ATOM 2752 N N . ILE A 1 346 ? -29.371 1.184 19.079 1.00 93.31 346 ILE A N 1
ATOM 2753 C CA . ILE A 1 346 ? -30.813 0.946 18.908 1.00 93.31 346 ILE A CA 1
ATOM 2754 C C . ILE A 1 346 ? -31.240 -0.323 19.655 1.00 93.31 346 ILE A C 1
ATOM 2756 O O . ILE A 1 346 ? -32.184 -0.282 20.448 1.00 93.31 346 ILE A O 1
ATOM 2760 N N . LEU A 1 347 ? -30.523 -1.432 19.452 1.00 91.00 347 LEU A N 1
ATOM 2761 C CA . LEU A 1 347 ? -30.839 -2.705 20.095 1.00 91.00 347 LEU A CA 1
ATOM 2762 C C . LEU A 1 347 ? -30.650 -2.641 21.621 1.00 91.00 347 LEU A C 1
ATOM 2764 O O . LEU A 1 347 ? -31.501 -3.107 22.374 1.00 91.00 347 LEU A O 1
ATOM 2768 N N . PHE A 1 348 ? -29.594 -1.974 22.098 1.00 88.56 348 PHE A N 1
ATOM 2769 C CA . PHE A 1 348 ? -29.359 -1.754 23.528 1.00 88.56 348 PHE A CA 1
ATOM 2770 C C . PHE A 1 348 ? -30.490 -0.961 24.197 1.00 88.56 348 PHE A C 1
ATOM 2772 O O . PHE A 1 348 ? -30.949 -1.322 25.283 1.00 88.56 348 PHE A O 1
ATOM 2779 N N . ASN A 1 349 ? -30.961 0.110 23.556 1.00 88.50 349 ASN A N 1
ATOM 2780 C CA . ASN A 1 349 ? -32.045 0.932 24.087 1.00 88.50 349 ASN A CA 1
ATOM 2781 C C . ASN A 1 349 ? -33.386 0.191 24.082 1.00 88.50 349 ASN A C 1
ATOM 2783 O O . ASN A 1 349 ? -34.147 0.319 25.043 1.00 88.50 349 ASN A O 1
ATOM 2787 N N . LYS A 1 350 ? -33.648 -0.624 23.052 1.00 88.44 350 LYS A N 1
ATOM 2788 C CA . LYS A 1 350 ? -34.821 -1.503 22.990 1.00 88.44 350 LYS A CA 1
ATOM 2789 C C . LYS A 1 350 ? -34.827 -2.498 24.155 1.00 88.44 350 LYS A C 1
ATOM 2791 O O . LYS A 1 350 ? -35.803 -2.561 24.898 1.00 88.44 350 LYS A O 1
ATOM 2796 N N . ASP A 1 351 ? -33.711 -3.186 24.390 1.00 84.62 351 ASP A N 1
ATOM 2797 C CA . ASP A 1 351 ? -33.576 -4.144 25.497 1.00 84.62 351 ASP A CA 1
ATOM 2798 C C . ASP A 1 351 ? -33.712 -3.479 26.868 1.00 84.62 351 ASP A C 1
ATOM 2800 O O . ASP A 1 351 ? -34.261 -4.055 27.806 1.00 84.62 351 ASP A O 1
ATOM 2804 N N . ARG A 1 352 ? -33.222 -2.241 26.998 1.00 82.44 352 ARG A N 1
ATOM 2805 C CA . ARG A 1 352 ? -33.339 -1.460 28.233 1.00 82.44 352 ARG A CA 1
ATOM 2806 C C . ARG A 1 352 ? -34.797 -1.127 28.571 1.00 82.44 352 ARG A C 1
ATOM 2808 O O . ARG A 1 352 ? -35.111 -1.000 29.754 1.00 82.44 352 ARG A O 1
ATOM 2815 N N . GLN A 1 353 ? -35.663 -0.974 27.569 1.00 84.19 353 GLN A N 1
ATOM 2816 C CA . GLN A 1 353 ? -37.092 -0.701 27.759 1.00 84.19 353 GLN A CA 1
ATOM 2817 C C . GLN A 1 353 ? -37.895 -1.972 28.092 1.00 84.19 353 GLN A C 1
ATOM 2819 O O . GLN A 1 353 ? -38.916 -1.892 28.774 1.00 84.19 353 GLN A O 1
ATOM 2824 N N . CYS A 1 354 ? -37.422 -3.152 27.684 1.00 77.00 354 CYS A N 1
ATOM 2825 C CA . CYS A 1 354 ? -38.066 -4.435 27.966 1.00 77.00 354 CYS A CA 1
ATOM 2826 C C . CYS A 1 354 ? -37.638 -5.003 29.346 1.00 77.00 354 CYS A C 1
ATOM 2828 O O . CYS A 1 354 ? -36.609 -5.654 29.494 1.00 77.00 354 CYS A O 1
ATOM 2830 N N . SER A 1 355 ? -38.452 -4.712 30.368 1.00 60.50 355 SER A N 1
ATOM 2831 C CA . SER A 1 355 ? -38.572 -5.268 31.741 1.00 60.50 355 SER A CA 1
ATOM 2832 C C . SER A 1 355 ? -37.696 -6.454 32.234 1.00 60.50 355 SER A C 1
ATOM 2834 O O . SER A 1 355 ? -37.465 -7.436 31.538 1.00 60.50 355 SER A O 1
ATOM 2836 N N . PHE A 1 356 ? -37.336 -6.371 33.531 1.00 59.31 356 PHE A N 1
ATOM 2837 C CA . PHE A 1 356 ? -36.720 -7.312 34.508 1.00 59.31 356 PHE A CA 1
ATOM 2838 C C . PHE A 1 356 ? -35.583 -8.266 34.067 1.00 59.31 356 PHE A C 1
ATOM 2840 O O . PHE A 1 356 ? -34.562 -8.320 34.753 1.00 59.31 356 PHE A O 1
ATOM 2847 N N . PHE A 1 357 ? -35.682 -8.964 32.934 1.00 57.28 357 PHE A N 1
ATOM 2848 C CA . PHE A 1 357 ? -34.660 -9.913 32.458 1.00 57.28 357 PHE A CA 1
ATOM 2849 C C . PHE A 1 357 ? -33.571 -9.278 31.576 1.00 57.28 357 PHE A C 1
ATOM 2851 O O . PHE A 1 357 ? -32.467 -9.819 31.488 1.00 57.28 357 PHE A O 1
ATOM 2858 N N . GLY A 1 358 ? -33.801 -8.081 31.016 1.00 58.09 358 GLY A N 1
ATOM 2859 C CA . GLY A 1 358 ? -32.806 -7.349 30.213 1.00 58.09 358 GLY A CA 1
ATOM 2860 C C . GLY A 1 358 ? -31.509 -6.982 30.960 1.00 58.09 358 GLY A C 1
ATOM 2861 O O . GLY A 1 358 ? -30.502 -6.628 30.347 1.00 58.09 358 GLY A O 1
ATOM 2862 N N . ARG A 1 359 ? -31.479 -7.100 32.299 1.00 58.12 359 ARG A N 1
ATOM 2863 C CA . ARG A 1 359 ? -30.265 -6.877 33.107 1.00 58.12 359 ARG A CA 1
ATOM 2864 C C . ARG A 1 359 ? -29.221 -7.992 32.992 1.00 58.12 359 ARG A C 1
ATOM 2866 O O . ARG A 1 359 ? -28.053 -7.700 33.228 1.00 58.12 359 ARG A O 1
ATOM 2873 N N . LEU A 1 360 ? -29.608 -9.218 32.634 1.00 60.19 360 LEU A N 1
ATOM 2874 C CA . LEU A 1 360 ? -28.699 -10.375 32.649 1.00 60.19 360 LEU A CA 1
ATOM 2875 C C . LEU A 1 360 ? -27.837 -10.503 31.378 1.00 60.19 360 LEU A C 1
ATOM 2877 O O . LEU A 1 360 ? -26.787 -11.135 31.424 1.00 60.19 360 LEU A O 1
ATOM 2881 N N . TYR A 1 361 ? -28.205 -9.841 30.274 1.00 59.16 361 TYR A N 1
ATOM 2882 C CA . TYR A 1 361 ? -27.480 -9.886 28.990 1.00 59.16 361 TYR A CA 1
ATOM 2883 C C . TYR A 1 361 ? -26.741 -8.574 28.676 1.00 59.16 361 TYR A C 1
ATOM 2885 O O . TYR A 1 361 ? -26.817 -8.013 27.578 1.00 59.16 361 TYR A O 1
ATOM 2893 N N . ARG A 1 362 ? -26.018 -8.041 29.666 1.00 63.22 362 ARG A N 1
ATOM 2894 C CA . ARG A 1 362 ? -25.202 -6.830 29.509 1.00 63.22 362 ARG A CA 1
ATOM 2895 C C . ARG A 1 362 ? -23.783 -7.183 29.072 1.00 63.22 362 ARG A C 1
ATOM 2897 O O . ARG A 1 362 ? -22.869 -7.212 29.886 1.00 63.22 362 ARG A O 1
ATOM 2904 N N . THR A 1 363 ? -23.572 -7.405 27.779 1.00 67.94 363 THR A N 1
ATOM 2905 C CA . THR A 1 363 ? -22.243 -7.145 27.209 1.00 67.94 363 THR A CA 1
ATOM 2906 C C . THR A 1 363 ? -22.145 -5.650 26.944 1.00 67.94 363 THR A C 1
ATOM 2908 O O . THR A 1 363 ? -22.785 -5.139 26.023 1.00 67.94 363 THR A O 1
ATOM 2911 N N . GLU A 1 364 ? -21.417 -4.945 27.809 1.00 70.75 364 GLU A N 1
ATOM 2912 C CA . GLU A 1 364 ? -21.096 -3.536 27.615 1.00 70.75 364 GLU A CA 1
ATOM 2913 C C . GLU A 1 364 ? -20.045 -3.426 26.513 1.00 70.75 364 GLU A C 1
ATOM 2915 O O . GLU A 1 364 ? -18.887 -3.819 26.665 1.00 70.75 364 GLU A O 1
ATOM 2920 N N . VAL A 1 365 ? -20.490 -2.935 25.367 1.00 82.12 365 VAL A N 1
ATOM 2921 C CA . VAL A 1 365 ? -19.620 -2.592 24.255 1.00 82.12 365 VAL A CA 1
ATOM 2922 C C . VAL A 1 365 ? -19.099 -1.185 24.504 1.00 82.12 365 VAL A C 1
ATOM 2924 O O . VAL A 1 365 ? -19.882 -0.279 24.782 1.00 82.12 365 VAL A O 1
ATOM 2927 N N . LYS A 1 366 ? -17.783 -0.991 24.410 1.00 88.00 366 LYS A N 1
ATOM 2928 C CA . LYS A 1 366 ? -17.187 0.330 24.631 1.00 88.00 366 LYS A CA 1
ATOM 2929 C C . LYS A 1 366 ? -17.288 1.160 23.356 1.00 88.00 366 LYS A C 1
ATOM 2931 O O . LYS A 1 366 ? -16.992 0.668 22.268 1.00 88.00 366 LYS A O 1
ATOM 2936 N N . GLU A 1 367 ? -17.592 2.448 23.490 1.00 85.44 367 GLU A N 1
ATOM 2937 C CA . GLU A 1 367 ? -17.558 3.404 22.369 1.00 85.44 367 GLU A CA 1
ATOM 2938 C C . GLU A 1 367 ? -16.171 3.506 21.722 1.00 85.44 367 GLU A C 1
ATOM 2940 O O . GLU A 1 367 ? -16.040 3.895 20.568 1.00 85.44 367 GLU A O 1
ATOM 2945 N N . THR A 1 368 ? -15.123 3.111 22.444 1.00 90.00 368 THR A N 1
ATOM 2946 C CA . THR A 1 368 ? -13.741 3.084 21.959 1.00 90.00 368 THR A CA 1
ATOM 2947 C C . THR A 1 368 ? -13.386 1.827 21.166 1.00 90.00 368 THR A C 1
ATOM 2949 O O . THR A 1 368 ? -12.249 1.713 20.713 1.00 90.00 368 THR A O 1
ATOM 2952 N N . TRP A 1 369 ? -14.315 0.879 20.991 1.00 93.44 369 TRP A N 1
ATOM 2953 C CA . TRP A 1 369 ? -14.038 -0.333 20.223 1.00 93.44 369 TRP A CA 1
ATOM 2954 C C . TRP A 1 369 ? -13.839 -0.046 18.732 1.00 93.44 369 TRP A C 1
ATOM 2956 O O . TRP A 1 369 ? -14.597 0.727 18.134 1.00 93.44 369 TRP A O 1
ATOM 2966 N N . THR A 1 370 ? -12.834 -0.701 18.146 1.00 94.06 370 THR A N 1
ATOM 2967 C CA . THR A 1 370 ? -12.582 -0.756 16.696 1.00 94.06 370 THR A CA 1
ATOM 2968 C C . THR A 1 370 ? -13.501 -1.768 16.018 1.00 94.06 370 THR A C 1
ATOM 2970 O O . THR A 1 370 ? -14.061 -2.643 16.683 1.00 94.06 370 THR A O 1
ATOM 2973 N N . LEU A 1 371 ? -13.629 -1.702 14.689 1.00 95.81 371 LEU A N 1
ATOM 2974 C CA . LEU A 1 371 ? -14.447 -2.653 13.930 1.00 95.81 371 LEU A CA 1
ATOM 2975 C C . LEU A 1 371 ? -13.992 -4.106 14.154 1.00 95.81 371 LEU A C 1
ATOM 2977 O O . LEU A 1 371 ? -14.816 -4.984 14.402 1.00 95.81 371 LEU A O 1
ATOM 2981 N N . GLU A 1 372 ? -12.679 -4.334 14.184 1.00 95.50 372 GLU A N 1
ATOM 2982 C CA . GLU A 1 372 ? -12.059 -5.617 14.543 1.00 95.50 372 GLU A CA 1
ATOM 2983 C C . GLU A 1 372 ? -12.505 -6.136 15.917 1.00 95.50 372 GLU A C 1
ATOM 2985 O O . GLU A 1 372 ? -12.830 -7.314 16.055 1.00 95.50 372 GLU A O 1
ATOM 2990 N N . GLN A 1 373 ? -12.608 -5.270 16.929 1.00 95.12 373 GLN A N 1
ATOM 2991 C CA . GLN A 1 373 ? -13.075 -5.670 18.260 1.00 95.12 373 GLN A CA 1
ATOM 2992 C C . GLN A 1 373 ? -14.563 -6.033 18.270 1.00 95.12 373 GLN A C 1
ATOM 2994 O O . GLN A 1 373 ? -14.944 -6.997 18.933 1.00 95.12 373 GLN A O 1
ATOM 2999 N N . TYR A 1 374 ? -15.396 -5.317 17.507 1.00 96.06 374 TYR A N 1
ATOM 3000 C CA . TYR A 1 374 ? -16.807 -5.676 17.326 1.00 96.06 374 TYR A CA 1
ATOM 3001 C C . TYR A 1 374 ? -16.961 -7.047 16.656 1.00 96.06 374 TYR A C 1
ATOM 3003 O O . TYR A 1 374 ? -17.729 -7.881 17.139 1.00 96.06 374 TYR A O 1
ATOM 3011 N N . ILE A 1 375 ? -16.215 -7.295 15.576 1.00 96.56 375 ILE A N 1
ATOM 3012 C CA . ILE A 1 375 ? -16.247 -8.571 14.849 1.00 96.56 375 ILE A CA 1
ATOM 3013 C C . ILE A 1 375 ? -15.741 -9.702 15.749 1.00 96.56 375 ILE A C 1
ATOM 3015 O O . ILE A 1 375 ? -16.431 -10.707 15.907 1.00 96.56 375 ILE A O 1
ATOM 3019 N N . SER A 1 376 ? -14.601 -9.517 16.417 1.00 95.56 376 SER A N 1
ATOM 3020 C CA . SER A 1 376 ? -14.036 -10.507 17.341 1.00 95.56 376 SER A CA 1
ATOM 3021 C C . SER A 1 376 ? -15.005 -10.851 18.478 1.00 95.56 376 SER A C 1
ATOM 3023 O O . SER A 1 376 ? -15.292 -12.025 18.723 1.00 95.56 376 SER A O 1
ATOM 3025 N N . HIS A 1 377 ? -15.619 -9.835 19.096 1.00 94.50 377 HIS A N 1
ATOM 3026 C CA . HIS A 1 377 ? -16.629 -10.033 20.134 1.00 94.50 377 HIS A CA 1
ATOM 3027 C C . HIS A 1 377 ? -17.848 -10.806 19.612 1.00 94.50 377 HIS A C 1
ATOM 3029 O O . HIS A 1 377 ? -18.340 -11.711 20.289 1.00 94.50 377 HIS A O 1
ATOM 3035 N N . ALA A 1 378 ? -18.327 -10.499 18.403 1.00 95.12 378 ALA A N 1
ATOM 3036 C CA . ALA A 1 378 ? -19.417 -11.239 17.773 1.00 95.12 378 ALA A CA 1
ATOM 3037 C C . ALA A 1 378 ? -19.039 -12.692 17.438 1.00 95.12 378 ALA A C 1
ATOM 3039 O O . ALA A 1 378 ? -19.901 -13.570 17.487 1.00 95.12 378 ALA A O 1
ATOM 3040 N N . MET A 1 379 ? -17.772 -12.983 17.130 1.00 94.81 379 MET A N 1
ATOM 3041 C CA . MET A 1 379 ? -17.294 -14.345 16.856 1.00 94.81 379 MET A CA 1
ATOM 3042 C C . MET A 1 379 ? -17.262 -15.227 18.111 1.00 94.81 379 MET A C 1
ATOM 3044 O O . MET A 1 379 ? -17.502 -16.427 18.008 1.00 94.81 379 MET A O 1
ATOM 3048 N N . ASP A 1 380 ? -17.021 -14.661 19.294 1.00 91.19 380 ASP A N 1
ATOM 3049 C CA . ASP A 1 380 ? -16.783 -15.457 20.506 1.00 91.19 380 ASP A CA 1
ATOM 3050 C C . ASP A 1 380 ? -18.050 -16.018 21.152 1.00 91.19 380 ASP A C 1
ATOM 3052 O O . ASP A 1 380 ? -18.064 -17.156 21.622 1.00 91.19 380 ASP A O 1
ATOM 3056 N N . LYS A 1 381 ? -19.127 -15.229 21.221 1.00 87.12 381 LYS A N 1
ATOM 3057 C CA . LYS A 1 381 ? -20.341 -15.610 21.958 1.00 87.12 381 LYS A CA 1
ATOM 3058 C C . LYS A 1 381 ? -21.601 -15.193 21.220 1.00 87.12 381 LYS A C 1
ATOM 3060 O O . LYS A 1 381 ? -21.595 -14.252 20.432 1.00 87.12 381 LYS A O 1
ATOM 3065 N N . ASN A 1 382 ? -22.703 -15.878 21.522 1.00 89.94 382 ASN A N 1
ATOM 3066 C CA . ASN A 1 382 ? -24.024 -15.394 21.145 1.00 89.94 382 ASN A CA 1
ATOM 3067 C C . ASN A 1 382 ? -24.376 -14.188 22.028 1.00 89.94 382 ASN A C 1
ATOM 3069 O O . ASN A 1 382 ? -24.801 -14.347 23.170 1.00 89.94 382 ASN A O 1
ATOM 3073 N N . ASN A 1 383 ? -24.084 -12.991 21.528 1.00 90.88 383 ASN A N 1
ATOM 3074 C CA . ASN A 1 383 ? -24.246 -11.722 22.227 1.00 90.88 383 ASN A CA 1
ATOM 3075 C C . ASN A 1 383 ? -24.942 -10.697 21.324 1.00 90.88 383 ASN A C 1
ATOM 3077 O O . ASN A 1 383 ? -25.154 -10.937 20.134 1.00 90.88 383 ASN A O 1
ATOM 3081 N N . ARG A 1 384 ? -25.254 -9.525 21.886 1.00 91.81 384 ARG A N 1
ATOM 3082 C CA . ARG A 1 384 ? -25.920 -8.438 21.156 1.00 91.81 384 ARG A CA 1
ATOM 3083 C C . ARG A 1 384 ? -25.145 -8.011 19.908 1.00 91.81 384 ARG A C 1
ATOM 3085 O O . ARG A 1 384 ? -25.741 -7.705 18.884 1.00 91.81 384 ARG A O 1
ATOM 3092 N N . THR A 1 385 ? -23.813 -8.011 19.962 1.00 94.88 385 THR A N 1
ATOM 3093 C CA . THR A 1 385 ? -23.001 -7.683 18.786 1.00 94.88 385 THR A CA 1
ATOM 3094 C C . THR A 1 385 ? -23.196 -8.705 17.669 1.00 94.88 385 THR A C 1
ATOM 3096 O O . THR A 1 385 ? -23.368 -8.304 16.524 1.00 94.88 385 THR A O 1
ATOM 3099 N N . ARG A 1 386 ? -23.250 -10.008 17.982 1.00 95.25 386 ARG A N 1
ATOM 3100 C CA . ARG A 1 386 ? -23.590 -11.049 17.001 1.00 95.25 386 ARG A CA 1
ATOM 3101 C C . ARG A 1 386 ? -24.984 -10.842 16.423 1.00 95.25 386 ARG A C 1
ATOM 3103 O O . ARG A 1 386 ? -25.142 -10.992 15.219 1.00 95.25 386 ARG A O 1
ATOM 3110 N N . GLU A 1 387 ? -25.967 -10.481 17.242 1.00 94.94 387 GLU A N 1
ATOM 3111 C CA . GLU A 1 387 ? -27.326 -10.192 16.769 1.00 94.94 387 GLU A CA 1
ATOM 3112 C C . GLU A 1 387 ? -27.338 -9.046 15.750 1.00 94.94 387 GLU A C 1
ATOM 3114 O O . GLU A 1 387 ? -27.851 -9.228 14.649 1.00 94.94 387 GLU A O 1
ATOM 3119 N N . VAL A 1 388 ? -26.664 -7.930 16.051 1.00 96.31 388 VAL A N 1
ATOM 3120 C CA . VAL A 1 388 ? -26.505 -6.799 15.118 1.00 96.31 388 VAL A CA 1
ATOM 3121 C C . VAL A 1 388 ? -25.816 -7.235 13.825 1.00 96.31 388 VAL A C 1
ATOM 3123 O O . VAL A 1 388 ? -26.305 -6.967 12.727 1.00 96.31 388 VAL A O 1
ATOM 3126 N N . LEU A 1 389 ? -24.674 -7.923 13.933 1.00 97.00 389 LEU A N 1
ATOM 3127 C CA . LEU A 1 389 ? -23.916 -8.340 12.753 1.00 97.00 389 LEU A CA 1
ATOM 3128 C C . LEU A 1 389 ? -24.658 -9.403 11.931 1.00 97.00 389 LEU A C 1
ATOM 3130 O O . LEU A 1 389 ? -24.433 -9.483 10.728 1.00 97.00 389 LEU A O 1
ATOM 3134 N N . CYS A 1 390 ? -25.540 -10.197 12.541 1.00 96.94 390 CYS A N 1
ATOM 3135 C CA . CYS A 1 390 ? -26.257 -11.275 11.867 1.00 96.94 390 CYS A CA 1
ATOM 3136 C C . CYS A 1 390 ? -27.611 -10.852 11.294 1.00 96.94 390 CYS A C 1
ATOM 3138 O O . CYS A 1 390 ? -27.906 -11.137 10.135 1.00 96.94 390 CYS A O 1
ATOM 3140 N N . GLN A 1 391 ? -28.436 -10.175 12.085 1.00 95.75 391 GLN A N 1
ATOM 3141 C CA . GLN A 1 391 ? -29.817 -9.871 11.719 1.00 95.75 391 GLN A CA 1
ATOM 3142 C C . GLN A 1 391 ? -29.929 -8.526 11.003 1.00 95.75 391 GLN A C 1
ATOM 3144 O O . GLN A 1 391 ? -30.547 -8.449 9.940 1.00 95.75 391 GLN A O 1
ATOM 3149 N N . ASP A 1 392 ? -29.299 -7.483 11.551 1.00 96.50 392 ASP A N 1
ATOM 3150 C CA . ASP A 1 392 ? -29.426 -6.124 11.018 1.00 96.50 392 ASP A CA 1
ATOM 3151 C C . ASP A 1 392 ? -28.502 -5.885 9.826 1.00 96.50 392 ASP A C 1
ATOM 3153 O O . ASP A 1 392 ? -28.919 -5.333 8.806 1.00 96.50 392 ASP A O 1
ATOM 3157 N N . LEU A 1 393 ? -27.234 -6.277 9.963 1.00 97.56 393 LEU A N 1
ATOM 3158 C CA . LEU A 1 393 ? -26.203 -6.003 8.961 1.00 97.56 393 LEU A CA 1
ATOM 3159 C C . LEU A 1 393 ? -25.954 -7.179 8.016 1.00 97.56 393 LEU A C 1
ATOM 3161 O O . LEU A 1 393 ? -25.429 -6.973 6.924 1.00 97.56 393 LEU A O 1
ATOM 3165 N N . LYS A 1 394 ? -26.360 -8.392 8.409 1.00 98.06 394 LYS A N 1
ATOM 3166 C CA . LYS A 1 394 ? -26.177 -9.634 7.641 1.00 98.06 394 LYS A CA 1
ATOM 3167 C C . LYS A 1 394 ? -24.723 -9.917 7.268 1.00 98.06 394 LYS A C 1
ATOM 3169 O O . LYS A 1 394 ? -24.481 -10.534 6.243 1.00 98.06 394 LYS A O 1
ATOM 3174 N N . TRP A 1 395 ? -23.755 -9.471 8.062 1.00 98.19 395 TRP A N 1
ATOM 3175 C CA . TRP A 1 395 ? -22.328 -9.738 7.848 1.00 98.19 395 TRP A CA 1
ATOM 3176 C C . TRP A 1 395 ? -21.902 -11.103 8.388 1.00 98.19 395 TRP A C 1
ATOM 3178 O O . TRP A 1 395 ? -20.963 -11.703 7.869 1.00 98.19 395 TRP A O 1
ATOM 3188 N N . LEU A 1 396 ? -22.587 -11.596 9.422 1.00 97.88 396 LEU A N 1
ATOM 3189 C CA . LEU A 1 396 ? -22.373 -12.925 9.991 1.00 97.88 396 LEU A CA 1
ATOM 3190 C C . LEU A 1 396 ? -23.647 -13.775 9.896 1.00 97.88 396 LEU A C 1
ATOM 3192 O O . LEU A 1 396 ? -24.760 -13.257 9.871 1.00 97.88 396 LEU A O 1
ATOM 3196 N N . ASP A 1 397 ? -23.503 -15.092 9.861 1.00 97.12 397 ASP A N 1
ATOM 3197 C CA . ASP A 1 397 ? -24.613 -16.018 10.039 1.00 97.12 397 ASP A CA 1
ATOM 3198 C C . ASP A 1 397 ? -24.869 -16.290 11.535 1.00 97.12 397 ASP A C 1
ATOM 3200 O O . ASP A 1 397 ? -24.136 -15.850 12.428 1.00 97.12 397 ASP A O 1
ATOM 3204 N N . LYS A 1 398 ? -25.918 -17.065 11.828 1.00 95.00 398 LYS A N 1
ATOM 3205 C CA . LYS A 1 398 ? -26.278 -17.449 13.205 1.00 95.00 398 LYS A CA 1
ATOM 3206 C C . LYS A 1 398 ? -25.191 -18.261 13.928 1.00 95.00 398 LYS A C 1
ATOM 3208 O O . LYS A 1 398 ? -25.214 -18.364 15.153 1.00 95.00 398 LYS A O 1
ATOM 3213 N N . HIS A 1 399 ? -24.255 -18.848 13.184 1.00 94.56 399 HIS A N 1
ATOM 3214 C CA . HIS A 1 399 ? -23.120 -19.607 13.702 1.00 94.56 399 HIS A CA 1
ATOM 3215 C C . HIS A 1 399 ? -21.867 -18.737 13.885 1.00 94.56 399 HIS A C 1
ATOM 3217 O O . HIS A 1 399 ? -20.844 -19.246 14.336 1.00 94.56 399 HIS A O 1
ATOM 3223 N N . GLY A 1 400 ? -21.944 -17.435 13.586 1.00 93.19 400 GLY A N 1
ATOM 3224 C CA . GLY A 1 400 ? -20.813 -16.515 13.649 1.00 93.19 400 GLY A CA 1
ATOM 3225 C C . GLY A 1 400 ? -19.842 -16.664 12.477 1.00 93.19 400 GLY A C 1
ATOM 3226 O O . GLY A 1 400 ? -18.702 -16.229 12.601 1.00 93.19 400 GLY A O 1
ATOM 3227 N N . LYS A 1 401 ? -20.258 -17.283 11.365 1.00 96.44 401 LYS A N 1
ATOM 3228 C CA . LYS A 1 401 ? -19.472 -17.360 10.126 1.00 96.44 401 LYS A CA 1
ATOM 3229 C C . LYS A 1 401 ? -19.775 -16.175 9.228 1.00 96.44 401 LYS A C 1
ATOM 3231 O O . LYS A 1 401 ? -20.894 -15.677 9.223 1.00 96.44 401 LYS A O 1
ATOM 3236 N N . ILE A 1 402 ? -18.797 -15.749 8.443 1.00 97.69 402 ILE A N 1
ATOM 3237 C CA . ILE A 1 402 ? -18.983 -14.645 7.509 1.00 97.69 402 ILE A CA 1
ATOM 3238 C C . ILE A 1 402 ? -19.908 -15.005 6.340 1.00 97.69 402 ILE A C 1
ATOM 3240 O O . ILE A 1 402 ? -19.881 -16.126 5.828 1.00 97.69 402 ILE A O 1
ATOM 3244 N N . THR A 1 403 ? -20.736 -14.050 5.925 1.00 97.75 403 THR A N 1
ATOM 3245 C CA . THR A 1 403 ? -21.693 -14.191 4.820 1.00 97.75 403 THR A CA 1
ATOM 3246 C C . THR A 1 403 ? -21.172 -13.553 3.526 1.00 97.75 403 THR A C 1
ATOM 3248 O O . THR A 1 403 ? -20.131 -12.890 3.500 1.00 97.75 403 THR A O 1
ATOM 3251 N N . LYS A 1 404 ? -21.915 -13.717 2.423 1.00 96.50 404 LYS A N 1
ATOM 3252 C CA . LYS A 1 404 ? -21.592 -13.072 1.137 1.00 96.50 404 LYS A CA 1
ATOM 3253 C C . LYS A 1 404 ? -21.975 -11.592 1.121 1.00 96.50 404 LYS A C 1
ATOM 3255 O O . LYS A 1 404 ? -21.475 -10.842 0.294 1.00 96.50 404 LYS A O 1
ATOM 3260 N N . GLU A 1 405 ? -22.842 -11.163 2.022 1.00 97.25 405 GLU A N 1
ATOM 3261 C CA . GLU A 1 405 ? -23.316 -9.789 2.154 1.00 97.25 405 GLU A CA 1
ATOM 3262 C C . GLU A 1 405 ? -22.347 -8.919 2.968 1.00 97.25 405 GLU A C 1
ATOM 3264 O O . GLU A 1 405 ? -22.447 -7.693 2.931 1.00 97.25 405 GLU A O 1
ATOM 3269 N N . ALA A 1 406 ? -21.396 -9.533 3.680 1.00 97.00 406 ALA A N 1
ATOM 3270 C CA . ALA A 1 406 ? -20.351 -8.813 4.395 1.00 97.00 406 ALA A CA 1
ATOM 3271 C C . ALA A 1 406 ? -19.502 -7.954 3.431 1.00 97.00 406 ALA A C 1
ATOM 3273 O O . ALA A 1 406 ? -19.046 -8.483 2.410 1.00 97.00 406 ALA A O 1
ATOM 3274 N N . PRO A 1 407 ? -19.254 -6.667 3.751 1.00 95.81 407 PRO A N 1
ATOM 3275 C CA . PRO A 1 407 ? -18.291 -5.826 3.042 1.00 95.81 407 PRO A CA 1
ATOM 3276 C C . PRO A 1 407 ? -16.900 -6.461 3.010 1.00 95.81 407 PRO A C 1
ATOM 3278 O O . PRO A 1 407 ? -16.532 -7.181 3.938 1.00 95.81 407 PRO A O 1
ATOM 3281 N N . GLU A 1 408 ? -16.103 -6.160 1.984 1.00 90.50 408 GLU A N 1
ATOM 3282 C CA . GLU A 1 408 ? -14.789 -6.793 1.807 1.00 90.50 408 GLU A CA 1
ATOM 3283 C C . GLU A 1 408 ? -13.859 -6.546 3.004 1.00 90.50 408 GLU A C 1
ATOM 3285 O O . GLU A 1 408 ? -13.281 -7.495 3.524 1.00 90.50 408 GLU A O 1
ATOM 3290 N N . ILE A 1 409 ? -13.835 -5.322 3.545 1.00 92.25 409 ILE A N 1
ATOM 3291 C CA . ILE A 1 409 ? -13.073 -4.982 4.763 1.00 92.25 409 ILE A CA 1
ATOM 3292 C C . ILE A 1 409 ? -13.471 -5.881 5.945 1.00 92.25 409 ILE A C 1
ATOM 3294 O O . ILE A 1 409 ? -12.624 -6.349 6.702 1.00 92.25 409 ILE A O 1
ATOM 3298 N N . VAL A 1 410 ? -14.765 -6.173 6.100 1.00 95.88 410 VAL A N 1
ATOM 3299 C CA . VAL A 1 410 ? -15.262 -7.055 7.169 1.00 95.88 410 VAL A CA 1
ATOM 3300 C C . VAL A 1 410 ? -14.797 -8.494 6.942 1.00 95.88 410 VAL A C 1
ATOM 3302 O O . VAL A 1 410 ? -14.448 -9.173 7.908 1.00 95.88 410 VAL A O 1
ATOM 3305 N N . ARG A 1 411 ? -14.741 -8.954 5.684 1.00 94.81 411 ARG A N 1
ATOM 3306 C CA . ARG A 1 411 ? -14.204 -10.277 5.322 1.00 94.81 411 ARG A CA 1
ATOM 3307 C C . ARG A 1 411 ? -12.723 -10.401 5.621 1.00 94.81 411 ARG A C 1
ATOM 3309 O O . ARG A 1 411 ? -12.319 -11.388 6.233 1.00 94.81 411 ARG A O 1
ATOM 3316 N N . GLU A 1 412 ? -11.937 -9.400 5.246 1.00 90.06 412 GLU A N 1
ATOM 3317 C CA . GLU A 1 412 ? -10.503 -9.362 5.528 1.00 90.06 412 GLU A CA 1
ATOM 3318 C C . GLU A 1 412 ? -10.234 -9.413 7.039 1.00 90.06 412 GLU A C 1
ATOM 3320 O O . GLU A 1 412 ? -9.472 -10.264 7.501 1.00 90.06 412 GLU A O 1
ATOM 3325 N N . ILE A 1 413 ? -10.929 -8.579 7.823 1.00 93.69 413 ILE A N 1
ATOM 3326 C CA . ILE A 1 413 ? -10.809 -8.568 9.288 1.00 93.69 413 ILE A CA 1
ATOM 3327 C C . ILE A 1 413 ? -11.218 -9.922 9.892 1.00 93.69 413 ILE A C 1
ATOM 3329 O O . ILE A 1 413 ? -10.531 -10.446 10.768 1.00 93.69 413 ILE A O 1
ATOM 3333 N N . PHE A 1 414 ? -12.320 -10.516 9.430 1.00 96.19 414 PHE A N 1
ATOM 3334 C CA . PHE A 1 414 ? -12.798 -11.808 9.928 1.00 96.19 414 PHE A CA 1
ATOM 3335 C C . PHE A 1 414 ? -11.815 -12.954 9.652 1.00 96.19 414 PHE A C 1
ATOM 3337 O O . PHE A 1 414 ? -11.556 -13.781 10.532 1.00 96.19 414 PHE A O 1
ATOM 3344 N N . ASN A 1 415 ? -11.266 -13.010 8.435 1.00 93.00 415 ASN A N 1
ATOM 3345 C CA . ASN A 1 415 ? -10.294 -14.029 8.042 1.00 93.00 415 ASN A CA 1
ATOM 3346 C C . ASN A 1 415 ? -9.023 -13.909 8.886 1.00 93.00 415 ASN A C 1
ATOM 3348 O O . ASN A 1 415 ? -8.587 -14.903 9.464 1.00 93.00 415 ASN A O 1
ATOM 3352 N N . LYS A 1 416 ? -8.515 -12.682 9.065 1.00 91.81 416 LYS A N 1
ATOM 3353 C CA . LYS A 1 416 ? -7.378 -12.393 9.947 1.00 91.81 416 LYS A CA 1
ATOM 3354 C C . LYS A 1 416 ? -7.618 -12.906 11.373 1.00 91.81 416 LYS A C 1
ATOM 3356 O O . LYS A 1 416 ? -6.796 -13.640 11.914 1.00 91.81 416 LYS A O 1
ATOM 3361 N N . LEU A 1 417 ? -8.769 -12.586 11.969 1.00 94.62 417 LEU A N 1
ATOM 3362 C CA . LEU A 1 417 ? -9.118 -13.036 13.324 1.00 94.62 417 LEU A CA 1
ATOM 3363 C C . LEU A 1 417 ? -9.235 -14.564 13.434 1.00 94.62 417 LEU A C 1
ATOM 3365 O O . LEU A 1 417 ? -8.959 -15.137 14.489 1.00 94.62 417 LEU A O 1
ATOM 3369 N N . THR A 1 418 ? -9.657 -15.234 12.362 1.00 95.06 418 THR A N 1
ATOM 3370 C CA . THR A 1 418 ? -9.758 -16.697 12.314 1.00 95.06 418 THR A CA 1
ATOM 3371 C C . THR A 1 418 ? -8.368 -17.335 12.256 1.00 95.06 418 THR A C 1
ATOM 3373 O O . THR A 1 418 ? -8.081 -18.224 13.057 1.00 95.06 418 THR A O 1
ATOM 3376 N N . GLU A 1 419 ? -7.477 -16.832 11.397 1.00 91.06 419 GLU A N 1
ATOM 3377 C CA . GLU A 1 419 ? -6.081 -17.286 11.304 1.00 91.06 419 GLU A CA 1
ATOM 3378 C C . GLU A 1 419 ? -5.323 -17.106 12.634 1.00 91.06 419 GLU A C 1
ATOM 3380 O O . GLU A 1 419 ? -4.589 -18.002 13.068 1.00 91.06 419 GLU A O 1
ATOM 3385 N N . GLU A 1 420 ? -5.538 -15.985 13.332 1.00 90.31 420 GLU A N 1
ATOM 3386 C CA . GLU A 1 420 ? -4.953 -15.716 14.654 1.00 90.31 420 GLU A CA 1
ATOM 3387 C C . GLU A 1 420 ? -5.446 -16.702 15.728 1.00 90.31 420 GLU A C 1
ATOM 3389 O O . GLU A 1 420 ? -4.649 -17.204 16.534 1.00 90.31 420 GLU A O 1
ATOM 3394 N N . LYS A 1 421 ? -6.745 -17.033 15.733 1.00 92.38 421 LYS A N 1
ATOM 3395 C CA . LYS A 1 421 ? -7.321 -18.031 16.653 1.00 92.38 421 LYS A CA 1
ATOM 3396 C C . LYS A 1 421 ? -6.807 -19.439 16.365 1.00 92.38 421 LYS A C 1
ATOM 3398 O O . LYS A 1 421 ? -6.444 -20.156 17.298 1.00 92.38 421 LYS A O 1
ATOM 3403 N N . GLU A 1 422 ? -6.731 -19.838 15.097 1.00 93.38 422 GLU A N 1
ATOM 3404 C CA . GLU A 1 422 ? -6.183 -21.142 14.706 1.00 93.38 422 GLU A CA 1
ATOM 3405 C C . GLU A 1 422 ? -4.708 -21.279 15.093 1.00 93.38 422 GLU A C 1
ATOM 3407 O O . GLU A 1 422 ? -4.294 -22.309 15.633 1.00 93.38 422 GLU A O 1
ATOM 3412 N N . SER A 1 423 ? -3.925 -20.221 14.878 1.00 90.62 423 SER A N 1
ATOM 3413 C CA . SER A 1 423 ? -2.510 -20.177 15.252 1.00 90.62 423 SER A CA 1
ATOM 3414 C C . SER A 1 423 ? -2.323 -20.274 16.768 1.00 90.62 423 SER A C 1
ATOM 3416 O O . SER A 1 423 ? -1.479 -21.041 17.232 1.00 90.62 423 SER A O 1
ATOM 3418 N N . SER A 1 424 ? -3.153 -19.572 17.544 1.00 90.31 424 SER A N 1
ATOM 3419 C CA . SER A 1 424 ? -3.125 -19.606 19.015 1.00 90.31 424 SER A CA 1
ATOM 3420 C C . SER A 1 424 ? -3.470 -20.991 19.569 1.00 90.31 424 SER A C 1
ATOM 3422 O O . SER A 1 424 ? -2.804 -21.484 20.480 1.00 90.31 424 SER A O 1
ATOM 3424 N N . ASN A 1 425 ? -4.456 -21.665 18.970 1.00 90.56 425 ASN A N 1
ATOM 3425 C CA . ASN A 1 425 ? -4.830 -23.023 19.359 1.00 90.56 425 ASN A CA 1
ATOM 3426 C C . ASN A 1 425 ? -3.691 -24.020 19.113 1.00 90.56 425 ASN A C 1
ATOM 3428 O O . ASN A 1 425 ? -3.443 -24.864 19.965 1.00 90.56 425 ASN A O 1
ATOM 3432 N N . ARG A 1 426 ? -2.944 -23.911 18.004 1.00 91.06 426 ARG A N 1
ATOM 3433 C CA . ARG A 1 426 ? -1.812 -24.818 17.711 1.00 91.06 426 ARG A CA 1
ATOM 3434 C C . ARG A 1 426 ? -0.670 -24.718 18.720 1.00 91.06 426 ARG A C 1
ATOM 3436 O O . ARG A 1 426 ? 0.020 -25.711 18.935 1.00 91.06 426 ARG A O 1
ATOM 3443 N N . VAL A 1 427 ? -0.457 -23.546 19.315 1.00 86.44 427 VAL A N 1
ATOM 3444 C CA . VAL A 1 427 ? 0.591 -23.347 20.328 1.00 86.44 427 VAL A CA 1
ATOM 3445 C C . VAL A 1 427 ? 0.192 -23.973 21.664 1.00 86.44 427 VAL A C 1
ATOM 3447 O O . VAL A 1 427 ? 1.048 -24.521 22.339 1.00 86.44 427 VAL A O 1
ATOM 3450 N N . SER A 1 428 ? -1.097 -23.970 22.015 1.00 75.06 428 SER A N 1
ATOM 3451 C CA . SER A 1 428 ? -1.584 -24.524 23.289 1.00 75.06 428 SER A CA 1
ATOM 3452 C C . SER A 1 428 ? -1.515 -26.056 23.394 1.00 75.06 428 SER A C 1
ATOM 3454 O O . SER A 1 428 ? -1.702 -26.583 24.489 1.00 75.06 428 SER A O 1
ATOM 3456 N N . TYR A 1 429 ? -1.306 -26.772 22.285 1.00 69.62 429 TYR A N 1
ATOM 3457 C CA . TYR A 1 429 ? -1.207 -28.241 22.255 1.00 69.62 429 TYR A CA 1
ATOM 3458 C C . TYR A 1 429 ? 0.239 -28.761 22.163 1.00 69.62 429 TYR A C 1
ATOM 3460 O O . TYR A 1 429 ? 0.438 -29.968 22.021 1.00 69.62 429 TYR A O 1
ATOM 3468 N N . LYS A 1 430 ? 1.235 -27.872 22.212 1.00 58.28 430 LYS A N 1
ATOM 3469 C CA . LYS A 1 430 ? 2.656 -28.215 22.349 1.00 58.28 430 LYS A CA 1
ATOM 3470 C C . LYS A 1 430 ? 3.122 -27.878 23.753 1.00 58.28 430 LYS A C 1
ATOM 3472 O O . LYS A 1 430 ? 3.969 -28.644 24.256 1.00 58.28 430 LYS A O 1
#